Protein AF-A0A951Z7E5-F1 (afdb_monomer)

Nearest PDB structures (foldseek):
  6yhh-assembly1_A  TM=7.695E-01  e=3.611E-19  Flavobacterium johnsoniae UW101
  9fyn-assembly1_A  TM=7.535E-01  e=5.123E-16  Trueperella pyogenes
  6pwi-assembly2_B  TM=6.197E-01  e=2.118E-10  Clostridium perfringens ATCC 13124
  8qk1-assembly1_A  TM=7.566E-01  e=7.681E-08  Trichuris suis
  4lpc-assembly1_A  TM=5.605E-01  e=1.270E-03  Escherichia coli

Foldseek 3Di:
DDDPPPPPPPLQWDWDQDFLFGIWIDGNNHTFFRGKWKWKAAPPRPGTDDIRNPADWDWDQDPQRKIKIWDADPVRQWIWIKIWHDDSFFIKIKTKIAGADQGWMWMWIQPGWTQLVQFQQKFKDAPNHGFAHSHDDDDDDQDQVSFWRDDQHQWMWTQGQQGIKIKGWPDSFKTKGFLAPHPDPVSPPGGTITITGDTHTHHRPRIDMIMITIGGDGDPPPPPPPPPPPPPPPPPPDVPDDDFQDDDPAAVDFPDKGFDPDWAFQALDAAEAEDPPPCLLVVLLVLLLCLPDPRDDDDPDDDHAYEYEDEDQPVDDALKKKWFQDPNHIYIYHPDPNVSSLRSLVQSVQWDDDPNGIIHGGMMTIHGDPDPAAEDEDEDFQCVLVVVLCCCSNPQLSNSHAEYEYAQLLECQPLQPPLHDNGYHYLVSVLVSLVVSVSSNHAYEYEYAQFFQCLSSCHPNPPLVQAPASVKRTGGQLVDPVSLVSVLSRLVRCCVRNVHQEYEHEPAPRQVPRDDPDLVVVLVSLLRRQVSVVVSCVVSNHAYEYECLLLADPPNDPDSVNVPHPVSSPSSVVSHPPRHHYDYDDPDDD

Mean predicted aligned error: 16.3 Å

Secondary structure (DSSP, 8-state):
-----------SEEEEEETTTEEEEEETTEEEEE--EEEEE-GGGS-EEEETTTS-EEEEE-TTS-EEEEEE-TTSSEEEEEEEEEETTEEEEEEEEEE-SSS-EEEEEEEEEEEHHHHTTSEEEETTEEPPP-S----SSS-GGGGBSSS-BSEEEEEETTEEEEEE-SSS-BEEEE-TT-SSTTTTT--EEEEEEEEEEEBBTB-EEEEEEEEEEEPP------------------TTPPPTTSPP--SSPPSEEEEEEEEEE--SS-EEEPSTT-HHHHHHHHHHHHTTSPPPPP-S--PPPEEEEEE---SS-TT-EEEEEETTEEEEEESSHHHHHHHHHHHHHT-EEETTEEEEEEEEEEE--S-S--EEEEE--TTHHHHHHHHIIIIITTTT--EEEEE-TTB--TTSTT---TTPBPHHHHHHHHHHHHHTT-EEEEE---SS--GGGGGGG-SGGGEEETTEEEEE-TTSHHHHHHHHHHHHHHHHHH--SEEE----STTSSS--S-HHHHHHHHHHHHHHHHHHHHHHT-EEEEESGGGS-TTSSSS----SSHHHHHHHHHTS-TTPEEE---SS--

pLDDT: mean 89.93, std 13.81, range [28.8, 98.88]

Solvent-accessible surface area (backbone atoms only — not comparable to full-atom values): 32248 Å² total; per-residue (Å²): 138,86,81,78,76,76,77,72,76,77,62,49,42,46,79,49,76,45,81,53,48,26,39,33,33,21,54,74,82,42,63,42,25,76,14,24,46,42,34,34,25,27,76,91,72,77,42,81,76,47,41,42,62,85,43,76,59,51,76,46,76,46,97,85,65,27,37,40,38,38,39,60,45,96,87,59,41,37,36,37,45,33,41,40,42,61,54,83,45,31,36,39,35,41,40,37,42,37,30,65,42,92,68,71,35,26,32,37,34,38,70,25,34,27,38,30,80,56,43,33,86,26,50,39,30,41,69,84,40,82,34,48,81,50,56,93,75,89,74,91,76,86,65,63,79,83,34,38,37,56,75,67,24,30,33,40,39,34,46,24,82,66,16,39,42,33,44,35,33,93,55,66,58,31,41,43,28,60,26,52,86,33,100,42,86,92,23,57,99,41,63,31,28,42,28,27,30,81,64,46,67,36,39,55,90,45,58,36,75,52,52,42,33,42,40,54,45,74,37,78,79,68,74,70,71,83,69,73,70,77,74,76,74,69,83,73,84,54,96,81,64,81,66,87,56,57,85,74,91,52,64,64,68,61,81,37,75,45,63,34,86,58,65,34,66,33,60,94,64,53,47,68,45,55,52,92,89,46,65,60,52,55,51,46,22,53,52,47,31,54,75,77,38,81,84,75,80,93,71,99,76,78,76,76,26,42,34,44,40,43,81,44,84,71,89,60,61,81,38,13,26,39,40,41,32,42,96,90,32,33,43,39,38,7,46,38,72,61,3,39,51,50,43,32,33,50,57,33,66,54,49,40,84,43,98,94,42,52,16,36,54,17,27,42,37,39,36,56,66,93,56,94,79,37,67,51,80,45,74,61,29,72,66,32,58,66,54,49,53,51,45,35,65,73,43,39,48,63,52,63,41,38,34,36,39,36,44,50,64,51,36,65,48,79,68,55,72,74,34,78,55,95,56,37,15,56,52,71,54,53,39,54,41,42,54,51,35,48,78,66,69,20,50,46,26,50,25,36,57,71,38,9,77,32,44,66,62,38,25,87,74,32,65,52,88,37,28,58,25,75,92,32,66,29,21,54,27,68,85,42,69,65,40,56,52,47,53,49,48,39,49,53,51,50,43,70,67,59,66,48,66,37,40,27,40,35,51,43,67,50,64,78,53,64,56,76,103,45,66,67,59,54,43,53,48,46,68,51,39,50,54,54,54,51,47,53,26,57,77,72,72,31,39,40,29,29,44,34,24,41,46,25,16,69,81,76,49,99,44,55,28,63,12,74,39,68,68,43,4,52,52,45,43,70,60,54,61,93,78,48,44,70,49,74,64,61,92,63,85,132

Sequence (590 aa):
MLLALAAAAVLNVGFKYTAAEGLSLSLQGIPIVQGSWFQYYAPGWTKGYYSSIYNPQTVTREADGSTVVVFRSGDGKVSGRHVYRPDQTGVTVDYEFAWHSEEPAMVELAAGMLWAPALTHGSIRIDGGEGRSLGKREFQGSGFERRTFGPTGSEFRFWAPVGEVVASSPQKSWVCFDGRGYNQSWAQNKDLFWFGSTGVPVAKDNPAKLSLRWSLTPGQARTASKDRVEIATEPREIEVAREVGKPLPLVPRPKYYEPRDGVLDLGQYPLIRVPQGDLQLGTEFTQTLYARWEPERPSRRGQQTVIEVVREDLKLPAGAYSIEVGPSGAKVRGQDDAGLIQAMRTLAKIAVPYEGRIGLPYCRIDDWPRLEWRGVHLFVGPQALDFHRMLVTRALAPLGFNKIVLQCERSDWLSTPGIQTSMTMPRRLLKAEFDYLRTRGIEPIPLIQSFGHMEWLFANGQNRELAFNPDVLYSVDPRKPATRHLLSALWDEAIELLEPTTIHFGLDEVDMRGWPEDPALVTELWGIQLPFLAEIAKRHGVHMMLWGDKGLAPGEAIDAALGDTPQDAAARRRAIPSNAMIADWHYKDD

Structure (mmCIF, N/CA/C/O backbone):
data_AF-A0A951Z7E5-F1
#
_entry.id   AF-A0A951Z7E5-F1
#
loop_
_atom_site.group_PDB
_atom_site.id
_atom_site.type_symbol
_atom_site.label_atom_id
_atom_site.label_alt_id
_atom_site.label_comp_id
_atom_site.label_asym_id
_atom_site.label_entity_id
_atom_site.label_seq_id
_atom_site.pdbx_PDB_ins_code
_atom_site.Cartn_x
_atom_site.Cartn_y
_atom_site.Cartn_z
_atom_site.occupancy
_atom_site.B_iso_or_equiv
_atom_site.auth_seq_id
_atom_site.auth_comp_id
_atom_site.auth_asym_id
_atom_site.auth_atom_id
_atom_site.pdbx_PDB_model_num
ATOM 1 N N . MET A 1 1 ? 9.024 -21.511 49.216 1.00 32.88 1 MET A N 1
ATOM 2 C CA . MET A 1 1 ? 10.113 -21.016 48.342 1.00 32.88 1 MET A CA 1
ATOM 3 C C . MET A 1 1 ? 9.462 -20.430 47.098 1.00 32.88 1 MET A C 1
ATOM 5 O O . MET A 1 1 ? 8.936 -21.178 46.297 1.00 32.88 1 MET A O 1
ATOM 9 N N . LEU A 1 2 ? 9.125 -19.140 47.154 1.00 32.69 2 LEU A N 1
ATOM 10 C CA . LEU A 1 2 ? 9.854 -18.036 46.500 1.00 32.69 2 LEU A CA 1
ATOM 11 C C . LEU A 1 2 ? 9.553 -17.930 44.995 1.00 32.69 2 LEU A C 1
ATOM 13 O O . LEU A 1 2 ? 10.318 -18.383 44.159 1.00 32.69 2 LEU A O 1
ATOM 17 N N . LEU A 1 3 ? 8.450 -17.251 44.686 1.00 28.80 3 LEU A N 1
ATOM 18 C CA . LEU A 1 3 ? 8.313 -16.416 43.492 1.00 28.80 3 LEU A CA 1
ATOM 19 C C . LEU A 1 3 ? 7.561 -15.154 43.927 1.00 28.80 3 LEU A C 1
ATOM 21 O O . LEU A 1 3 ? 6.386 -14.945 43.642 1.00 28.80 3 LEU A O 1
ATOM 25 N N . ALA A 1 4 ? 8.256 -14.343 44.727 1.00 31.14 4 ALA A N 1
ATOM 26 C CA . ALA A 1 4 ? 7.906 -12.945 44.886 1.00 31.14 4 ALA A CA 1
ATOM 27 C C . ALA A 1 4 ? 8.206 -12.279 43.540 1.00 31.14 4 ALA A C 1
ATOM 29 O O . ALA A 1 4 ? 9.369 -12.099 43.178 1.00 31.14 4 ALA A O 1
ATOM 30 N N . LEU A 1 5 ? 7.155 -11.981 42.774 1.00 33.88 5 LEU A N 1
ATOM 31 C CA . LEU A 1 5 ? 7.237 -11.037 41.670 1.00 33.88 5 LEU A CA 1
ATOM 32 C C . LEU A 1 5 ? 7.804 -9.738 42.239 1.00 33.88 5 LEU A C 1
ATOM 34 O O . LEU A 1 5 ? 7.152 -9.061 43.035 1.00 33.88 5 LEU A O 1
ATOM 38 N N . ALA A 1 6 ? 9.034 -9.418 41.849 1.00 31.48 6 ALA A N 1
ATOM 39 C CA . ALA A 1 6 ? 9.573 -8.087 42.001 1.00 31.48 6 ALA A CA 1
ATOM 40 C C . ALA A 1 6 ? 8.606 -7.139 41.284 1.00 31.48 6 ALA A C 1
ATOM 42 O O . ALA A 1 6 ? 8.528 -7.128 40.055 1.00 31.48 6 ALA A O 1
ATOM 43 N N . ALA A 1 7 ? 7.831 -6.377 42.054 1.00 31.45 7 ALA A N 1
ATOM 44 C CA . ALA A 1 7 ? 7.219 -5.161 41.560 1.00 31.45 7 ALA A CA 1
ATOM 45 C C . ALA A 1 7 ? 8.383 -4.276 41.109 1.00 31.45 7 ALA A C 1
ATOM 47 O O . ALA A 1 7 ? 9.057 -3.660 41.934 1.00 31.45 7 ALA A O 1
ATOM 48 N N . ALA A 1 8 ? 8.691 -4.303 39.811 1.00 35.22 8 ALA A N 1
ATOM 49 C CA . ALA A 1 8 ? 9.612 -3.359 39.216 1.00 35.22 8 ALA A CA 1
ATOM 50 C C . ALA A 1 8 ? 9.094 -1.974 39.600 1.00 35.22 8 ALA A C 1
ATOM 52 O O . ALA A 1 8 ? 7.964 -1.620 39.256 1.00 35.22 8 ALA A O 1
ATOM 53 N N . ALA A 1 9 ? 9.877 -1.236 40.388 1.00 38.28 9 ALA A N 1
ATOM 54 C CA . ALA A 1 9 ? 9.583 0.152 40.679 1.00 38.28 9 ALA A CA 1
ATOM 55 C C . ALA A 1 9 ? 9.348 0.836 39.331 1.00 38.28 9 ALA A C 1
ATOM 57 O O . ALA A 1 9 ? 10.240 0.840 38.480 1.00 38.28 9 ALA A O 1
ATOM 58 N N . VAL A 1 10 ? 8.128 1.325 39.099 1.00 46.16 10 VAL A N 1
ATOM 59 C CA . VAL A 1 10 ? 7.821 2.101 37.901 1.00 46.16 10 VAL A CA 1
ATOM 60 C C . VAL A 1 10 ? 8.733 3.315 37.977 1.00 46.16 10 VAL A C 1
ATOM 62 O O . VAL A 1 10 ? 8.526 4.200 38.806 1.00 46.16 10 VAL A O 1
ATOM 65 N N . LEU A 1 11 ? 9.804 3.317 37.184 1.00 55.41 11 LEU A N 1
ATOM 66 C CA . LEU A 1 11 ? 10.657 4.485 37.064 1.00 55.41 11 LEU A CA 1
ATOM 67 C C . LEU A 1 11 ? 9.763 5.614 36.557 1.00 55.41 11 LEU A C 1
ATOM 69 O O . LEU A 1 11 ? 9.171 5.518 35.482 1.00 55.41 11 LEU A O 1
ATOM 73 N N . ASN A 1 12 ? 9.640 6.674 37.356 1.00 76.88 12 ASN A N 1
ATOM 74 C CA . ASN A 1 12 ? 8.867 7.851 36.971 1.00 76.88 12 ASN A CA 1
ATOM 75 C C . ASN A 1 12 ? 9.437 8.488 35.698 1.00 76.88 12 ASN A C 1
ATOM 77 O O . ASN A 1 12 ? 8.688 9.107 34.951 1.00 76.88 12 ASN A O 1
ATOM 81 N N . VAL A 1 13 ? 10.731 8.298 35.428 1.00 88.00 13 VAL A N 1
ATOM 82 C CA . VAL A 1 13 ? 11.415 8.780 34.230 1.00 88.00 13 VAL A CA 1
ATOM 83 C C . VAL A 1 13 ? 11.835 7.608 33.347 1.00 88.00 13 VAL A C 1
ATOM 85 O O . VAL A 1 13 ? 12.600 6.743 33.763 1.00 88.00 13 VAL A O 1
ATOM 88 N N . GLY A 1 14 ? 11.356 7.602 32.106 1.00 90.88 14 GLY A N 1
ATOM 89 C CA . GLY A 1 14 ? 11.842 6.717 31.052 1.00 90.88 14 GLY A CA 1
ATOM 90 C C . GLY A 1 14 ? 12.937 7.405 30.243 1.00 90.88 14 GLY A C 1
ATOM 91 O O . GLY A 1 14 ? 12.792 8.572 29.882 1.00 90.88 14 GLY A O 1
ATOM 92 N N . PHE A 1 15 ? 14.011 6.676 29.943 1.00 94.25 15 PHE A N 1
ATOM 93 C CA . PHE A 1 15 ? 15.141 7.136 29.138 1.00 94.25 15 PHE A CA 1
ATOM 94 C C . PHE A 1 15 ? 15.455 6.118 28.041 1.00 94.25 15 PHE A C 1
ATOM 96 O O . PHE A 1 15 ? 15.528 4.914 28.294 1.00 94.25 15 PHE A O 1
ATOM 103 N N . LYS A 1 16 ? 15.666 6.608 26.819 1.00 93.75 16 LYS A N 1
ATOM 104 C CA . LYS A 1 16 ? 16.160 5.816 25.691 1.00 93.75 16 LYS A CA 1
ATOM 105 C C . LYS A 1 16 ? 16.992 6.705 24.770 1.00 93.75 16 LYS A C 1
ATOM 107 O O . LYS A 1 16 ? 16.644 7.859 24.548 1.00 93.75 16 LYS A O 1
ATOM 112 N N . TYR A 1 17 ? 18.046 6.144 24.188 1.00 95.19 17 TYR A N 1
ATOM 113 C CA . TYR A 1 17 ? 18.724 6.716 23.028 1.00 95.19 17 TYR A CA 1
ATOM 114 C C . TYR A 1 17 ? 18.639 5.737 21.853 1.00 95.19 17 TYR A C 1
ATOM 116 O O . TYR A 1 17 ? 18.909 4.540 22.026 1.00 95.19 17 TYR A O 1
ATOM 124 N N . THR A 1 18 ? 18.283 6.238 20.672 1.00 92.69 18 THR A N 1
ATOM 125 C CA . THR A 1 18 ? 18.330 5.492 19.406 1.00 92.69 18 THR A CA 1
ATOM 126 C C . THR A 1 18 ? 19.225 6.251 18.426 1.00 92.69 18 THR A C 1
ATOM 128 O O . THR A 1 18 ? 19.124 7.471 18.326 1.00 92.69 18 THR A O 1
ATOM 131 N N . ALA A 1 19 ? 20.094 5.557 17.684 1.00 89.50 19 ALA A N 1
ATOM 132 C CA . ALA A 1 19 ? 20.854 6.191 16.602 1.00 89.50 19 ALA A CA 1
ATOM 133 C C . ALA A 1 19 ? 19.904 6.831 15.568 1.00 89.50 19 ALA A C 1
ATOM 135 O O . ALA A 1 19 ? 18.814 6.308 15.340 1.00 89.50 19 ALA A O 1
ATOM 136 N N . ALA A 1 20 ? 20.304 7.956 14.972 1.00 87.00 20 ALA A N 1
ATOM 137 C CA . ALA A 1 20 ? 19.512 8.791 14.051 1.00 87.00 20 ALA A CA 1
ATOM 138 C C . ALA A 1 20 ? 18.239 9.468 14.623 1.00 87.00 20 ALA A C 1
ATOM 140 O O . ALA A 1 20 ? 17.869 10.534 14.134 1.00 87.00 20 ALA A O 1
ATOM 141 N N . GLU A 1 21 ? 17.598 8.925 15.666 1.00 90.38 21 GLU A N 1
ATOM 142 C CA . GLU A 1 21 ? 16.444 9.561 16.344 1.00 90.38 21 GLU A CA 1
ATOM 143 C C . GLU A 1 21 ? 16.865 10.417 17.553 1.00 90.38 21 GLU A C 1
ATOM 145 O O . GLU A 1 21 ? 16.247 11.438 17.862 1.00 90.38 21 GLU A O 1
ATOM 150 N N . GLY A 1 22 ? 17.924 10.000 18.247 1.00 95.69 22 GLY A N 1
ATOM 151 C CA . GLY A 1 22 ? 18.480 10.661 19.420 1.00 95.69 22 GLY A CA 1
ATOM 152 C C . GLY A 1 22 ? 17.820 10.284 20.746 1.00 95.69 22 GLY A C 1
ATOM 153 O O . GLY A 1 22 ? 17.441 9.136 20.986 1.00 95.69 22 GLY A O 1
ATOM 154 N N . LEU A 1 23 ? 17.763 11.267 21.645 1.00 97.19 23 LEU A N 1
ATOM 155 C CA . LEU A 1 23 ? 17.269 11.146 23.014 1.00 97.19 23 LEU A CA 1
ATOM 156 C C . LEU A 1 23 ? 15.739 11.097 23.055 1.00 97.19 23 LEU A C 1
ATOM 158 O O . LEU A 1 23 ? 15.070 11.997 22.560 1.00 97.19 23 LEU A O 1
ATOM 162 N N . SER A 1 24 ? 15.202 10.108 23.761 1.00 96.75 24 SER A N 1
ATOM 163 C CA . SER A 1 24 ? 13.804 10.039 24.170 1.00 96.75 24 SER A CA 1
ATOM 164 C C . SER A 1 24 ? 13.711 10.041 25.693 1.00 96.75 24 SER A C 1
ATOM 166 O O . SER A 1 24 ? 14.336 9.212 26.360 1.00 96.75 24 SER A O 1
ATOM 168 N N . LEU A 1 25 ? 12.886 10.937 26.236 1.00 96.44 25 LEU A N 1
ATOM 169 C CA . LEU A 1 25 ? 12.553 11.006 27.659 1.00 96.44 25 LEU A CA 1
ATOM 170 C C . LEU A 1 25 ? 11.042 10.976 27.851 1.00 96.44 25 LEU A C 1
ATOM 172 O O . LEU A 1 25 ? 10.318 11.663 27.132 1.00 96.44 25 LEU A O 1
ATOM 176 N N . SER A 1 26 ? 10.574 10.240 28.854 1.00 93.81 26 SER A N 1
ATOM 177 C CA . SER A 1 26 ? 9.165 10.223 29.257 1.00 93.81 26 SER A CA 1
ATOM 178 C C . SER A 1 26 ? 9.013 10.412 30.759 1.00 93.81 26 SER A C 1
ATOM 180 O O . SER A 1 26 ? 9.821 9.885 31.516 1.00 93.81 26 SER A O 1
ATOM 182 N N . LEU A 1 27 ? 7.946 11.078 31.192 1.00 90.88 27 LEU A N 1
ATOM 183 C CA . LEU A 1 27 ? 7.567 11.234 32.595 1.00 90.88 27 LEU A CA 1
ATOM 184 C C . LEU A 1 27 ? 6.241 10.501 32.825 1.00 90.88 27 LEU A C 1
ATOM 186 O O . LEU A 1 27 ? 5.241 10.829 32.197 1.00 90.88 27 LEU A O 1
ATOM 190 N N . GLN A 1 28 ? 6.243 9.460 33.660 1.00 86.00 28 GLN A N 1
ATOM 191 C CA . GLN A 1 28 ? 5.096 8.564 33.889 1.00 86.00 28 GLN A CA 1
ATOM 192 C C . GLN A 1 28 ? 4.499 7.990 32.586 1.00 86.00 28 GLN A C 1
ATOM 194 O O . GLN A 1 28 ? 3.288 7.851 32.438 1.00 86.00 28 GLN A O 1
ATOM 199 N N . GLY A 1 29 ? 5.362 7.680 31.613 1.00 84.69 29 GLY A N 1
ATOM 200 C CA . GLY A 1 29 ? 4.968 7.181 30.290 1.00 84.69 29 GLY A CA 1
ATOM 201 C C . GLY A 1 29 ? 4.505 8.258 29.299 1.00 84.69 29 GLY A C 1
ATOM 202 O O . GLY A 1 29 ? 4.319 7.948 28.126 1.00 84.69 29 GLY A O 1
ATOM 203 N N . ILE A 1 30 ? 4.371 9.520 29.722 1.00 88.88 30 ILE A N 1
ATOM 204 C CA . ILE A 1 30 ? 4.049 10.648 28.839 1.00 88.88 30 ILE A CA 1
ATOM 205 C C . ILE A 1 30 ? 5.344 11.141 28.170 1.00 88.88 30 ILE A C 1
ATOM 207 O O . ILE A 1 30 ? 6.298 11.456 28.886 1.00 88.88 30 ILE A O 1
ATOM 211 N N . PRO A 1 31 ? 5.425 11.226 26.828 1.00 93.38 31 PRO A N 1
ATOM 212 C CA . PRO A 1 31 ? 6.614 11.729 26.140 1.00 93.38 31 PRO A CA 1
ATOM 213 C C . PRO A 1 31 ? 6.929 13.183 26.519 1.00 93.38 31 PRO A C 1
ATOM 215 O O . PRO A 1 31 ? 6.052 14.039 26.468 1.00 93.38 31 PRO A O 1
ATOM 218 N N . ILE A 1 32 ? 8.189 13.466 26.857 1.00 96.50 32 ILE A N 1
ATOM 219 C CA . ILE A 1 32 ? 8.697 14.821 27.124 1.00 96.50 32 ILE A CA 1
ATOM 220 C C . ILE A 1 32 ? 9.681 15.235 26.034 1.00 96.50 32 ILE A C 1
ATOM 222 O O . ILE A 1 32 ? 9.466 16.256 25.393 1.00 96.50 32 ILE A O 1
ATOM 226 N N . VAL A 1 33 ? 10.717 14.428 25.786 1.00 97.56 33 VAL A N 1
ATOM 227 C CA . VAL A 1 33 ? 11.676 14.612 24.684 1.00 97.56 33 VAL A CA 1
ATOM 228 C C . VAL A 1 33 ? 11.456 13.483 23.682 1.00 97.56 33 VAL A C 1
ATOM 230 O O . VAL A 1 33 ? 11.444 12.322 24.081 1.00 97.56 33 VAL A O 1
ATOM 233 N N . GLN A 1 34 ? 11.271 13.809 22.404 1.00 94.75 34 GLN A N 1
ATOM 234 C CA . GLN A 1 34 ? 10.948 12.853 21.332 1.00 94.75 34 GLN A CA 1
ATOM 235 C C . GLN A 1 34 ? 12.068 12.695 20.294 1.00 94.75 34 GLN A C 1
ATOM 237 O O . GLN A 1 34 ? 11.862 12.100 19.239 1.00 94.75 34 GLN A O 1
ATOM 242 N N . GLY A 1 35 ? 13.240 13.252 20.572 1.00 96.00 35 GLY A N 1
ATOM 243 C CA . GLY A 1 35 ? 14.417 13.124 19.729 1.00 96.00 35 GLY A CA 1
ATOM 244 C C . GLY A 1 35 ? 15.471 14.170 20.056 1.00 96.00 35 GLY A C 1
ATOM 245 O O . GLY A 1 35 ? 15.192 15.183 20.703 1.00 96.00 35 GLY A O 1
ATOM 246 N N . SER A 1 36 ? 16.683 13.933 19.569 1.00 97.31 36 SER A N 1
ATOM 247 C CA . SER A 1 36 ? 17.780 14.901 19.586 1.00 97.31 36 SER A CA 1
ATOM 248 C C . SER A 1 36 ? 18.712 14.665 18.400 1.00 97.31 36 SER A C 1
ATOM 250 O O . SER A 1 36 ? 18.827 13.553 17.891 1.00 97.31 36 SER A O 1
ATOM 252 N N . TRP A 1 37 ? 19.386 15.707 17.932 1.00 97.12 37 TRP A N 1
ATOM 253 C CA . TRP A 1 37 ? 20.349 15.589 16.838 1.00 97.12 37 TRP A CA 1
ATOM 254 C C . TRP A 1 37 ? 21.373 16.713 16.885 1.00 97.12 37 TRP A C 1
ATOM 256 O O . TRP A 1 37 ? 21.195 17.707 17.586 1.00 97.12 37 TRP A O 1
ATOM 266 N N . PHE A 1 38 ? 22.452 16.559 16.126 1.00 97.50 38 PHE A N 1
ATOM 267 C CA . PHE A 1 38 ? 23.433 17.616 15.932 1.00 97.50 38 PHE A CA 1
ATOM 268 C C . PHE A 1 38 ? 24.003 17.603 14.516 1.00 97.50 38 PHE A C 1
ATOM 270 O O . PHE A 1 38 ? 24.012 16.566 13.843 1.00 97.50 38 PHE A O 1
ATOM 277 N N . GLN A 1 39 ? 24.487 18.760 14.071 1.00 96.88 39 GLN A N 1
ATOM 278 C CA . GLN A 1 39 ? 25.088 18.934 12.752 1.00 96.88 39 GLN A CA 1
ATOM 279 C C . GLN A 1 39 ? 26.309 19.842 12.816 1.00 96.88 39 GLN A C 1
ATOM 281 O O . GLN A 1 39 ? 26.305 20.828 13.544 1.00 96.88 39 GLN A O 1
ATOM 286 N N . TYR A 1 40 ? 27.328 19.514 12.025 1.00 97.62 40 TYR A N 1
ATOM 287 C CA . TYR A 1 40 ? 28.489 20.365 11.787 1.00 97.62 40 TYR A CA 1
ATOM 288 C C . TYR A 1 40 ? 28.287 21.110 10.475 1.00 97.62 40 TYR A C 1
ATOM 290 O O . TYR A 1 40 ? 27.935 20.493 9.466 1.00 97.62 40 TYR A O 1
ATOM 298 N N . TYR A 1 41 ? 28.552 22.409 10.467 1.00 96.75 41 TYR A N 1
ATOM 299 C CA . TYR A 1 41 ? 28.361 23.260 9.298 1.00 96.75 41 TYR A CA 1
ATOM 300 C C . TYR A 1 41 ? 29.376 24.407 9.265 1.00 96.75 41 TYR A C 1
ATOM 302 O O . TYR A 1 41 ? 29.942 24.793 10.286 1.00 96.75 41 TYR A O 1
ATOM 310 N N . ALA A 1 42 ? 29.627 24.950 8.078 1.00 95.75 42 ALA A N 1
ATOM 311 C CA . ALA A 1 42 ? 30.452 26.134 7.884 1.00 95.75 42 ALA A CA 1
ATOM 312 C C . ALA A 1 42 ? 29.694 27.396 8.324 1.00 95.75 42 ALA A C 1
ATOM 314 O O . ALA A 1 42 ? 28.475 27.469 8.127 1.00 95.75 42 ALA A O 1
ATOM 315 N N . PRO A 1 43 ? 30.374 28.427 8.859 1.00 93.62 43 PRO A N 1
ATOM 316 C CA . PRO A 1 43 ? 29.718 29.674 9.223 1.00 93.62 43 PRO A CA 1
ATOM 317 C C . PRO A 1 43 ? 28.839 30.265 8.116 1.00 93.62 43 PRO A C 1
ATOM 319 O O . PRO A 1 43 ? 29.173 30.214 6.932 1.00 93.62 43 PRO A O 1
ATOM 322 N N . GLY A 1 44 ? 27.677 30.789 8.515 1.00 88.75 44 GLY A N 1
ATOM 323 C CA . GLY A 1 44 ? 26.654 31.274 7.585 1.00 88.75 44 GLY A CA 1
ATOM 324 C C . GLY A 1 44 ? 25.868 30.173 6.864 1.00 88.75 44 GLY A C 1
ATOM 325 O O . GLY A 1 44 ? 25.180 30.483 5.899 1.00 88.75 44 GLY A O 1
ATOM 326 N N . TRP A 1 45 ? 25.966 28.909 7.302 1.00 89.62 45 TRP A N 1
ATOM 327 C CA . TRP A 1 45 ? 25.277 27.761 6.687 1.00 89.62 45 TRP A CA 1
ATOM 328 C C . TRP A 1 45 ? 25.624 27.542 5.205 1.00 89.62 45 TRP A C 1
ATOM 330 O O . TRP A 1 45 ? 24.848 26.972 4.446 1.00 89.62 45 TRP A O 1
ATOM 340 N N . THR A 1 46 ? 26.823 27.952 4.787 1.00 93.06 46 THR A N 1
ATOM 341 C CA . THR A 1 46 ? 27.280 27.837 3.391 1.00 93.06 46 THR A CA 1
ATOM 342 C C . THR A 1 46 ? 27.579 26.397 2.966 1.00 93.06 46 THR A C 1
ATOM 344 O O . THR A 1 46 ? 27.588 26.093 1.774 1.00 93.06 46 THR A O 1
ATOM 347 N N . LYS A 1 47 ? 27.829 25.501 3.929 1.00 93.62 47 LYS A N 1
ATOM 348 C CA . LYS A 1 47 ? 28.194 24.097 3.705 1.00 93.62 47 LYS A CA 1
ATOM 349 C C . LYS A 1 47 ? 27.887 23.259 4.947 1.00 93.62 47 LYS A C 1
ATOM 351 O O . LYS A 1 47 ? 28.197 23.684 6.055 1.00 93.62 47 LYS A O 1
ATOM 356 N N . GLY A 1 48 ? 27.323 22.064 4.773 1.00 94.19 48 GLY A N 1
ATOM 357 C CA . GLY A 1 48 ? 27.203 21.056 5.834 1.00 94.19 48 GLY A CA 1
ATOM 358 C C . GLY A 1 48 ? 28.380 20.078 5.805 1.00 94.19 48 GLY A C 1
ATOM 359 O O . GLY A 1 48 ? 28.813 19.676 4.727 1.00 94.19 48 GLY A O 1
ATOM 360 N N . TYR A 1 49 ? 28.894 19.691 6.972 1.00 94.88 49 TYR A N 1
ATOM 361 C CA . TYR A 1 49 ? 30.004 18.739 7.113 1.00 94.88 49 TYR A CA 1
ATOM 362 C C . TYR A 1 49 ? 29.557 17.375 7.643 1.00 94.88 49 TYR A C 1
ATOM 364 O O . TYR A 1 49 ? 30.051 16.345 7.198 1.00 94.88 49 TYR A O 1
ATOM 372 N N . TYR A 1 50 ? 28.632 17.349 8.604 1.00 96.38 50 TYR A N 1
ATOM 373 C CA . TYR A 1 50 ? 28.166 16.115 9.240 1.00 96.38 50 TYR A CA 1
ATOM 374 C C . TYR A 1 50 ? 26.778 16.317 9.839 1.00 96.38 50 TYR A C 1
ATOM 376 O O . TYR A 1 50 ? 26.473 17.397 10.336 1.00 96.38 50 TYR A O 1
ATOM 384 N N . SER A 1 51 ? 25.956 15.269 9.854 1.00 95.69 51 SER A N 1
ATOM 385 C CA . SER A 1 51 ? 24.675 15.257 10.565 1.00 95.69 51 SER A CA 1
ATOM 386 C C . SER A 1 51 ? 24.456 13.908 11.228 1.00 95.69 51 SER A C 1
ATOM 388 O O . SER A 1 51 ? 24.564 12.876 10.563 1.00 95.69 51 SER A O 1
ATOM 390 N N . SER A 1 52 ? 24.100 13.914 12.513 1.00 95.56 52 SER A N 1
ATOM 391 C CA . SER A 1 52 ? 23.820 12.692 13.275 1.00 95.56 52 SER A CA 1
ATOM 392 C C . SER A 1 52 ? 22.585 11.931 12.791 1.00 95.56 52 SER A C 1
ATOM 394 O O . SER A 1 52 ? 22.395 10.784 13.174 1.00 95.56 52 SER A O 1
ATOM 396 N N . ILE A 1 53 ? 21.731 12.568 11.982 1.00 89.81 53 ILE A N 1
ATOM 397 C CA . ILE A 1 53 ? 20.531 11.947 11.406 1.00 89.81 53 ILE A CA 1
ATOM 398 C C . ILE A 1 53 ? 20.910 11.011 10.252 1.00 89.81 53 ILE A C 1
ATOM 400 O O . ILE A 1 53 ? 20.334 9.938 10.107 1.00 89.81 53 ILE A O 1
ATOM 404 N N . TYR A 1 54 ? 21.878 11.417 9.428 1.00 89.06 54 TYR A N 1
ATOM 405 C CA . TYR A 1 54 ? 22.214 10.724 8.178 1.00 89.06 54 TYR A CA 1
ATOM 406 C C . TYR A 1 54 ? 23.487 9.883 8.265 1.00 89.06 54 TYR A C 1
ATOM 408 O O . TYR A 1 54 ? 23.784 9.126 7.346 1.00 89.06 54 TYR A O 1
ATOM 416 N N . ASN A 1 55 ? 24.258 10.030 9.343 1.00 91.00 55 ASN A N 1
ATOM 417 C CA . ASN A 1 55 ? 25.534 9.349 9.508 1.00 91.00 55 ASN A CA 1
ATOM 418 C C . ASN A 1 55 ? 25.473 8.336 10.654 1.00 91.00 55 ASN A C 1
ATOM 420 O O . ASN A 1 55 ? 24.829 8.598 11.673 1.00 91.00 55 ASN A O 1
ATOM 424 N N . PRO A 1 56 ? 26.175 7.199 10.523 1.00 85.88 56 PRO A N 1
ATOM 425 C CA . PRO A 1 56 ? 26.171 6.163 11.541 1.00 85.88 56 PRO A CA 1
ATOM 426 C C . PRO A 1 56 ? 26.798 6.648 12.854 1.00 85.88 56 PRO A C 1
ATOM 428 O O . PRO A 1 56 ? 27.714 7.476 12.879 1.00 85.88 56 PRO A O 1
ATOM 431 N N . GLN A 1 57 ? 26.302 6.078 13.950 1.00 93.06 57 GLN A N 1
ATOM 432 C CA . GLN A 1 57 ? 26.779 6.299 15.310 1.00 93.06 57 GLN A CA 1
ATOM 433 C C . GLN A 1 57 ? 26.915 4.943 16.000 1.00 93.06 57 GLN A C 1
ATOM 435 O O . GLN A 1 57 ? 26.040 4.085 15.868 1.00 93.06 57 GLN A O 1
ATOM 440 N N . THR A 1 58 ? 27.976 4.762 16.777 1.00 95.31 58 THR A N 1
ATOM 441 C CA . THR A 1 58 ? 28.125 3.596 17.648 1.00 95.31 58 THR A CA 1
ATOM 442 C C . THR A 1 58 ? 27.487 3.913 18.990 1.00 95.31 58 THR A C 1
ATOM 444 O O . THR A 1 58 ? 27.899 4.861 19.658 1.00 95.31 58 THR A O 1
ATOM 447 N N . VAL A 1 59 ? 26.485 3.128 19.384 1.00 95.94 59 VAL A N 1
ATOM 448 C CA . VAL A 1 59 ? 25.763 3.291 20.651 1.00 95.94 59 VAL A CA 1
ATOM 449 C C . VAL A 1 59 ? 26.076 2.106 21.557 1.00 95.94 59 VAL A C 1
ATOM 451 O O . VAL A 1 59 ? 25.681 0.979 21.264 1.00 95.94 59 VAL A O 1
ATOM 454 N N . THR A 1 60 ? 26.743 2.373 22.673 1.00 95.81 60 THR A N 1
ATOM 455 C CA . THR A 1 60 ? 27.076 1.383 23.702 1.00 95.81 60 THR A CA 1
ATOM 456 C C . THR A 1 60 ? 26.244 1.655 24.947 1.00 95.81 60 THR A C 1
ATOM 458 O O . THR A 1 60 ? 26.145 2.798 25.391 1.00 95.81 60 THR A O 1
ATOM 461 N N . ARG A 1 61 ? 25.631 0.613 25.512 1.00 94.62 61 ARG A N 1
ATOM 462 C CA . ARG A 1 61 ? 24.923 0.683 26.798 1.00 94.62 61 ARG A CA 1
ATOM 463 C C . ARG A 1 61 ? 25.788 0.026 27.860 1.00 94.62 61 ARG A C 1
ATOM 465 O O . ARG A 1 61 ? 26.138 -1.142 27.713 1.00 94.62 61 ARG A O 1
ATOM 472 N N . GLU A 1 62 ? 26.122 0.780 28.892 1.00 91.81 62 GLU A N 1
ATOM 473 C CA . GLU A 1 62 ? 26.991 0.337 29.975 1.00 91.81 62 GLU A CA 1
ATOM 474 C C . GLU A 1 62 ? 26.183 -0.349 31.086 1.00 91.81 62 GLU A C 1
ATOM 476 O O . GLU A 1 62 ? 24.968 -0.169 31.213 1.00 91.81 62 GLU A O 1
ATOM 481 N N . ALA A 1 63 ? 26.867 -1.135 31.919 1.00 86.81 63 ALA A N 1
ATOM 482 C CA . ALA A 1 63 ? 26.241 -1.877 33.017 1.00 86.81 63 ALA A CA 1
ATOM 483 C C . ALA A 1 63 ? 25.618 -0.970 34.098 1.00 86.81 63 ALA A C 1
ATOM 485 O O . ALA A 1 63 ? 24.704 -1.396 34.801 1.00 86.81 63 ALA A O 1
ATOM 486 N N . ASP A 1 64 ? 26.083 0.276 34.216 1.00 85.00 64 ASP A N 1
ATOM 487 C CA . ASP A 1 64 ? 25.541 1.289 35.131 1.00 85.00 64 ASP A CA 1
ATOM 488 C C . ASP A 1 64 ? 24.282 1.996 34.585 1.00 85.00 64 ASP A C 1
ATOM 490 O O . ASP A 1 64 ? 23.753 2.906 35.221 1.00 85.00 64 ASP A O 1
ATOM 494 N N . GLY A 1 65 ? 23.792 1.582 33.410 1.00 87.31 65 GLY A N 1
ATOM 495 C CA . GLY A 1 65 ? 22.632 2.165 32.738 1.00 87.31 65 GLY A CA 1
ATOM 496 C C . GLY A 1 65 ? 22.954 3.391 31.881 1.00 87.31 65 GLY A C 1
ATOM 497 O O . GLY A 1 65 ? 22.062 3.900 31.195 1.00 87.31 65 GLY A O 1
ATOM 498 N N . SER A 1 66 ? 24.205 3.862 31.868 1.00 94.12 66 SER A N 1
ATOM 499 C CA . SER A 1 66 ? 24.619 4.947 30.984 1.00 94.12 66 SER A CA 1
ATOM 500 C C . SER A 1 66 ? 24.673 4.504 29.518 1.00 94.12 66 SER A C 1
ATOM 502 O O . SER A 1 66 ? 24.802 3.326 29.181 1.00 94.12 66 SER A O 1
ATOM 504 N N . THR A 1 67 ? 24.513 5.462 28.606 1.00 97.62 67 THR A N 1
ATOM 505 C CA . THR A 1 67 ? 24.650 5.239 27.162 1.00 97.62 67 THR A CA 1
ATOM 506 C C . THR A 1 67 ? 25.759 6.117 26.610 1.00 97.62 67 THR A C 1
ATOM 508 O O . THR A 1 67 ? 25.721 7.339 26.754 1.00 97.62 67 THR A O 1
ATOM 511 N N . VAL A 1 68 ? 26.734 5.498 25.953 1.00 98.25 68 VAL A N 1
ATOM 512 C CA . VAL A 1 68 ? 27.844 6.168 25.277 1.00 98.25 68 VAL A CA 1
ATOM 513 C C . VAL A 1 68 ? 27.585 6.147 23.777 1.00 98.25 68 VAL A C 1
ATOM 515 O O . VAL A 1 68 ? 27.357 5.094 23.189 1.00 98.25 68 VAL A O 1
ATOM 518 N N . VAL A 1 69 ? 27.632 7.318 23.152 1.00 97.94 69 VAL A N 1
ATOM 519 C CA . VAL A 1 69 ? 27.441 7.484 21.711 1.00 97.94 69 VAL A CA 1
ATOM 520 C C . VAL A 1 69 ? 28.728 8.027 21.122 1.00 97.94 69 VAL A C 1
ATOM 522 O O . VAL A 1 69 ? 29.159 9.115 21.494 1.00 97.94 69 VAL A O 1
ATOM 525 N N . VAL A 1 70 ? 29.339 7.285 20.207 1.00 97.88 70 VAL A N 1
ATOM 526 C CA . VAL A 1 70 ? 30.562 7.688 19.504 1.00 97.88 70 VAL A CA 1
ATOM 527 C C . VAL A 1 70 ? 30.254 7.852 18.026 1.00 97.88 70 VAL A C 1
ATOM 529 O O . VAL A 1 70 ? 29.561 7.027 17.432 1.00 97.88 70 VAL A O 1
ATOM 532 N N . PHE A 1 71 ? 30.775 8.912 17.421 1.00 96.94 71 PHE A N 1
ATOM 533 C CA . PHE A 1 71 ? 30.582 9.186 16.003 1.00 96.94 71 PHE A CA 1
ATOM 534 C C . PHE A 1 71 ? 31.868 9.665 15.342 1.00 96.94 71 PHE A C 1
ATOM 536 O O . PHE A 1 71 ? 32.730 10.275 15.979 1.00 96.94 71 PHE A O 1
ATOM 543 N N . ARG A 1 72 ? 31.983 9.381 14.044 1.00 95.81 72 ARG A N 1
ATOM 544 C CA . ARG A 1 72 ? 33.068 9.840 13.180 1.00 95.81 72 ARG A CA 1
ATOM 545 C C . ARG A 1 72 ? 32.559 9.962 11.742 1.00 95.81 72 ARG A C 1
ATOM 547 O O . ARG A 1 72 ? 31.822 9.103 11.271 1.00 95.81 72 ARG A O 1
ATOM 554 N N . SER A 1 73 ? 32.947 11.034 11.064 1.00 94.50 73 SER A N 1
ATOM 555 C CA . SER A 1 73 ? 32.709 11.225 9.621 1.00 94.50 73 SER A CA 1
ATOM 556 C C . SER A 1 73 ? 33.632 10.355 8.762 1.00 94.50 73 SER A C 1
ATOM 558 O O . SER A 1 73 ? 34.765 10.084 9.158 1.00 94.50 73 SER A O 1
ATOM 560 N N . GLY A 1 74 ? 33.174 9.958 7.570 1.00 89.56 74 GLY A N 1
ATOM 561 C CA . GLY A 1 74 ? 33.969 9.149 6.636 1.00 89.56 74 GLY A CA 1
ATOM 562 C C . GLY A 1 74 ? 35.225 9.854 6.109 1.00 89.56 74 GLY A C 1
ATOM 563 O O . GLY A 1 74 ? 36.221 9.191 5.839 1.00 89.56 74 GLY A O 1
ATOM 564 N N . ASP A 1 75 ? 35.210 11.188 6.026 1.00 91.75 75 ASP A N 1
ATOM 565 C CA . ASP A 1 75 ? 36.368 12.002 5.631 1.00 91.75 75 ASP A CA 1
ATOM 566 C C . ASP A 1 75 ? 37.325 12.314 6.800 1.00 91.75 75 ASP A C 1
ATOM 568 O O . ASP A 1 75 ? 38.345 12.975 6.614 1.00 91.75 75 ASP A O 1
ATOM 572 N N . GLY A 1 76 ? 37.003 11.843 8.009 1.00 93.44 76 GLY A N 1
ATOM 573 C CA . GLY A 1 76 ? 37.818 12.002 9.210 1.00 93.44 76 GLY A CA 1
ATOM 574 C C . GLY A 1 76 ? 37.792 13.395 9.844 1.00 93.44 76 GLY A C 1
ATOM 575 O O . GLY A 1 76 ? 38.432 13.576 10.878 1.00 93.44 76 GLY A O 1
ATOM 576 N N . LYS A 1 77 ? 37.049 14.371 9.300 1.00 95.19 77 LYS A N 1
ATOM 577 C CA . LYS A 1 77 ? 37.053 15.755 9.815 1.00 95.19 77 LYS A CA 1
ATOM 578 C C . LYS A 1 77 ? 36.282 15.921 11.122 1.00 95.19 77 LYS A C 1
ATOM 580 O O . LYS A 1 77 ? 36.629 16.762 11.944 1.00 95.19 77 LYS A O 1
ATOM 585 N N . VAL A 1 78 ? 35.249 15.113 11.325 1.00 96.81 78 VAL A N 1
ATOM 586 C CA . VAL A 1 78 ? 34.381 15.104 12.508 1.00 96.81 78 VAL A CA 1
ATOM 587 C C . VAL A 1 78 ? 34.596 13.837 13.320 1.00 96.81 78 VAL A C 1
ATOM 589 O O . VAL A 1 78 ? 34.571 12.728 12.777 1.00 96.81 78 VAL A O 1
ATOM 592 N N . SER A 1 79 ? 34.698 13.995 14.638 1.00 97.31 79 SER A N 1
ATOM 593 C CA . SER A 1 79 ? 34.438 12.919 15.592 1.00 97.31 79 SER A CA 1
ATOM 594 C C . SER A 1 79 ? 33.859 13.463 16.891 1.00 97.31 79 SER A C 1
ATOM 596 O O . SER A 1 79 ? 33.949 14.655 17.160 1.00 97.31 79 SER A O 1
ATOM 598 N N . GLY A 1 80 ? 33.326 12.597 17.741 1.00 97.38 80 GLY A N 1
ATOM 599 C CA . GLY A 1 80 ? 32.917 13.013 19.073 1.00 97.38 80 GLY A CA 1
ATOM 600 C C . GLY A 1 80 ? 32.336 11.887 19.903 1.00 97.38 80 GLY A C 1
ATOM 601 O O . GLY A 1 80 ? 32.221 10.740 19.453 1.00 97.38 80 GLY A O 1
ATOM 602 N N . ARG A 1 81 ? 32.012 12.232 21.146 1.00 98.06 81 ARG A N 1
ATOM 603 C CA . ARG A 1 81 ? 31.540 11.294 22.159 1.00 98.06 81 ARG A CA 1
ATOM 604 C C . ARG A 1 81 ? 30.516 11.961 23.061 1.00 98.06 81 ARG A C 1
ATOM 606 O O . ARG A 1 81 ? 30.818 12.956 23.709 1.00 98.06 81 ARG A O 1
ATOM 613 N N . HIS A 1 82 ? 29.324 11.383 23.144 1.00 98.38 82 HIS A N 1
ATOM 614 C CA . HIS A 1 82 ? 28.283 11.806 24.076 1.00 98.38 82 HIS A CA 1
ATOM 615 C C . HIS A 1 82 ? 28.065 10.738 25.143 1.00 98.38 82 HIS A C 1
ATOM 617 O O . HIS A 1 82 ? 28.092 9.546 24.837 1.00 98.38 82 HIS A O 1
ATOM 623 N N . VAL A 1 83 ? 27.836 11.152 26.387 1.00 98.38 83 VAL A N 1
ATOM 624 C CA . VAL A 1 83 ? 27.565 10.239 27.505 1.00 98.38 83 VAL A CA 1
ATOM 625 C C . VAL A 1 83 ? 26.279 10.651 28.192 1.00 98.38 83 VAL A C 1
ATOM 627 O O . VAL A 1 83 ? 26.205 11.730 28.770 1.00 98.38 83 VAL A O 1
ATOM 630 N N . TYR A 1 84 ? 25.288 9.769 28.157 1.00 98.31 84 TYR A N 1
ATOM 631 C CA . TYR A 1 84 ? 23.992 9.936 28.802 1.00 98.31 84 TYR A CA 1
ATOM 632 C C . TYR A 1 84 ? 23.974 9.114 30.088 1.00 98.31 84 TYR A C 1
ATOM 634 O O . TYR A 1 84 ? 24.113 7.896 30.032 1.00 98.31 84 TYR A O 1
ATOM 642 N N . ARG A 1 85 ? 23.80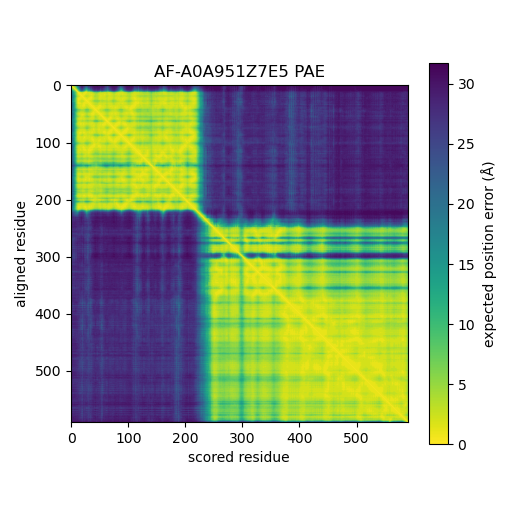3 9.759 31.241 1.00 97.75 85 ARG A N 1
ATOM 643 C CA . ARG A 1 85 ? 23.757 9.119 32.564 1.00 97.75 85 ARG A CA 1
ATOM 644 C C . ARG A 1 85 ? 22.374 9.324 33.181 1.00 97.75 85 ARG A C 1
ATOM 646 O O . ARG A 1 85 ? 22.119 10.413 33.704 1.00 97.75 85 ARG A O 1
ATOM 653 N N . PRO A 1 86 ? 21.458 8.349 33.046 1.00 95.06 86 PRO A N 1
ATOM 654 C CA . PRO A 1 86 ? 20.139 8.439 33.652 1.00 95.06 86 PRO A CA 1
ATOM 655 C C . PRO A 1 86 ? 20.210 8.197 35.165 1.00 95.06 86 PRO A C 1
ATOM 657 O O . PRO A 1 86 ? 21.036 7.426 35.645 1.00 95.06 86 PRO A O 1
ATOM 660 N N . ASP A 1 87 ? 19.304 8.822 35.908 1.00 91.38 87 ASP A N 1
ATOM 661 C CA . ASP A 1 87 ? 18.999 8.482 37.297 1.00 91.38 87 ASP A CA 1
ATOM 662 C C . ASP A 1 87 ? 17.483 8.564 37.548 1.00 91.38 87 ASP A C 1
ATOM 664 O O . ASP A 1 87 ? 16.688 8.721 36.621 1.00 91.38 87 ASP A O 1
ATOM 668 N N . GLN A 1 88 ? 17.056 8.441 38.806 1.00 87.19 88 GLN A N 1
ATOM 669 C CA . GLN A 1 88 ? 15.635 8.405 39.174 1.00 87.19 88 GLN A CA 1
ATOM 670 C C . GLN A 1 88 ? 14.857 9.684 38.828 1.00 87.19 88 GLN A C 1
ATOM 672 O O . GLN A 1 88 ? 13.629 9.653 38.753 1.00 87.19 88 GLN A O 1
ATOM 677 N N . THR A 1 89 ? 15.558 10.800 38.647 1.00 89.81 89 THR A N 1
ATOM 678 C CA . THR A 1 89 ? 14.978 12.131 38.448 1.00 89.81 89 THR A CA 1
ATOM 679 C C . THR A 1 89 ? 15.217 12.682 37.047 1.00 89.81 89 THR A C 1
ATOM 681 O O . THR A 1 89 ? 14.709 13.755 36.739 1.00 89.81 89 THR A O 1
ATOM 684 N N . GLY A 1 90 ? 15.975 12.002 36.181 1.00 94.56 90 GLY A N 1
ATOM 685 C CA . GLY A 1 90 ? 16.286 12.545 34.861 1.00 94.56 90 GLY A CA 1
ATOM 686 C C . GLY A 1 90 ? 17.506 11.938 34.177 1.00 94.56 90 GLY A C 1
ATOM 687 O O . GLY A 1 90 ? 17.838 10.775 34.388 1.00 94.56 90 GLY A O 1
ATOM 688 N N . VAL A 1 91 ? 18.171 12.731 33.332 1.00 97.06 91 VAL A N 1
ATOM 689 C CA . VAL A 1 91 ? 19.400 12.330 32.630 1.00 97.06 91 VAL A CA 1
ATOM 690 C C . VAL A 1 91 ? 20.392 13.488 32.565 1.00 97.06 91 VAL A C 1
ATOM 692 O O . VAL A 1 91 ? 20.040 14.602 32.179 1.00 97.06 91 VAL A O 1
ATOM 695 N N . THR A 1 92 ? 21.649 13.219 32.913 1.00 98.19 92 THR A N 1
ATOM 696 C CA . THR A 1 92 ? 22.772 14.127 32.638 1.00 98.19 92 THR A CA 1
ATOM 697 C C . THR A 1 92 ? 23.446 13.711 31.339 1.00 98.19 92 THR A C 1
ATOM 699 O O . THR A 1 92 ? 23.780 12.540 31.170 1.00 98.19 92 THR A O 1
ATOM 702 N N . VAL A 1 93 ? 23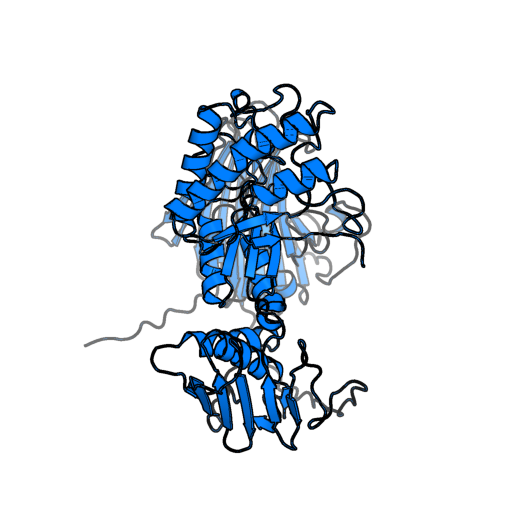.674 14.657 30.435 1.00 98.38 93 VAL A N 1
ATOM 703 C CA . VAL A 1 93 ? 24.303 14.424 29.137 1.00 98.38 93 VAL A CA 1
ATOM 704 C C . VAL A 1 93 ? 25.552 15.278 29.012 1.00 98.38 93 VAL A C 1
ATOM 706 O O . VAL A 1 93 ? 25.460 16.500 29.068 1.00 98.38 93 VAL A O 1
ATOM 709 N N . ASP A 1 94 ? 26.698 14.640 28.794 1.00 98.44 94 ASP A N 1
ATOM 710 C CA . ASP A 1 94 ? 27.923 15.328 28.387 1.00 98.44 94 ASP A CA 1
ATOM 711 C C . ASP A 1 94 ? 28.120 15.156 26.886 1.00 98.44 94 ASP A C 1
ATOM 713 O O . ASP A 1 94 ? 28.106 14.030 26.385 1.00 98.44 94 ASP A O 1
ATOM 717 N N . TYR A 1 95 ? 28.323 16.263 26.181 1.00 98.44 95 TYR A N 1
ATOM 718 C CA . TYR A 1 95 ? 28.587 16.303 24.751 1.00 98.44 95 TYR A CA 1
ATOM 719 C C . TYR A 1 95 ? 30.036 16.713 24.503 1.00 98.44 95 TYR A C 1
ATOM 721 O O . TYR A 1 95 ? 30.477 17.742 25.013 1.00 98.44 95 TYR A O 1
ATOM 729 N N . GLU A 1 96 ? 30.758 15.944 23.693 1.00 98.25 96 GLU A N 1
ATOM 730 C CA . GLU A 1 96 ? 32.079 16.297 23.179 1.00 98.25 96 GLU A CA 1
ATOM 731 C C . GLU A 1 96 ? 32.071 16.269 21.649 1.00 98.25 96 GLU A C 1
ATOM 733 O O . GLU A 1 96 ? 31.830 15.225 21.036 1.00 98.25 96 GLU A O 1
ATOM 738 N N . PHE A 1 97 ? 32.368 17.420 21.051 1.00 98.19 97 PHE A N 1
ATOM 739 C CA . PHE A 1 97 ? 32.411 17.647 19.612 1.00 98.19 97 PHE A CA 1
ATOM 740 C C . PHE A 1 97 ? 33.840 17.972 19.183 1.00 98.19 97 PHE A C 1
ATOM 742 O O . PHE A 1 97 ? 34.339 19.057 19.471 1.00 98.19 97 PHE A O 1
ATOM 749 N N . ALA A 1 98 ? 34.500 17.060 18.474 1.00 97.75 98 ALA A N 1
ATOM 750 C CA . ALA A 1 98 ? 35.833 17.280 17.923 1.00 97.75 98 ALA A CA 1
ATOM 751 C C . ALA A 1 98 ? 35.773 17.634 16.432 1.00 97.75 98 ALA A C 1
ATOM 753 O O . ALA A 1 98 ? 34.907 17.162 15.686 1.00 97.75 98 ALA A O 1
ATOM 754 N N . TRP A 1 99 ? 36.724 18.463 16.014 1.00 97.25 99 TRP A N 1
ATOM 755 C CA . TRP A 1 99 ? 36.928 18.904 14.643 1.00 97.25 99 TRP A CA 1
ATOM 756 C C . TRP A 1 99 ? 38.414 18.782 14.308 1.00 97.25 99 TRP A C 1
ATOM 758 O O . TRP A 1 99 ? 39.254 19.169 15.114 1.00 97.25 99 TRP A O 1
ATOM 768 N N . HIS A 1 100 ? 38.732 18.223 13.142 1.00 96.62 100 HIS A N 1
ATOM 769 C CA . HIS A 1 100 ? 40.101 17.853 12.743 1.00 96.62 100 HIS A CA 1
ATOM 770 C C . HIS A 1 100 ? 40.575 18.581 11.478 1.00 96.62 100 HIS A C 1
ATOM 772 O O . HIS A 1 100 ? 41.581 18.207 10.878 1.00 96.62 100 HIS A O 1
ATOM 778 N N . SER A 1 101 ? 39.848 19.612 11.043 1.00 94.62 101 SER A N 1
ATOM 779 C CA . SER A 1 101 ? 40.160 20.394 9.842 1.00 94.62 101 SER A CA 1
ATOM 780 C C . SER A 1 101 ? 40.475 21.851 10.184 1.00 94.62 101 SER A C 1
ATOM 782 O O . SER A 1 101 ? 39.984 22.386 11.171 1.00 94.62 101 SER A O 1
ATOM 784 N N . GLU A 1 102 ? 41.276 22.501 9.340 1.00 94.94 102 GLU A N 1
ATOM 785 C CA . GLU A 1 102 ? 41.531 23.950 9.399 1.00 94.94 102 GLU A CA 1
ATOM 786 C C . GLU A 1 102 ? 40.332 24.778 8.888 1.00 94.94 102 GLU A C 1
ATOM 788 O O . GLU A 1 102 ? 40.284 25.991 9.076 1.00 94.94 102 GLU A O 1
ATOM 793 N N . GLU A 1 103 ? 39.359 24.145 8.214 1.00 94.06 103 GLU A N 1
ATOM 794 C CA . GLU A 1 103 ? 38.132 24.815 7.767 1.00 94.06 103 GLU A CA 1
ATOM 795 C C . GLU A 1 103 ? 37.326 25.318 8.986 1.00 94.06 103 GLU A C 1
ATOM 797 O O . GLU A 1 103 ? 37.209 24.597 9.978 1.00 94.06 103 GLU A O 1
ATOM 802 N N . PRO A 1 104 ? 36.722 26.520 8.944 1.00 93.25 104 PRO A N 1
ATOM 803 C CA . PRO A 1 104 ? 35.881 26.987 10.036 1.00 93.25 104 PRO A CA 1
ATOM 804 C C . PRO A 1 104 ? 34.602 26.144 10.121 1.00 93.25 104 PRO A C 1
ATOM 806 O O . PRO A 1 104 ? 33.940 25.888 9.107 1.00 93.25 104 PRO A O 1
ATOM 809 N N . ALA A 1 105 ? 34.232 25.746 11.338 1.00 95.75 105 ALA A N 1
ATOM 810 C CA . ALA A 1 105 ? 33.050 24.937 11.592 1.00 95.75 105 ALA A CA 1
ATOM 811 C C . ALA A 1 105 ? 32.330 25.343 12.885 1.00 95.75 105 ALA A C 1
ATOM 813 O O . ALA A 1 105 ? 32.924 25.796 13.865 1.00 95.75 105 ALA A O 1
ATOM 814 N N . MET A 1 106 ? 31.016 25.161 12.867 1.00 96.69 106 MET A N 1
ATOM 815 C CA . MET A 1 106 ? 30.124 25.298 14.007 1.00 96.69 106 MET A CA 1
ATOM 816 C C . MET A 1 106 ? 29.280 24.038 14.153 1.00 96.69 106 MET A C 1
ATOM 818 O O . MET A 1 106 ? 29.049 23.321 13.179 1.00 96.69 106 MET A O 1
ATOM 822 N N . VAL A 1 107 ? 28.796 23.798 15.367 1.00 97.56 107 VAL A N 1
ATOM 823 C CA . VAL A 1 107 ? 27.849 22.736 15.684 1.00 97.56 107 VAL A CA 1
ATOM 824 C C . VAL A 1 107 ? 26.504 23.340 16.066 1.00 97.56 107 VAL A C 1
ATOM 826 O O . VAL A 1 107 ? 26.415 24.221 16.920 1.00 97.56 107 VAL A O 1
ATOM 829 N N . GLU A 1 108 ? 25.439 22.849 15.446 1.00 97.00 108 GLU A N 1
ATOM 830 C CA . GLU A 1 108 ? 24.078 23.024 15.941 1.00 97.00 108 GLU A CA 1
ATOM 831 C C . GLU A 1 108 ? 23.697 21.755 16.694 1.00 97.00 108 GLU A C 1
ATOM 833 O O . GLU A 1 108 ? 23.808 20.657 16.150 1.00 97.00 108 GLU A O 1
ATOM 838 N N . LEU A 1 109 ? 23.269 21.900 17.945 1.00 97.94 109 LEU A N 1
ATOM 839 C CA . LEU A 1 109 ? 22.829 20.802 18.796 1.00 97.94 109 LEU A CA 1
ATOM 840 C C . LEU A 1 109 ? 21.363 21.014 19.159 1.00 97.94 109 LEU A C 1
ATOM 842 O O . LEU A 1 109 ? 21.061 21.836 20.016 1.00 97.94 109 LEU A O 1
ATOM 846 N N . ALA A 1 110 ? 20.467 20.222 18.579 1.00 97.31 110 ALA A N 1
ATOM 847 C CA . ALA A 1 110 ? 19.099 20.057 19.052 1.00 97.31 110 ALA A CA 1
ATOM 848 C C . ALA A 1 110 ? 19.091 19.019 20.184 1.00 97.31 110 ALA A C 1
ATOM 850 O O . ALA A 1 110 ? 18.892 17.829 19.945 1.00 97.31 110 ALA A O 1
ATOM 851 N N . ALA A 1 111 ? 19.356 19.448 21.420 1.00 97.50 111 ALA A N 1
ATOM 852 C CA . ALA A 1 111 ? 19.443 18.548 22.574 1.00 97.50 111 ALA A CA 1
ATOM 853 C C . ALA A 1 111 ? 18.095 17.946 22.998 1.00 97.50 111 ALA A C 1
ATOM 855 O O . ALA A 1 111 ? 18.081 16.930 23.696 1.00 97.50 111 ALA A O 1
ATOM 856 N N . GLY A 1 112 ? 16.975 18.535 22.572 1.00 97.31 112 GLY A N 1
ATOM 857 C CA . GLY A 1 112 ? 15.658 17.948 22.767 1.00 97.31 112 GLY A CA 1
ATOM 858 C C . GLY A 1 112 ? 14.583 18.532 21.854 1.00 97.31 112 GLY A C 1
ATOM 859 O O . GLY A 1 112 ? 14.372 19.741 21.806 1.00 97.31 112 GLY A O 1
ATOM 860 N N . MET A 1 113 ? 13.856 17.648 21.178 1.00 97.50 113 MET A N 1
ATOM 861 C CA . MET A 1 113 ? 12.576 17.945 20.538 1.00 97.50 113 MET A CA 1
ATOM 862 C C . MET A 1 113 ? 11.462 17.697 21.552 1.00 97.50 113 MET A C 1
ATOM 864 O O . MET A 1 113 ? 11.063 16.554 21.773 1.00 97.50 113 MET A O 1
ATOM 868 N N . LEU A 1 114 ? 11.007 18.753 22.223 1.00 98.12 114 LEU A N 1
ATOM 869 C CA . LEU A 1 114 ? 10.039 18.647 23.310 1.00 98.12 114 LEU A CA 1
ATOM 870 C C . LEU A 1 114 ? 8.624 18.478 22.771 1.00 98.12 114 LEU A C 1
ATOM 872 O O . LEU A 1 114 ? 8.208 19.256 21.916 1.00 98.12 114 LEU A O 1
ATOM 876 N N . TRP A 1 115 ? 7.858 17.528 23.302 1.00 96.81 115 TRP A N 1
ATOM 877 C CA . TRP A 1 115 ? 6.462 17.339 22.904 1.00 96.81 115 TRP A CA 1
ATOM 878 C C . TRP A 1 115 ? 5.598 18.495 23.425 1.00 96.81 115 TRP A C 1
ATOM 880 O O . TRP A 1 115 ? 5.273 18.572 24.612 1.00 96.81 115 TRP A O 1
ATOM 890 N N . ALA A 1 116 ? 5.225 19.421 22.536 1.00 96.25 116 ALA A N 1
ATOM 891 C CA . ALA A 1 116 ? 4.552 20.661 22.912 1.00 96.25 116 ALA A CA 1
ATOM 892 C C . ALA A 1 116 ? 3.233 20.448 23.686 1.00 96.25 116 ALA A C 1
ATOM 894 O O . ALA A 1 116 ? 2.991 21.214 24.624 1.00 96.25 116 ALA A O 1
ATOM 895 N N . PRO A 1 117 ? 2.382 19.442 23.385 1.00 94.19 117 PRO A N 1
ATOM 896 C CA . PRO A 1 117 ? 1.145 19.208 24.134 1.00 94.19 117 PRO A CA 1
ATOM 897 C C . PRO A 1 117 ? 1.353 18.961 25.634 1.00 94.19 117 PRO A C 1
ATOM 899 O O . PRO A 1 117 ? 0.541 19.422 26.433 1.00 94.19 117 PRO A O 1
ATOM 902 N N . ALA A 1 118 ? 2.461 18.327 26.038 1.00 91.44 118 ALA A N 1
ATOM 903 C CA . ALA A 1 118 ? 2.769 18.121 27.456 1.00 91.44 118 ALA A CA 1
ATOM 904 C C . ALA A 1 118 ? 3.076 19.428 28.207 1.00 91.44 118 ALA A C 1
ATOM 906 O O . ALA A 1 118 ? 2.973 19.466 29.432 1.00 91.44 118 ALA A O 1
ATOM 907 N N . LEU A 1 119 ? 3.442 20.493 27.486 1.00 94.31 119 LEU A N 1
ATOM 908 C CA . LEU A 1 119 ? 3.955 21.744 28.049 1.00 94.31 119 LEU A CA 1
ATOM 909 C C . LEU A 1 119 ? 3.060 22.965 27.760 1.00 94.31 119 LEU A C 1
ATOM 911 O O . LEU A 1 119 ? 3.142 23.962 28.469 1.00 94.31 119 LEU A O 1
ATOM 915 N N . THR A 1 120 ? 2.190 22.909 26.745 1.00 91.88 120 THR A N 1
ATOM 916 C CA . THR A 1 120 ? 1.446 24.072 26.205 1.00 91.88 120 THR A CA 1
ATOM 917 C C . THR A 1 120 ? 0.533 24.757 27.229 1.00 91.88 120 THR A C 1
ATOM 919 O O . THR A 1 120 ? 0.358 25.971 27.170 1.00 91.88 120 THR A O 1
ATOM 922 N N . HIS A 1 121 ? -0.020 24.007 28.186 1.00 88.38 121 HIS A N 1
ATOM 923 C CA . HIS A 1 121 ? -0.869 24.543 29.263 1.00 88.38 121 HIS A CA 1
ATOM 924 C C . HIS A 1 121 ? -0.078 24.965 30.511 1.00 88.38 121 HIS A C 1
ATOM 926 O O . HIS A 1 121 ? -0.641 25.083 31.599 1.00 88.38 121 HIS A O 1
ATOM 932 N N . GLY A 1 122 ? 1.232 25.137 30.358 1.00 91.81 122 GLY A N 1
ATOM 933 C CA . GLY A 1 122 ? 2.154 25.502 31.415 1.00 91.81 122 GLY A CA 1
ATOM 934 C C . GLY A 1 122 ? 2.746 26.901 31.278 1.00 91.81 122 GLY A C 1
ATOM 935 O O . GLY A 1 122 ? 2.333 27.717 30.452 1.00 91.81 122 GLY A O 1
ATOM 936 N N . SER A 1 123 ? 3.770 27.149 32.084 1.00 95.75 123 SER A N 1
ATOM 937 C CA . SER A 1 123 ? 4.624 28.333 32.021 1.00 95.75 123 SER A CA 1
ATOM 938 C C . SER A 1 123 ? 6.091 27.930 31.912 1.00 95.75 123 SER A C 1
ATOM 940 O O . SER A 1 123 ? 6.460 26.789 32.196 1.00 95.75 123 SER A O 1
ATOM 942 N N . ILE A 1 124 ? 6.931 28.873 31.489 1.00 97.94 124 ILE A N 1
ATOM 943 C CA . ILE A 1 124 ? 8.377 28.694 31.394 1.00 97.94 124 ILE A CA 1
ATOM 944 C C . ILE A 1 124 ? 9.094 29.847 32.100 1.00 97.94 124 ILE A C 1
ATOM 946 O O . ILE A 1 124 ? 8.700 31.007 31.964 1.00 97.94 124 ILE A O 1
ATOM 950 N N . ARG A 1 125 ? 10.163 29.535 32.835 1.00 97.88 125 ARG A N 1
ATOM 951 C CA . ARG A 1 125 ? 11.162 30.507 33.294 1.00 97.88 125 ARG A CA 1
ATOM 952 C C . ARG A 1 125 ? 12.539 30.159 32.750 1.00 97.88 125 ARG A C 1
ATOM 954 O O . ARG A 1 125 ? 12.879 28.985 32.626 1.00 97.88 125 ARG A O 1
ATOM 961 N N . ILE A 1 126 ? 13.314 31.191 32.437 1.00 97.81 126 ILE A N 1
ATOM 962 C CA . ILE A 1 126 ? 14.659 31.096 31.867 1.00 97.81 126 ILE A CA 1
ATOM 963 C C . ILE A 1 126 ? 15.594 31.895 32.769 1.00 97.81 126 ILE A C 1
ATOM 965 O O . ILE A 1 126 ? 15.398 33.099 32.931 1.00 97.81 126 ILE A O 1
ATOM 969 N N . ASP A 1 127 ? 16.564 31.226 33.397 1.00 96.75 127 ASP A N 1
ATOM 970 C CA . ASP A 1 127 ? 17.441 31.801 34.433 1.00 96.75 127 ASP A CA 1
ATOM 971 C C . ASP A 1 127 ? 16.659 32.611 35.497 1.00 96.75 127 ASP A C 1
ATOM 973 O O . ASP A 1 127 ? 17.057 33.699 35.912 1.00 96.75 127 ASP A O 1
ATOM 977 N N . GLY A 1 128 ? 15.487 32.110 35.903 1.00 92.00 128 GLY A N 1
ATOM 978 C CA . GLY A 1 128 ? 14.601 32.760 36.876 1.00 92.00 128 GLY A CA 1
ATOM 979 C C . GLY A 1 128 ? 13.686 33.862 36.320 1.00 92.00 128 GLY A C 1
ATOM 980 O O . GLY A 1 128 ? 12.695 34.190 36.972 1.00 92.00 128 GLY A O 1
ATOM 981 N N . GLY A 1 129 ? 13.947 34.388 35.120 1.00 94.62 129 GLY A N 1
ATOM 982 C CA . GLY A 1 129 ? 13.070 35.346 34.438 1.00 94.62 129 GLY A CA 1
ATOM 983 C C . GLY A 1 129 ? 11.864 34.671 33.781 1.00 94.62 129 GLY A C 1
ATOM 984 O O . GLY A 1 129 ? 11.957 33.527 33.339 1.00 94.62 129 GLY A O 1
ATOM 985 N N . GLU A 1 130 ? 10.723 35.359 33.701 1.00 94.94 130 GLU A N 1
ATOM 986 C CA . GLU A 1 130 ? 9.549 34.834 32.993 1.00 94.94 130 GLU A CA 1
ATOM 987 C C . GLU A 1 130 ? 9.801 34.752 31.489 1.00 94.94 130 GLU A C 1
ATOM 989 O O . GLU A 1 130 ? 10.193 35.728 30.847 1.00 94.94 130 GLU A O 1
ATOM 994 N N . GLY A 1 131 ? 9.573 33.567 30.927 1.00 94.56 131 GLY A N 1
ATOM 995 C CA . GLY A 1 131 ? 9.545 33.386 29.490 1.00 94.56 131 GLY A CA 1
ATOM 996 C C . GLY A 1 131 ? 8.151 33.637 28.925 1.00 94.56 131 GLY A C 1
ATOM 997 O O . GLY A 1 131 ? 7.145 33.776 29.621 1.00 94.56 131 GLY A O 1
ATOM 998 N N . ARG A 1 132 ? 8.095 33.697 27.605 1.00 95.31 132 ARG A N 1
ATOM 999 C CA . ARG A 1 132 ? 6.880 33.924 26.836 1.00 95.31 132 ARG A CA 1
ATOM 1000 C C . ARG A 1 132 ? 5.914 32.742 26.956 1.00 95.31 132 ARG A C 1
ATOM 1002 O O . ARG A 1 132 ? 6.334 31.601 27.119 1.00 95.31 132 ARG A O 1
ATOM 1009 N N . SER A 1 133 ? 4.621 33.019 26.775 1.00 93.56 133 SER A N 1
ATOM 1010 C CA . SER A 1 133 ? 3.561 32.000 26.738 1.00 93.56 133 SER A CA 1
ATOM 1011 C C . SER A 1 133 ? 3.893 30.822 25.808 1.00 93.56 133 SER A C 1
ATOM 1013 O O . SER A 1 133 ? 4.347 31.028 24.678 1.00 93.56 133 SER A O 1
ATOM 1015 N N . LEU A 1 134 ? 3.607 29.607 26.294 1.00 95.56 134 LEU A N 1
ATOM 1016 C CA . LEU A 1 134 ? 3.748 28.330 25.581 1.00 95.56 134 LEU A CA 1
ATOM 1017 C C . LEU A 1 134 ? 2.535 28.005 24.683 1.00 95.56 134 LEU A C 1
ATOM 1019 O O . LEU A 1 134 ? 2.549 27.017 23.941 1.00 95.56 134 LEU A O 1
ATOM 1023 N N . GLY A 1 135 ? 1.486 28.837 24.722 1.00 91.19 135 GLY A N 1
ATOM 1024 C CA . GLY A 1 135 ? 0.296 28.714 23.878 1.00 91.19 135 GLY A CA 1
ATOM 1025 C C . GLY A 1 135 ? 0.620 28.775 22.383 1.00 91.19 135 GLY A C 1
ATOM 1026 O O . GLY A 1 135 ? 1.622 29.365 21.979 1.00 91.19 135 GLY A O 1
ATOM 1027 N N . LYS A 1 136 ? -0.223 28.153 21.549 1.00 87.06 136 LYS A N 1
ATOM 1028 C CA . LYS A 1 136 ? -0.058 28.182 20.087 1.00 87.06 136 LYS A CA 1
ATOM 1029 C C . LYS A 1 136 ? -0.209 29.613 19.568 1.00 87.06 136 LYS A C 1
ATOM 1031 O O . LYS A 1 136 ? -1.119 30.331 19.979 1.00 87.06 136 LYS A O 1
ATOM 1036 N N . ARG A 1 137 ? 0.685 30.022 18.667 1.00 85.25 137 ARG A N 1
ATOM 1037 C CA . ARG A 1 137 ? 0.711 31.362 18.068 1.00 85.25 137 ARG A CA 1
ATOM 1038 C C . ARG A 1 137 ? 1.054 31.286 16.590 1.00 85.25 137 ARG A C 1
ATOM 1040 O O . ARG A 1 137 ? 1.761 30.379 16.158 1.00 85.25 137 ARG A O 1
ATOM 1047 N N . GLU A 1 138 ? 0.596 32.278 15.842 1.00 83.75 138 GLU A N 1
ATOM 1048 C CA . GLU A 1 138 ? 1.054 32.518 14.478 1.00 83.75 138 GLU A CA 1
ATOM 1049 C C . GLU A 1 138 ? 2.297 33.411 14.487 1.00 83.75 138 GLU A C 1
ATOM 1051 O O . GLU A 1 138 ? 2.413 34.342 15.291 1.00 83.75 138 GLU A O 1
ATOM 1056 N N . PHE A 1 139 ? 3.237 33.122 13.589 1.00 83.06 139 PHE A N 1
ATOM 1057 C CA . PHE A 1 139 ? 4.492 33.853 13.465 1.00 83.06 139 PHE A CA 1
ATOM 1058 C C . PHE A 1 139 ? 4.623 34.418 12.053 1.00 83.06 139 PHE A C 1
ATOM 1060 O O . PHE A 1 139 ? 4.525 33.682 11.075 1.00 83.06 139 PHE A O 1
ATOM 1067 N N . GLN A 1 140 ? 4.888 35.720 11.962 1.00 75.88 140 GLN A N 1
ATOM 1068 C CA . GLN A 1 140 ? 5.208 36.400 10.709 1.00 75.88 140 GLN A CA 1
ATOM 1069 C C . GLN A 1 140 ? 6.723 36.299 10.447 1.00 75.88 140 GLN A C 1
ATOM 1071 O O . GLN A 1 140 ? 7.528 36.712 11.289 1.00 75.88 140 GLN A O 1
ATOM 1076 N N . GLY A 1 141 ? 7.112 35.752 9.290 1.00 70.56 141 GLY A N 1
ATOM 1077 C CA . GLY A 1 141 ? 8.511 35.527 8.893 1.00 70.56 141 GLY A CA 1
ATOM 1078 C C . GLY A 1 141 ? 9.097 34.159 9.293 1.00 70.56 141 GLY A C 1
ATOM 1079 O O . GLY A 1 141 ? 8.494 33.388 10.040 1.00 70.56 141 GLY A O 1
ATOM 1080 N N . SER A 1 142 ? 10.290 33.848 8.772 1.00 68.38 142 SER A N 1
ATOM 1081 C CA . SER A 1 142 ? 10.935 32.523 8.870 1.00 68.38 142 SER A CA 1
ATOM 1082 C C . SER A 1 142 ? 12.049 32.401 9.925 1.00 68.38 142 SER A C 1
ATOM 1084 O O . SER A 1 142 ? 12.494 31.288 10.205 1.00 68.38 142 SER A O 1
ATOM 1086 N N . GLY A 1 143 ? 12.496 33.506 10.531 1.00 78.94 143 GLY A N 1
ATOM 1087 C CA . GLY A 1 143 ? 13.562 33.499 11.546 1.00 78.94 143 GLY A CA 1
ATOM 1088 C C . GLY A 1 143 ? 13.134 32.832 12.858 1.00 78.94 143 GLY A C 1
ATOM 1089 O O . GLY A 1 143 ? 12.035 33.091 13.364 1.00 78.94 143 GLY A O 1
ATOM 1090 N N . PHE A 1 144 ? 13.990 31.972 13.417 1.00 85.06 144 PHE A N 1
ATOM 1091 C CA . PHE A 1 144 ? 13.710 31.266 14.674 1.00 85.06 144 PHE A CA 1
ATOM 1092 C C . PHE A 1 144 ? 13.758 32.205 15.890 1.00 85.06 144 PHE A C 1
ATOM 1094 O O . PHE A 1 144 ? 13.099 31.946 16.895 1.00 85.06 144 PHE A O 1
ATOM 1101 N N . GLU A 1 145 ? 14.460 33.336 15.793 1.00 88.75 145 GLU A N 1
ATOM 1102 C CA . GLU A 1 145 ? 14.640 34.320 16.865 1.00 88.75 145 GLU A CA 1
ATOM 1103 C C . GLU A 1 145 ? 13.295 34.890 17.328 1.00 88.75 145 GLU A C 1
ATOM 1105 O O . GLU A 1 145 ? 13.064 35.105 18.513 1.00 88.75 145 GLU A O 1
ATOM 1110 N N . ARG A 1 146 ? 12.344 35.062 16.400 1.00 88.88 146 ARG A N 1
ATOM 1111 C CA . ARG A 1 146 ? 10.975 35.510 16.717 1.00 88.88 146 ARG A CA 1
ATOM 1112 C C . ARG A 1 146 ? 10.155 34.433 17.423 1.00 88.88 146 ARG A C 1
ATOM 1114 O O . ARG A 1 146 ? 9.118 34.731 18.018 1.00 88.88 146 ARG A O 1
ATOM 1121 N N . ARG A 1 147 ? 10.590 33.178 17.348 1.00 93.19 147 ARG A N 1
ATOM 1122 C CA . ARG A 1 147 ? 9.920 32.003 17.910 1.00 93.19 147 ARG A CA 1
ATOM 1123 C C . ARG A 1 147 ? 10.497 31.600 19.263 1.00 93.19 147 ARG A C 1
ATOM 1125 O O . ARG A 1 147 ? 9.893 30.741 19.901 1.00 93.19 147 ARG A O 1
ATOM 1132 N N . THR A 1 148 ? 11.569 32.230 19.743 1.00 95.25 148 THR A N 1
ATOM 1133 C CA . THR A 1 148 ? 12.152 31.909 21.052 1.00 95.25 148 THR A CA 1
ATOM 1134 C C . THR A 1 148 ? 11.189 32.224 22.192 1.00 95.25 148 THR A C 1
ATOM 1136 O O . THR A 1 148 ? 10.445 33.208 22.166 1.00 95.25 148 THR A O 1
ATOM 1139 N N . PHE A 1 149 ? 11.175 31.364 23.209 1.00 96.19 149 PHE A N 1
ATOM 1140 C CA . PHE A 1 149 ? 10.408 31.613 24.431 1.00 96.19 149 PHE A CA 1
ATOM 1141 C C . PHE A 1 149 ? 11.086 32.637 25.347 1.00 96.19 149 PHE A C 1
ATOM 1143 O O . PHE A 1 149 ? 10.461 33.132 26.277 1.00 96.19 149 PHE A O 1
ATOM 1150 N N . GLY A 1 150 ? 12.330 33.007 25.061 1.00 94.81 150 GLY A N 1
ATOM 1151 C CA . GLY A 1 150 ? 13.049 34.083 25.726 1.00 94.81 150 GLY A CA 1
ATOM 1152 C C . GLY A 1 150 ? 14.526 34.084 25.326 1.00 94.81 150 GLY A C 1
ATOM 1153 O O . GLY A 1 150 ? 14.863 33.536 24.271 1.00 94.81 150 GLY A O 1
ATOM 1154 N N . PRO A 1 151 ? 15.400 34.722 26.122 1.00 94.56 151 PRO A N 1
ATOM 1155 C CA . PRO A 1 151 ? 16.822 34.823 25.812 1.00 94.56 151 PRO A CA 1
ATOM 1156 C C . PRO A 1 151 ? 17.536 33.470 25.928 1.00 94.56 151 PRO A C 1
ATOM 1158 O O . PRO A 1 151 ? 16.992 32.497 26.452 1.00 94.56 151 PRO A O 1
ATOM 1161 N N . THR A 1 152 ? 18.787 33.422 25.470 1.00 95.56 152 THR A N 1
ATOM 1162 C CA . THR A 1 152 ? 19.679 32.295 25.757 1.00 95.56 152 THR A CA 1
ATOM 1163 C C . THR A 1 152 ? 19.924 32.177 27.262 1.00 95.56 152 THR A C 1
ATOM 1165 O O . THR A 1 152 ? 20.205 33.182 27.923 1.00 95.56 152 THR A O 1
ATOM 1168 N N . GLY A 1 153 ? 19.857 30.958 27.792 1.00 96.12 153 GLY A N 1
ATOM 1169 C CA . GLY A 1 153 ? 19.920 30.686 29.227 1.00 96.12 153 GLY A CA 1
ATOM 1170 C C . GLY A 1 153 ? 20.808 29.499 29.586 1.00 96.12 153 GLY A C 1
ATOM 1171 O O . GLY A 1 153 ? 21.304 28.776 28.718 1.00 96.12 153 GLY A O 1
ATOM 1172 N N . SER A 1 154 ? 21.008 29.329 30.887 1.00 96.81 154 SER A N 1
ATOM 1173 C CA . SER A 1 154 ? 21.671 28.179 31.514 1.00 96.81 154 SER A CA 1
ATOM 1174 C C . SER A 1 154 ? 20.677 27.247 32.210 1.00 96.81 154 SER A C 1
ATOM 1176 O O . SER A 1 154 ? 20.942 26.055 32.313 1.00 96.81 154 SER A O 1
ATOM 1178 N N . GLU A 1 155 ? 19.514 27.752 32.631 1.00 98.12 155 GLU A N 1
ATOM 1179 C CA . GLU A 1 155 ? 18.395 26.964 33.151 1.00 98.12 155 GLU A CA 1
ATOM 1180 C C . GLU A 1 155 ? 17.084 27.341 32.446 1.00 98.12 155 GLU A C 1
ATOM 1182 O O . GLU A 1 155 ? 16.728 28.516 32.358 1.00 98.12 155 GLU A O 1
ATOM 1187 N N . PHE A 1 156 ? 16.339 26.331 31.993 1.00 98.56 156 PHE A N 1
ATOM 1188 C CA . PHE A 1 156 ? 14.981 26.447 31.466 1.00 98.56 156 PHE A CA 1
ATOM 1189 C C . PHE A 1 156 ? 14.060 25.551 32.283 1.00 98.56 156 PHE A C 1
ATOM 1191 O O . PHE A 1 156 ? 14.238 24.334 32.314 1.00 98.56 156 PHE A O 1
ATOM 1198 N N . ARG A 1 157 ? 13.068 26.150 32.934 1.00 98.31 157 ARG A N 1
ATOM 1199 C CA . ARG A 1 157 ? 12.148 25.469 33.842 1.00 98.31 157 ARG A CA 1
ATOM 1200 C C . ARG A 1 157 ? 10.725 25.612 33.340 1.00 98.31 157 ARG A C 1
ATOM 1202 O O . ARG A 1 157 ? 10.234 26.728 33.203 1.00 98.31 157 ARG A O 1
ATOM 1209 N N . PHE A 1 158 ? 10.079 24.487 33.073 1.00 97.56 158 PHE A N 1
ATOM 1210 C CA . PHE A 1 158 ? 8.700 24.401 32.621 1.00 97.56 158 PHE A CA 1
ATOM 1211 C C . PHE A 1 158 ? 7.833 23.852 33.750 1.00 97.56 158 PHE A C 1
ATOM 1213 O O . PHE A 1 158 ? 8.143 22.795 34.298 1.00 97.56 158 PHE A O 1
ATOM 1220 N N . TRP A 1 159 ? 6.725 24.525 34.052 1.00 94.62 159 TRP A N 1
ATOM 1221 C CA . TRP A 1 159 ? 5.681 23.999 34.934 1.00 94.62 159 TRP A CA 1
ATOM 1222 C C . TRP A 1 159 ? 4.442 23.724 34.113 1.00 94.62 159 TRP A C 1
ATOM 1224 O O . TRP A 1 159 ? 3.841 24.655 33.585 1.00 94.62 159 TRP A O 1
ATOM 1234 N N . ALA A 1 160 ? 4.049 22.462 34.014 1.00 91.31 160 ALA A N 1
ATOM 1235 C CA . ALA A 1 160 ? 2.902 22.038 33.228 1.00 91.31 160 ALA A CA 1
ATOM 1236 C C . ALA A 1 160 ? 2.087 20.974 33.985 1.00 91.31 160 ALA A C 1
ATOM 1238 O O . ALA A 1 160 ? 2.547 20.462 35.007 1.00 91.31 160 ALA A O 1
ATOM 1239 N N . PRO A 1 161 ? 0.885 20.599 33.507 1.00 88.31 161 PRO A N 1
ATOM 1240 C CA . PRO A 1 161 ? 0.081 19.559 34.154 1.00 88.31 161 PRO A CA 1
ATOM 1241 C C . PRO A 1 161 ? 0.801 18.210 34.310 1.00 88.31 161 PRO A C 1
ATOM 1243 O O . PRO A 1 161 ? 0.530 17.487 35.263 1.00 88.31 161 PRO A O 1
ATOM 1246 N N . VAL A 1 162 ? 1.736 17.888 33.406 1.00 87.62 162 VAL A N 1
ATOM 1247 C CA . VAL A 1 162 ? 2.572 16.677 33.488 1.00 87.62 162 VAL A CA 1
ATOM 1248 C C . VAL A 1 162 ? 3.571 16.722 34.656 1.00 87.62 162 VAL A C 1
ATOM 1250 O O . VAL A 1 162 ? 4.015 15.683 35.141 1.00 87.62 162 VAL A O 1
ATOM 1253 N N . GLY A 1 163 ? 3.911 17.919 35.134 1.00 91.69 163 GLY A N 1
ATOM 1254 C CA . GLY A 1 163 ? 4.908 18.148 36.168 1.00 91.69 163 GLY A CA 1
ATOM 1255 C C . GLY A 1 163 ? 5.882 19.267 35.837 1.00 91.69 163 GLY A C 1
ATOM 1256 O O . GLY A 1 163 ? 5.631 20.116 34.978 1.00 91.69 163 GLY A O 1
ATOM 1257 N N . GLU A 1 164 ? 6.999 19.259 36.554 1.00 95.31 164 GLU A N 1
ATOM 1258 C CA . GLU A 1 164 ? 8.117 20.164 36.332 1.00 95.31 164 GLU A CA 1
ATOM 1259 C C . GLU A 1 164 ? 9.161 19.501 35.425 1.00 95.31 164 GLU A C 1
ATOM 1261 O O . GLU A 1 164 ? 9.623 18.390 35.695 1.00 95.31 164 GLU A O 1
ATOM 1266 N N . VAL A 1 165 ? 9.542 20.196 34.354 1.00 97.44 165 VAL A N 1
ATOM 1267 C CA . VAL A 1 165 ? 10.625 19.802 33.444 1.00 97.44 165 VAL A CA 1
ATOM 1268 C C . VAL A 1 165 ? 11.700 20.874 33.513 1.00 97.44 165 VAL A C 1
ATOM 1270 O O . VAL A 1 165 ? 11.418 22.044 33.270 1.00 97.44 165 VAL A O 1
ATOM 1273 N N . VAL A 1 166 ? 12.931 20.496 33.839 1.00 98.19 166 VAL A N 1
ATOM 1274 C CA . VAL A 1 166 ? 14.066 21.418 33.948 1.00 98.19 166 VAL A CA 1
ATOM 1275 C C . VAL A 1 166 ? 15.178 20.962 33.021 1.00 98.19 166 VAL A C 1
ATOM 1277 O O . VAL A 1 166 ? 15.583 19.804 33.070 1.00 98.19 166 VAL A O 1
ATOM 1280 N N . ALA A 1 167 ? 15.686 21.878 32.205 1.00 98.19 167 ALA A N 1
ATOM 1281 C CA . ALA A 1 167 ? 16.909 21.712 31.435 1.00 98.19 167 ALA A CA 1
ATOM 1282 C C . ALA A 1 167 ? 17.952 22.690 31.988 1.00 98.19 167 ALA A C 1
ATOM 1284 O O . ALA A 1 167 ? 17.780 23.901 31.843 1.00 98.19 167 ALA A O 1
ATOM 1285 N N . SER A 1 168 ? 18.995 22.193 32.653 1.00 97.88 168 SER A N 1
ATOM 1286 C CA . SER A 1 168 ? 20.026 23.026 33.282 1.00 97.88 168 SER A CA 1
ATOM 1287 C C . SER A 1 168 ? 21.434 22.657 32.832 1.00 97.88 168 SER A C 1
ATOM 1289 O O . SER A 1 168 ? 21.737 21.505 32.536 1.00 97.88 168 SER A O 1
ATOM 1291 N N . SER A 1 169 ? 22.307 23.650 32.745 1.00 97.38 169 SER A N 1
ATOM 1292 C CA . SER A 1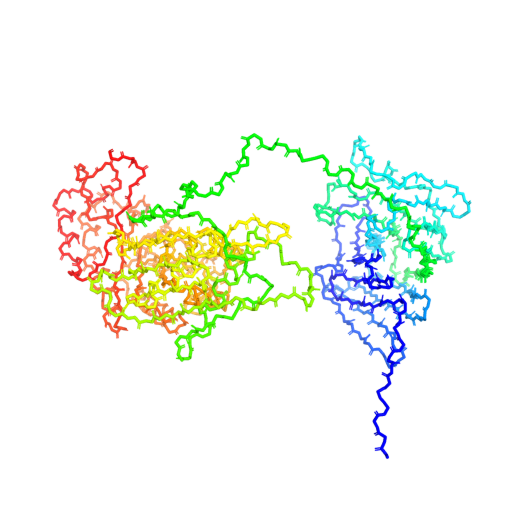 169 ? 23.643 23.514 32.180 1.00 97.38 169 SER A CA 1
ATOM 1293 C C . SER A 1 169 ? 24.609 24.519 32.817 1.00 97.38 169 SER A C 1
ATOM 1295 O O . SER A 1 169 ? 24.208 25.652 33.082 1.00 97.38 169 SER A O 1
ATOM 1297 N N . PRO A 1 170 ? 25.899 24.173 32.986 1.00 95.25 170 PRO A N 1
ATOM 1298 C CA . PRO A 1 170 ? 26.937 25.141 33.349 1.00 95.25 170 PRO A CA 1
ATOM 1299 C C . PRO A 1 170 ? 27.139 26.246 32.297 1.00 95.25 170 PRO A C 1
ATOM 1301 O O . PRO A 1 170 ? 27.529 27.362 32.628 1.00 95.25 170 PRO A O 1
ATOM 1304 N N . GLN A 1 171 ? 26.905 25.942 31.017 1.00 93.44 171 GLN A N 1
ATOM 1305 C CA . GLN A 1 171 ? 27.011 26.890 29.908 1.00 93.44 171 GLN A CA 1
ATOM 1306 C C . GLN A 1 171 ? 25.707 27.676 29.707 1.00 93.44 171 GLN A C 1
ATOM 1308 O O . GLN A 1 171 ? 24.623 27.090 29.721 1.00 93.44 171 GLN A O 1
ATOM 1313 N N . LYS A 1 172 ? 25.816 28.982 29.425 1.00 92.44 172 LYS A N 1
ATOM 1314 C CA . LYS A 1 172 ? 24.697 29.872 29.058 1.00 92.44 172 LYS A CA 1
ATOM 1315 C C . LYS A 1 172 ? 24.586 30.036 27.535 1.00 92.44 172 LYS A C 1
ATOM 1317 O O . LYS A 1 172 ? 24.710 31.134 27.003 1.00 92.44 172 LYS A O 1
ATOM 1322 N N . SER A 1 173 ? 24.420 28.924 26.824 1.00 92.62 173 SER A N 1
ATOM 1323 C CA . SER A 1 173 ? 24.374 28.883 25.351 1.00 92.62 173 SER A CA 1
ATOM 1324 C C . SER A 1 173 ? 23.135 28.169 24.802 1.00 92.62 173 SER A C 1
ATOM 1326 O O . SER A 1 173 ? 23.099 27.819 23.621 1.00 92.62 173 SER A O 1
ATOM 1328 N N . TRP A 1 174 ? 22.128 27.929 25.645 1.00 97.50 174 TRP A N 1
ATOM 1329 C CA . TRP A 1 174 ? 20.935 27.165 25.287 1.00 97.50 174 TRP A CA 1
ATOM 1330 C C . TRP A 1 174 ? 19.773 28.083 24.941 1.00 97.50 174 TRP A C 1
ATOM 1332 O O . TRP A 1 174 ? 19.601 29.135 25.552 1.00 97.50 174 TRP A O 1
ATOM 1342 N N . VAL A 1 175 ? 18.959 27.672 23.976 1.00 97.56 175 VAL A N 1
ATOM 1343 C CA . VAL A 1 175 ? 17.762 28.370 23.518 1.00 97.56 175 VAL A CA 1
ATOM 1344 C C . VAL A 1 175 ? 16.608 27.382 23.385 1.00 97.56 175 VAL A C 1
ATOM 1346 O O . VAL A 1 175 ? 16.798 26.214 23.042 1.00 97.56 175 VAL A O 1
ATOM 1349 N N . CYS A 1 176 ? 15.398 27.871 23.648 1.00 97.88 176 CYS A N 1
ATOM 1350 C CA . CYS A 1 176 ? 14.158 27.145 23.419 1.00 97.88 176 CYS A CA 1
ATOM 1351 C C . CYS A 1 176 ? 13.236 27.978 22.529 1.00 97.88 176 CYS A C 1
ATOM 1353 O O . CYS A 1 176 ? 13.008 29.158 22.820 1.00 97.88 176 CYS A O 1
ATOM 1355 N N . PHE A 1 177 ? 12.685 27.389 21.469 1.00 96.06 177 PHE A N 1
ATOM 1356 C CA . PHE A 1 177 ? 11.762 28.083 20.573 1.00 96.06 177 PHE A CA 1
ATOM 1357 C C . PHE A 1 177 ? 10.605 27.208 20.088 1.00 96.06 177 PHE A C 1
ATOM 1359 O O . PHE A 1 177 ? 10.657 25.979 20.117 1.00 96.06 177 PHE A O 1
ATOM 1366 N N . ASP A 1 178 ? 9.530 27.865 19.652 1.00 95.69 178 ASP A N 1
ATOM 1367 C CA . ASP A 1 178 ? 8.316 27.211 19.169 1.00 95.69 178 ASP A CA 1
ATOM 1368 C C . ASP A 1 178 ? 8.508 26.656 17.747 1.00 95.69 178 ASP A C 1
ATOM 1370 O O . ASP A 1 178 ? 8.591 27.411 16.770 1.00 95.69 178 ASP A O 1
ATOM 1374 N N . GLY A 1 179 ? 8.580 25.327 17.640 1.00 93.75 179 GLY A N 1
ATOM 1375 C CA . GLY A 1 179 ? 8.741 24.603 16.380 1.00 93.75 179 GLY A CA 1
ATOM 1376 C C . GLY A 1 179 ? 7.426 24.356 15.639 1.00 93.75 179 GLY A C 1
ATOM 1377 O O . GLY A 1 179 ? 7.451 23.917 14.491 1.00 93.75 179 GLY A O 1
ATOM 1378 N N . ARG A 1 180 ? 6.265 24.651 16.236 1.00 92.62 180 ARG A N 1
ATOM 1379 C CA . ARG A 1 180 ? 4.965 24.402 15.598 1.00 92.62 180 ARG A CA 1
ATOM 1380 C C . ARG A 1 180 ? 4.799 25.272 14.355 1.00 92.62 180 ARG A C 1
ATOM 1382 O O . ARG A 1 180 ? 5.007 26.490 14.381 1.00 92.62 180 ARG A O 1
ATOM 1389 N N . GLY A 1 181 ? 4.432 24.634 13.243 1.00 87.75 181 GLY A N 1
ATOM 1390 C CA . GLY A 1 181 ? 4.306 25.307 11.947 1.00 87.75 181 GLY A CA 1
ATOM 1391 C C . GLY A 1 181 ? 5.616 25.938 11.458 1.00 87.75 181 GLY A C 1
ATOM 1392 O O . GLY A 1 181 ? 5.581 26.937 10.740 1.00 87.75 181 GLY A O 1
ATOM 1393 N N . TYR A 1 182 ? 6.773 25.431 11.900 1.00 89.19 182 TYR A N 1
ATOM 1394 C CA . TYR A 1 182 ? 8.067 25.862 11.382 1.00 89.19 182 TYR A CA 1
ATOM 1395 C C . TYR A 1 182 ? 8.375 25.148 10.062 1.00 89.19 182 TYR A C 1
ATOM 1397 O O . TYR A 1 182 ? 8.148 23.946 9.933 1.00 89.19 182 TYR A O 1
ATOM 1405 N N . ASN A 1 183 ? 8.878 25.886 9.069 1.00 86.06 183 ASN A N 1
ATOM 1406 C CA . ASN A 1 183 ? 9.132 25.348 7.731 1.00 86.06 183 ASN A CA 1
ATOM 1407 C C . ASN A 1 183 ? 10.471 24.596 7.669 1.00 86.06 183 ASN A C 1
ATOM 1409 O O . ASN A 1 183 ? 11.414 25.025 7.010 1.00 86.06 183 ASN A O 1
ATOM 1413 N N . GLN A 1 184 ? 10.558 23.500 8.417 1.00 85.75 184 GLN A N 1
ATOM 1414 C CA . GLN A 1 184 ? 11.691 22.582 8.442 1.00 85.75 184 GLN A CA 1
ATOM 1415 C C . GLN A 1 184 ? 11.169 21.149 8.522 1.00 85.75 184 GLN A C 1
ATOM 1417 O O . GLN A 1 184 ? 10.185 20.885 9.214 1.00 85.75 184 GLN A O 1
ATOM 1422 N N . SER A 1 185 ? 11.838 20.206 7.860 1.00 85.25 185 SER A N 1
ATOM 1423 C CA . SER A 1 185 ? 11.408 18.798 7.807 1.00 85.25 185 SER A CA 1
ATOM 1424 C C . SER A 1 185 ? 11.258 18.157 9.192 1.00 85.25 185 SER A C 1
ATOM 1426 O O . SER A 1 185 ? 10.383 17.322 9.401 1.00 85.25 185 SER A O 1
ATOM 1428 N N . TRP A 1 186 ? 12.062 18.582 10.171 1.00 86.38 186 TRP A N 1
ATOM 1429 C CA . TRP A 1 186 ? 11.975 18.093 11.548 1.00 86.38 186 TRP A CA 1
ATOM 1430 C C . TRP A 1 186 ? 10.740 18.602 12.315 1.00 86.38 186 TRP A C 1
ATOM 1432 O O . TRP A 1 186 ? 10.379 17.992 13.322 1.00 86.38 186 TRP A O 1
ATOM 1442 N N . ALA A 1 187 ? 10.090 19.674 11.846 1.00 87.06 187 ALA A N 1
ATOM 1443 C CA . ALA A 1 187 ? 8.924 20.318 12.462 1.00 87.06 187 ALA A CA 1
ATOM 1444 C C . ALA A 1 187 ? 7.597 20.051 11.730 1.00 87.06 187 ALA A C 1
ATOM 1446 O O . ALA A 1 187 ? 6.527 20.157 12.332 1.00 87.06 187 ALA A O 1
ATOM 1447 N N . GLN A 1 188 ? 7.642 19.733 10.433 1.00 85.00 188 GLN A N 1
ATOM 1448 C CA . GLN A 1 188 ? 6.445 19.494 9.623 1.00 85.00 188 GLN A CA 1
ATOM 1449 C C . GLN A 1 188 ? 5.577 18.379 10.226 1.00 85.00 188 GLN A C 1
ATOM 1451 O O . GLN A 1 188 ? 6.071 17.302 10.554 1.00 85.00 188 GLN A O 1
ATOM 1456 N N . ASN A 1 189 ? 4.273 18.646 10.359 1.00 84.38 189 ASN A N 1
ATOM 1457 C CA . ASN A 1 189 ? 3.270 17.738 10.935 1.00 84.38 189 ASN A CA 1
ATOM 1458 C C . ASN A 1 189 ? 3.551 17.280 12.379 1.00 84.38 189 ASN A C 1
ATOM 1460 O O . ASN A 1 189 ? 3.017 16.260 12.813 1.00 84.38 189 ASN A O 1
ATOM 1464 N N . LYS A 1 190 ? 4.374 18.018 13.135 1.00 88.31 190 LYS A N 1
ATOM 1465 C CA . LYS A 1 190 ? 4.671 17.719 14.538 1.00 88.31 190 LYS A CA 1
ATOM 1466 C C . LYS A 1 190 ? 4.375 18.916 15.436 1.00 88.31 190 LYS A C 1
ATOM 1468 O O . LYS A 1 190 ? 4.635 20.063 15.076 1.00 88.31 190 LYS A O 1
ATOM 1473 N N . ASP A 1 191 ? 3.894 18.631 16.643 1.00 93.06 191 ASP A N 1
ATOM 1474 C CA . ASP A 1 191 ? 3.702 19.633 17.691 1.00 93.06 191 ASP A CA 1
ATOM 1475 C C . ASP A 1 191 ? 4.874 19.603 18.676 1.00 93.06 191 ASP A C 1
ATOM 1477 O O . ASP A 1 191 ? 4.856 18.874 19.671 1.00 93.06 191 ASP A O 1
ATOM 1481 N N . LEU A 1 192 ? 5.919 20.383 18.380 1.00 95.19 192 LEU A N 1
ATOM 1482 C CA . LEU A 1 192 ? 7.186 20.346 19.113 1.00 95.19 192 LEU A CA 1
ATOM 1483 C C . LEU A 1 192 ? 7.694 21.736 19.510 1.00 95.19 192 LEU A C 1
ATOM 1485 O O . LEU A 1 192 ? 7.530 22.707 18.767 1.00 95.19 192 LEU A O 1
ATOM 1489 N N . PHE A 1 193 ? 8.395 21.808 20.642 1.00 97.75 193 PHE A N 1
ATOM 1490 C CA . PHE A 1 193 ? 9.345 22.884 20.933 1.00 97.75 193 PHE A CA 1
ATOM 1491 C C . PHE A 1 193 ? 10.764 22.393 20.664 1.00 97.75 193 PHE A C 1
ATOM 1493 O O . PHE A 1 193 ? 11.111 21.262 20.999 1.00 97.75 193 PHE A O 1
ATOM 1500 N N . TRP A 1 194 ? 11.588 23.244 20.066 1.00 97.75 194 TRP A N 1
ATOM 1501 C CA . TRP A 1 194 ? 12.995 22.948 19.835 1.00 97.75 194 TRP A CA 1
ATOM 1502 C C . TRP A 1 194 ? 13.817 23.469 21.012 1.00 97.75 194 TRP A C 1
ATOM 1504 O O . TRP A 1 194 ? 13.695 24.645 21.359 1.00 97.75 194 TRP A O 1
ATOM 1514 N N . PHE A 1 195 ? 14.649 22.619 21.614 1.00 98.38 195 PHE A N 1
ATOM 1515 C CA . PHE A 1 195 ? 15.570 22.977 22.691 1.00 98.38 195 PHE A CA 1
ATOM 1516 C C . PHE A 1 195 ? 17.002 22.567 22.340 1.00 98.38 195 PHE A C 1
ATOM 1518 O O . PHE A 1 195 ? 17.257 21.406 22.003 1.00 98.38 195 PHE A O 1
ATOM 1525 N N . GLY A 1 196 ? 17.957 23.487 22.464 1.00 97.81 196 GLY A N 1
ATOM 1526 C CA . GLY A 1 196 ? 19.323 23.209 22.038 1.00 97.81 196 GLY A CA 1
ATOM 1527 C C . GLY A 1 196 ? 20.260 24.410 22.039 1.00 97.81 196 GLY A C 1
ATOM 1528 O O . GLY A 1 196 ? 19.946 25.450 22.607 1.00 97.81 196 GLY A O 1
ATOM 1529 N N . SER A 1 197 ? 21.423 24.262 21.409 1.00 96.25 197 SER A N 1
ATOM 1530 C CA . SER A 1 197 ? 22.421 25.319 21.237 1.00 96.25 197 SER A CA 1
ATOM 1531 C C . SER A 1 197 ? 22.703 25.526 19.751 1.00 96.25 197 SER A C 1
ATOM 1533 O O . SER A 1 197 ? 23.009 24.576 19.029 1.00 96.25 197 SER A O 1
ATOM 1535 N N . THR A 1 198 ? 22.572 26.767 19.291 1.00 89.62 198 THR A N 1
ATOM 1536 C CA . THR A 1 198 ? 22.788 27.155 17.893 1.00 89.62 198 THR A CA 1
ATOM 1537 C C . THR A 1 198 ? 24.172 27.786 17.757 1.00 89.62 198 THR A C 1
ATOM 1539 O O . THR A 1 198 ? 24.418 28.835 18.350 1.00 89.62 198 THR A O 1
ATOM 1542 N N . GLY A 1 199 ? 25.071 27.182 16.976 1.00 88.88 199 GLY A N 1
ATOM 1543 C CA . GLY A 1 199 ? 26.355 27.801 16.628 1.00 88.88 199 GLY A CA 1
ATOM 1544 C C . GLY A 1 199 ? 27.471 27.627 17.657 1.00 88.88 199 GLY A C 1
ATOM 1545 O O . GLY A 1 199 ? 28.182 28.577 17.968 1.00 88.88 199 GLY A O 1
ATOM 1546 N N . VAL A 1 200 ? 27.648 26.414 18.177 1.00 94.56 200 VAL A N 1
ATOM 1547 C CA . VAL A 1 200 ? 28.768 26.055 19.056 1.00 94.56 200 VAL A CA 1
ATOM 1548 C C . VAL A 1 200 ? 30.057 26.027 18.222 1.00 94.56 200 VAL A C 1
ATOM 1550 O O . VAL A 1 200 ? 30.172 25.181 17.334 1.00 94.56 200 VAL A O 1
ATOM 1553 N N . PRO A 1 201 ? 31.032 26.923 18.449 1.00 93.81 201 PRO A N 1
ATOM 1554 C CA . PRO A 1 201 ? 32.252 26.940 17.651 1.00 93.81 201 PRO A CA 1
ATOM 1555 C C . PRO A 1 201 ? 33.111 25.708 17.948 1.00 93.81 201 PRO A C 1
ATOM 1557 O O . PRO A 1 201 ? 33.285 25.328 19.106 1.00 93.81 201 PRO A O 1
ATOM 1560 N N . VAL A 1 202 ? 33.678 25.111 16.900 1.00 95.00 202 VAL A N 1
ATOM 1561 C CA . VAL A 1 202 ? 34.677 24.040 17.004 1.00 95.00 202 VAL A CA 1
ATOM 1562 C C . VAL A 1 202 ? 35.914 24.426 16.201 1.00 95.00 202 VAL A C 1
ATOM 1564 O O . VAL A 1 202 ? 35.814 25.045 15.142 1.00 95.00 202 VAL A O 1
ATOM 1567 N N . ALA A 1 203 ? 37.088 24.075 16.713 1.00 92.94 203 ALA A N 1
ATOM 1568 C CA . ALA A 1 203 ? 38.362 24.339 16.059 1.00 92.94 203 ALA A CA 1
ATOM 1569 C C . ALA A 1 203 ? 39.229 23.082 16.085 1.00 92.94 203 ALA A C 1
ATOM 1571 O O . ALA A 1 203 ? 39.017 22.187 16.909 1.00 92.94 203 ALA A O 1
ATOM 1572 N N . LYS A 1 204 ? 40.196 23.023 15.167 1.00 94.25 204 LYS A N 1
ATOM 1573 C CA . LYS A 1 204 ? 41.128 21.905 15.078 1.00 94.25 204 LYS A CA 1
ATOM 1574 C C . LYS A 1 204 ? 41.818 21.672 16.421 1.00 94.25 204 LYS A C 1
ATOM 1576 O O . LYS A 1 204 ? 42.305 22.620 17.033 1.00 94.25 204 LYS A O 1
ATOM 1581 N N . ASP A 1 205 ? 41.806 20.424 16.881 1.00 80.25 205 ASP A N 1
ATOM 1582 C CA . ASP A 1 205 ? 42.431 19.978 18.135 1.00 80.25 205 ASP A CA 1
ATOM 1583 C C . ASP A 1 205 ? 41.898 20.664 19.416 1.00 80.25 205 ASP A C 1
ATOM 1585 O O . ASP A 1 205 ? 42.455 20.492 20.500 1.00 80.25 205 ASP A O 1
ATOM 1589 N N . ASN A 1 206 ? 40.776 21.389 19.326 1.00 91.06 206 ASN A N 1
ATOM 1590 C CA . ASN A 1 206 ? 40.102 22.026 20.456 1.00 91.06 206 ASN A CA 1
ATOM 1591 C C . ASN A 1 206 ? 38.612 21.627 20.481 1.00 91.06 206 ASN A C 1
ATOM 1593 O O . ASN A 1 206 ? 37.764 22.352 19.946 1.00 91.06 206 ASN A O 1
ATOM 1597 N N . PRO A 1 207 ? 38.274 20.450 21.046 1.00 91.94 207 PRO A N 1
ATOM 1598 C CA . PRO A 1 207 ? 36.909 19.944 21.040 1.00 91.94 207 PRO A CA 1
ATOM 1599 C C . PRO A 1 207 ? 35.981 20.792 21.916 1.00 91.94 207 PRO A C 1
ATOM 1601 O O . PRO A 1 207 ? 36.299 21.107 23.066 1.00 91.94 207 PRO A O 1
ATOM 1604 N N . ALA A 1 208 ? 34.791 21.103 21.403 1.00 96.06 208 ALA A N 1
ATOM 1605 C CA . ALA A 1 208 ? 33.761 21.782 22.178 1.00 96.06 208 ALA A CA 1
ATOM 1606 C C . ALA A 1 208 ? 33.090 20.804 23.147 1.00 96.06 208 ALA A C 1
ATOM 1608 O O . ALA A 1 208 ? 32.728 19.685 22.775 1.00 96.06 208 ALA A O 1
ATOM 1609 N N . LYS A 1 209 ? 32.900 21.247 24.393 1.00 97.00 209 LYS A N 1
ATOM 1610 C CA . LYS A 1 209 ? 32.276 20.458 25.458 1.00 97.00 209 LYS A CA 1
ATOM 1611 C C . LYS A 1 209 ? 31.072 21.185 26.037 1.00 97.00 209 LYS A C 1
ATOM 1613 O O . LYS A 1 209 ? 31.189 22.330 26.473 1.00 97.00 209 LYS A O 1
ATOM 1618 N N . LEU A 1 210 ? 29.934 20.502 26.072 1.00 97.31 210 LEU A N 1
ATOM 1619 C CA . LEU A 1 210 ? 28.691 20.984 26.675 1.00 97.31 210 LEU A CA 1
ATOM 1620 C C . LEU A 1 210 ? 28.177 19.949 27.670 1.00 97.31 210 LEU A C 1
ATOM 1622 O O . LEU A 1 210 ? 28.374 18.754 27.464 1.00 97.31 210 LEU A O 1
ATOM 1626 N N . SER A 1 211 ? 27.492 20.390 28.721 1.00 97.62 211 SER A N 1
ATOM 1627 C CA . SER A 1 211 ? 26.802 19.481 29.637 1.00 97.62 211 SER A CA 1
ATOM 1628 C C . SER A 1 211 ? 25.373 19.958 29.846 1.00 97.62 211 SER A C 1
ATOM 1630 O O . SER A 1 211 ? 25.132 21.157 29.954 1.00 97.62 211 SER A O 1
ATOM 1632 N N . LEU A 1 212 ? 24.422 19.032 29.867 1.00 98.44 212 LEU A N 1
ATOM 1633 C CA . LEU A 1 212 ? 23.007 19.326 30.052 1.00 98.44 212 LEU A CA 1
ATOM 1634 C C . LEU A 1 212 ? 22.384 18.310 30.996 1.00 98.44 212 LEU A C 1
ATOM 1636 O O . LEU A 1 212 ? 22.456 17.104 30.769 1.00 98.44 212 LEU A O 1
ATOM 1640 N N . ARG A 1 213 ? 21.698 18.801 32.016 1.00 98.31 213 ARG A N 1
ATOM 1641 C CA . ARG A 1 213 ? 20.860 18.012 32.899 1.00 98.31 213 ARG A CA 1
ATOM 1642 C C . ARG A 1 213 ? 19.396 18.221 32.542 1.00 98.31 213 ARG A C 1
ATOM 1644 O O . ARG A 1 213 ? 18.883 19.327 32.670 1.00 98.31 213 ARG A O 1
ATOM 1651 N N . TRP A 1 214 ? 18.716 17.142 32.177 1.00 98.25 214 TRP A N 1
ATOM 1652 C CA . TRP A 1 214 ? 17.261 17.071 32.232 1.00 98.25 214 TRP A CA 1
ATOM 1653 C C . TRP A 1 214 ? 16.847 16.570 33.613 1.00 98.25 214 TRP A C 1
ATOM 1655 O O . TRP A 1 214 ? 17.278 15.490 34.010 1.00 98.25 214 TRP A O 1
ATOM 1665 N N . SER A 1 215 ? 16.006 17.319 34.321 1.00 97.38 215 SER A N 1
ATOM 1666 C CA . SER A 1 215 ? 15.369 16.900 35.574 1.00 97.38 215 SER A CA 1
ATOM 1667 C C . SER A 1 215 ? 13.853 16.951 35.417 1.00 97.38 215 SER A C 1
ATOM 1669 O O . SER A 1 215 ? 13.305 17.951 34.959 1.00 97.38 215 SER A O 1
ATOM 1671 N N . LEU A 1 216 ? 13.181 15.860 35.764 1.00 95.75 216 LEU A N 1
ATOM 1672 C CA . LEU A 1 216 ? 11.759 15.634 35.544 1.00 95.75 216 LEU A CA 1
ATOM 1673 C C . LEU A 1 216 ? 11.103 15.265 36.874 1.00 95.75 216 LEU A C 1
ATOM 1675 O O . LEU A 1 216 ? 11.348 14.191 37.425 1.00 95.75 216 LEU A O 1
ATOM 1679 N N . THR A 1 217 ? 10.240 16.146 37.367 1.00 93.94 217 THR A N 1
ATOM 1680 C CA . THR A 1 217 ? 9.477 15.927 38.597 1.00 93.94 217 THR A CA 1
ATOM 1681 C C . THR A 1 217 ? 8.008 15.764 38.223 1.00 93.94 217 THR A C 1
ATOM 1683 O O . THR A 1 217 ? 7.421 16.714 37.703 1.00 93.94 217 THR A O 1
ATOM 1686 N N . PRO A 1 218 ? 7.381 14.597 38.459 1.00 88.81 218 PRO A N 1
ATOM 1687 C CA . PRO A 1 218 ? 5.973 14.410 38.135 1.00 88.81 218 PRO A CA 1
ATOM 1688 C C . PRO A 1 218 ? 5.112 15.400 38.912 1.00 88.81 218 PRO A C 1
ATOM 1690 O O . PRO A 1 218 ? 5.335 15.646 40.100 1.00 88.81 218 PRO A O 1
ATOM 1693 N N . GLY A 1 219 ? 4.118 15.970 38.232 1.00 82.00 219 GLY A N 1
ATOM 1694 C CA . GLY A 1 219 ? 3.105 16.773 38.897 1.00 82.00 219 GLY A CA 1
ATOM 1695 C C . GLY A 1 219 ? 2.401 15.914 39.939 1.00 82.00 219 GLY A C 1
ATOM 1696 O O . GLY A 1 219 ? 2.217 14.710 39.740 1.00 82.00 219 GLY A O 1
ATOM 1697 N N . GLN A 1 220 ? 1.988 16.510 41.060 1.00 68.31 220 GLN A N 1
ATOM 1698 C CA . GLN A 1 220 ? 1.034 15.813 41.916 1.00 68.31 220 GLN A CA 1
ATOM 1699 C C . GLN A 1 220 ? -0.174 15.486 41.048 1.00 68.31 220 GLN A C 1
ATOM 1701 O O . GLN A 1 220 ? -0.731 16.385 40.412 1.00 68.31 220 GLN A O 1
ATOM 1706 N N . ALA A 1 221 ? -0.558 14.208 41.011 1.00 54.34 221 ALA A N 1
ATOM 1707 C CA . ALA A 1 221 ? -1.849 13.831 40.483 1.00 54.34 221 ALA A CA 1
ATOM 1708 C C . ALA A 1 221 ? -2.858 14.682 41.244 1.00 54.34 221 ALA A C 1
ATOM 1710 O O . ALA A 1 221 ? -3.119 14.442 42.423 1.00 54.34 221 ALA A O 1
ATOM 1711 N N . ARG A 1 222 ? -3.387 15.724 40.595 1.00 51.44 222 ARG A N 1
ATOM 1712 C CA . ARG A 1 222 ? -4.615 16.319 41.082 1.00 51.44 222 ARG A CA 1
ATOM 1713 C C . ARG A 1 222 ? -5.564 15.137 41.077 1.00 51.44 222 ARG A C 1
ATOM 1715 O O . ARG A 1 222 ? -5.854 14.596 40.009 1.00 51.44 222 ARG A O 1
ATOM 1722 N N . THR A 1 223 ? -5.980 14.682 42.260 1.00 45.66 223 THR A N 1
ATOM 1723 C CA . THR A 1 223 ? -7.269 14.018 42.382 1.00 45.66 223 THR A CA 1
ATOM 1724 C C . THR A 1 223 ? -8.176 14.928 41.599 1.00 45.66 223 THR A C 1
ATOM 1726 O O . THR A 1 223 ? -8.341 16.088 41.985 1.00 45.66 223 THR A O 1
ATOM 1729 N N . ALA A 1 224 ? -8.588 14.476 40.412 1.00 44.66 224 ALA A N 1
ATOM 1730 C CA . ALA A 1 224 ? -9.477 15.258 39.589 1.00 44.66 224 ALA A CA 1
ATOM 1731 C C . ALA A 1 224 ? -10.559 15.707 40.557 1.00 44.66 224 ALA A C 1
ATOM 1733 O O . ALA A 1 224 ? -11.145 14.862 41.251 1.00 44.66 224 ALA A O 1
ATOM 1734 N N . SER A 1 225 ? -10.729 17.027 40.698 1.00 43.31 225 SER A N 1
ATOM 1735 C CA . SER A 1 225 ? -11.963 17.512 41.280 1.00 43.31 225 SER A CA 1
ATOM 1736 C C . SER A 1 225 ? -13.024 16.697 40.566 1.00 43.31 225 SER A C 1
ATOM 1738 O O . SER A 1 225 ? -13.022 16.631 39.331 1.00 43.31 225 SER A O 1
ATOM 1740 N N . LYS A 1 226 ? -13.869 15.992 41.319 1.00 44.47 226 LYS A N 1
ATOM 1741 C CA . LYS A 1 226 ? -15.136 15.544 40.762 1.00 44.47 226 LYS A CA 1
ATOM 1742 C C . LYS A 1 226 ? -15.960 16.811 40.562 1.00 44.47 226 LYS A C 1
ATOM 1744 O O . LYS A 1 226 ? -17.017 16.958 41.165 1.00 44.47 226 LYS A O 1
ATOM 1749 N N . ASP A 1 227 ? -15.481 17.711 39.711 1.00 43.78 227 ASP A N 1
ATOM 1750 C CA . ASP A 1 227 ? -16.345 18.534 38.915 1.00 43.78 227 ASP A CA 1
ATOM 1751 C C . ASP A 1 227 ? -17.111 17.478 38.134 1.00 43.78 227 ASP A C 1
ATOM 1753 O O . ASP A 1 227 ? -16.653 16.919 37.134 1.00 43.78 227 ASP A O 1
ATOM 1757 N N . ARG A 1 228 ? -18.255 17.083 38.699 1.00 44.84 228 ARG A N 1
ATOM 1758 C CA . ARG A 1 228 ? -19.349 16.597 37.895 1.00 44.84 228 ARG A CA 1
ATOM 1759 C C . ARG A 1 228 ? -19.594 17.749 36.944 1.00 44.84 228 ARG A C 1
ATOM 1761 O O . ARG A 1 228 ? -20.313 18.686 37.262 1.00 44.84 228 ARG A O 1
ATOM 1768 N N . VAL A 1 229 ? -18.931 17.692 35.798 1.00 44.78 229 VAL A N 1
ATOM 1769 C CA . VAL A 1 229 ? -19.499 18.257 34.599 1.00 44.78 229 VAL A CA 1
ATOM 1770 C C . VAL A 1 229 ? -20.826 17.525 34.510 1.00 44.78 229 VAL A C 1
ATOM 1772 O O . VAL A 1 229 ? -20.866 16.325 34.231 1.00 44.78 229 VAL A O 1
ATOM 1775 N N . GLU A 1 230 ? -21.905 18.204 34.886 1.00 46.38 230 GLU A N 1
ATOM 1776 C CA . GLU A 1 230 ? -23.194 17.855 34.330 1.00 46.38 230 GLU A CA 1
ATOM 1777 C C . GLU A 1 230 ? -22.994 18.011 32.833 1.00 46.38 230 GLU A C 1
ATOM 1779 O O . GLU A 1 230 ? -23.022 19.109 32.281 1.00 46.38 230 GLU A O 1
ATOM 1784 N N . ILE A 1 231 ? -22.661 16.899 32.180 1.00 45.47 231 ILE A N 1
ATOM 1785 C CA . ILE A 1 231 ? -22.833 16.810 30.750 1.00 45.47 231 ILE A CA 1
ATOM 1786 C C . ILE A 1 231 ? -24.346 16.829 30.609 1.00 45.47 231 ILE A C 1
ATOM 1788 O O . ILE A 1 231 ? -25.004 15.794 30.687 1.00 45.47 231 ILE A O 1
ATOM 1792 N N . ALA A 1 232 ? -24.904 18.029 30.480 1.00 50.41 232 ALA A N 1
ATOM 1793 C CA . ALA A 1 232 ? -26.177 18.199 29.830 1.00 50.41 232 ALA A CA 1
ATOM 1794 C C . ALA A 1 232 ? -25.950 17.704 28.401 1.00 50.41 232 ALA A C 1
ATOM 1796 O O . ALA A 1 232 ? -25.545 18.451 27.513 1.00 50.41 232 ALA A O 1
ATOM 1797 N N . THR A 1 233 ? -26.109 16.398 28.187 1.00 52.47 233 THR A N 1
ATOM 1798 C CA . THR A 1 233 ? -26.356 15.881 26.852 1.00 52.47 233 THR A CA 1
ATOM 1799 C C . THR A 1 233 ? -27.768 16.326 26.521 1.00 52.47 233 THR A C 1
ATOM 1801 O O . THR A 1 233 ? -28.712 15.554 26.662 1.00 52.47 233 THR A O 1
ATOM 1804 N N . GLU A 1 234 ? -27.934 17.591 26.141 1.00 55.88 234 GLU A N 1
ATOM 1805 C CA . GLU A 1 234 ? -29.049 17.909 25.268 1.00 55.88 234 GLU A CA 1
ATOM 1806 C C . GLU A 1 234 ? -28.823 17.061 24.012 1.00 55.88 234 GLU A C 1
ATOM 1808 O O . GLU A 1 234 ? -27.752 17.166 23.399 1.00 55.88 234 GLU A O 1
ATOM 1813 N N . PRO A 1 235 ? -29.745 16.143 23.670 1.00 54.31 235 PRO A N 1
ATOM 1814 C CA . PRO A 1 235 ? -29.653 15.402 22.429 1.00 54.31 235 PRO A CA 1
ATOM 1815 C C . PRO A 1 235 ? -29.572 16.426 21.304 1.00 54.31 235 PRO A C 1
ATOM 1817 O O . PRO A 1 235 ? -30.520 17.163 21.047 1.00 54.31 235 PRO A O 1
ATOM 1820 N N . ARG A 1 236 ? -28.409 16.522 20.663 1.00 49.25 236 ARG A N 1
ATOM 1821 C CA . ARG A 1 236 ? -28.285 17.328 19.460 1.00 49.25 236 ARG A CA 1
ATOM 1822 C C . ARG A 1 236 ? -28.877 16.507 18.335 1.00 49.25 236 ARG A C 1
ATOM 1824 O O . ARG A 1 236 ? -28.322 15.472 17.969 1.00 49.25 236 ARG A O 1
ATOM 1831 N N . GLU A 1 237 ? -29.998 16.967 17.806 1.00 53.78 237 GLU A N 1
ATOM 1832 C CA . GLU A 1 237 ? -30.527 16.443 16.560 1.00 53.78 237 GLU A CA 1
ATOM 1833 C C . GLU A 1 237 ? -29.498 16.752 15.466 1.00 53.78 237 GLU A C 1
ATOM 1835 O O . GLU A 1 237 ? -29.212 17.907 15.146 1.00 53.78 237 GLU A O 1
ATOM 1840 N N . ILE A 1 238 ? -28.830 15.711 14.973 1.00 56.66 238 ILE A N 1
ATOM 1841 C CA . ILE A 1 238 ? -27.977 15.830 13.798 1.00 56.66 238 ILE A CA 1
ATOM 1842 C C . ILE A 1 238 ? -28.920 15.621 12.623 1.00 56.66 238 ILE A C 1
ATOM 1844 O O . ILE A 1 238 ? -29.429 14.523 12.440 1.00 56.66 238 ILE A O 1
ATOM 1848 N N . GLU A 1 239 ? -29.128 16.658 11.818 1.00 48.78 239 GLU A N 1
ATOM 1849 C CA . GLU A 1 239 ? -30.039 16.656 10.659 1.00 48.78 239 GLU A CA 1
ATOM 1850 C C . GLU A 1 239 ? -29.734 15.523 9.649 1.00 48.78 239 GLU A C 1
ATOM 1852 O O . GLU A 1 239 ? -30.578 15.107 8.864 1.00 48.78 239 GLU A O 1
ATOM 1857 N N . VAL A 1 240 ? -28.510 14.984 9.708 1.00 51.88 240 VAL A N 1
ATOM 1858 C CA . VAL A 1 240 ? -27.991 13.874 8.892 1.00 51.88 240 VAL A CA 1
ATOM 1859 C C . VAL A 1 240 ? -27.812 12.557 9.670 1.00 51.88 240 VAL A C 1
ATOM 1861 O O . VAL A 1 240 ? -27.212 11.610 9.147 1.00 51.88 240 VAL A O 1
ATOM 1864 N N . ALA A 1 241 ? -28.295 12.465 10.915 1.00 53.06 241 ALA A N 1
ATOM 1865 C CA . ALA A 1 241 ? -28.305 11.209 11.663 1.00 53.06 241 ALA A CA 1
ATOM 1866 C C . ALA A 1 241 ? -29.187 10.188 10.940 1.00 53.06 241 ALA A C 1
ATOM 1868 O O . ALA A 1 241 ? -30.310 10.470 10.527 1.00 53.06 241 ALA A O 1
ATOM 1869 N N . ARG A 1 242 ? -28.656 8.980 10.755 1.00 59.19 242 ARG A N 1
ATOM 1870 C CA . ARG A 1 242 ? -29.362 7.915 10.043 1.00 59.19 242 ARG A CA 1
ATOM 1871 C C . ARG A 1 242 ? -30.319 7.210 10.992 1.00 59.19 242 ARG A C 1
ATOM 1873 O O . ARG A 1 242 ? -29.892 6.706 12.026 1.00 59.19 242 ARG A O 1
ATOM 1880 N N . GLU A 1 243 ? -31.584 7.126 10.602 1.00 59.31 243 GLU A N 1
ATOM 1881 C CA . GLU A 1 243 ? -32.574 6.307 11.299 1.00 59.31 243 GLU A CA 1
ATOM 1882 C C . GLU A 1 243 ? -32.273 4.811 11.127 1.00 59.31 243 GLU A C 1
ATOM 1884 O O . GLU A 1 243 ? -31.947 4.337 10.032 1.00 59.31 243 GLU A O 1
ATOM 1889 N N . VAL A 1 244 ? -32.419 4.060 12.218 1.00 60.69 244 VAL A N 1
ATOM 1890 C CA . VAL A 1 244 ? -32.419 2.593 12.213 1.00 60.69 244 VAL A CA 1
ATOM 1891 C C . VAL A 1 244 ? -33.638 2.101 11.419 1.00 60.69 244 VAL A C 1
ATOM 1893 O O . VAL A 1 244 ? -34.711 2.685 11.520 1.00 60.69 244 VAL A O 1
ATOM 1896 N N . GLY A 1 245 ? -33.475 1.051 10.606 1.00 58.88 245 GLY A N 1
ATOM 1897 C CA . GLY A 1 245 ? -34.556 0.478 9.785 1.00 58.88 245 GLY A CA 1
ATOM 1898 C C . GLY A 1 245 ? -34.662 1.035 8.356 1.00 58.88 245 GLY A C 1
ATOM 1899 O O . GLY A 1 245 ? -35.385 0.477 7.533 1.00 58.88 245 GLY A O 1
ATOM 1900 N N . LYS A 1 246 ? -33.898 2.079 7.999 1.00 67.94 246 LYS A N 1
ATOM 1901 C CA . LYS A 1 246 ? -33.757 2.538 6.603 1.00 67.94 246 LYS A CA 1
ATOM 1902 C C . LYS A 1 246 ? -32.615 1.811 5.872 1.00 67.94 246 LYS A C 1
ATOM 1904 O O . LYS A 1 246 ? -31.639 1.416 6.512 1.00 67.94 246 LYS A O 1
ATOM 1909 N N . PRO A 1 247 ? -32.681 1.661 4.531 1.00 68.62 247 PRO A N 1
ATOM 1910 C CA . PRO A 1 247 ? -31.601 1.057 3.761 1.00 68.62 247 PRO A CA 1
ATOM 1911 C C . PRO A 1 247 ? -30.248 1.729 3.967 1.00 68.62 247 PRO A C 1
ATOM 1913 O O . PRO A 1 247 ? -30.092 2.935 3.771 1.00 68.62 247 PRO A O 1
ATOM 1916 N N . LEU A 1 248 ? -29.249 0.925 4.332 1.00 72.94 248 LEU A N 1
ATOM 1917 C CA . LEU A 1 248 ? -27.876 1.394 4.458 1.00 72.94 248 LEU A CA 1
ATOM 1918 C C . LEU A 1 248 ? -27.289 1.655 3.061 1.00 72.94 248 LEU A C 1
ATOM 1920 O O . LEU A 1 248 ? -27.431 0.803 2.179 1.00 72.94 248 LEU A O 1
ATOM 1924 N N . PRO A 1 249 ? -26.584 2.782 2.839 1.00 78.12 249 PRO A N 1
ATOM 1925 C CA . PRO A 1 249 ? -25.916 3.073 1.572 1.00 78.12 249 PRO A CA 1
ATOM 1926 C C . PRO A 1 249 ? -24.630 2.244 1.461 1.00 78.12 249 PRO A C 1
ATOM 1928 O O . PRO A 1 249 ? -23.512 2.752 1.557 1.00 78.12 249 PRO A O 1
ATOM 1931 N N . LEU A 1 250 ? -24.799 0.931 1.343 1.00 86.38 250 LEU A N 1
ATOM 1932 C CA . LEU A 1 250 ? -23.720 -0.015 1.133 1.00 86.38 250 LEU A CA 1
ATOM 1933 C C . LEU A 1 250 ? -23.166 0.158 -0.280 1.00 86.38 250 LEU A C 1
ATOM 1935 O O . LEU A 1 250 ? -23.914 0.229 -1.253 1.00 86.38 250 LEU A O 1
ATOM 1939 N N . VAL A 1 251 ? -21.840 0.225 -0.369 1.00 87.94 251 VAL A N 1
ATOM 1940 C CA . VAL A 1 251 ? -21.102 0.273 -1.633 1.00 87.94 251 VAL A CA 1
ATOM 1941 C C . VAL A 1 251 ? -20.101 -0.882 -1.642 1.00 87.94 251 VAL A C 1
ATOM 1943 O O . VAL A 1 251 ? -19.272 -0.919 -0.733 1.00 87.94 251 VAL A O 1
ATOM 1946 N N . PRO A 1 252 ? -20.147 -1.816 -2.606 1.00 89.50 252 PRO A N 1
ATOM 1947 C CA . PRO A 1 252 ? -21.171 -1.932 -3.645 1.00 89.50 252 PRO A CA 1
ATOM 1948 C C . PRO A 1 252 ? -22.562 -2.190 -3.048 1.00 89.50 252 PRO A C 1
ATOM 1950 O O . PRO A 1 252 ? -22.686 -2.688 -1.927 1.00 89.50 252 PRO A O 1
ATOM 1953 N N . ARG A 1 253 ? -23.603 -1.801 -3.792 1.00 92.00 253 ARG A N 1
ATOM 1954 C CA . ARG A 1 253 ? -24.995 -2.020 -3.392 1.00 92.00 253 ARG A CA 1
ATOM 1955 C C . ARG A 1 253 ? -25.304 -3.519 -3.476 1.00 92.00 253 ARG A C 1
ATOM 1957 O O . ARG A 1 253 ? -25.182 -4.059 -4.577 1.00 92.00 253 ARG A O 1
ATOM 1964 N N . PRO A 1 254 ? -25.747 -4.164 -2.381 1.00 94.38 254 PRO A N 1
ATOM 1965 C CA . PRO A 1 254 ? -26.152 -5.559 -2.425 1.00 94.38 254 PRO A CA 1
ATOM 1966 C C . PRO A 1 254 ? -27.310 -5.775 -3.390 1.00 94.38 254 PRO A C 1
ATOM 1968 O O . PRO A 1 254 ? -28.184 -4.911 -3.529 1.00 94.38 254 PRO A O 1
ATOM 1971 N N . LYS A 1 255 ? -27.348 -6.946 -4.021 1.00 94.62 255 LYS A N 1
ATOM 1972 C CA . LYS A 1 255 ? -28.461 -7.329 -4.901 1.00 94.62 255 LYS A CA 1
ATOM 1973 C C . LYS A 1 255 ? -29.783 -7.468 -4.158 1.00 94.62 255 LYS A C 1
ATOM 1975 O O . LYS A 1 255 ? -30.815 -7.074 -4.697 1.00 94.62 255 LYS A O 1
ATOM 1980 N N . TYR A 1 256 ? -29.750 -7.980 -2.931 1.00 95.06 256 TYR A N 1
ATOM 1981 C CA . TYR A 1 256 ? -30.898 -8.022 -2.039 1.00 95.06 256 TYR A CA 1
ATOM 1982 C C . TYR A 1 256 ? -30.528 -7.459 -0.668 1.00 95.06 256 TYR A C 1
ATOM 1984 O O . TYR A 1 256 ? -29.500 -7.811 -0.089 1.00 95.06 256 TYR A O 1
ATOM 1992 N N . TYR A 1 257 ? -31.380 -6.574 -0.158 1.00 93.69 257 TYR A N 1
ATOM 1993 C CA . TYR A 1 257 ? -31.262 -5.989 1.170 1.00 93.69 257 TYR A CA 1
ATOM 1994 C C . TYR A 1 257 ? -32.665 -5.770 1.743 1.00 93.69 257 TYR A C 1
ATOM 1996 O O . TYR A 1 257 ? -33.460 -5.023 1.172 1.00 93.69 257 TYR A O 1
ATOM 2004 N N . GLU A 1 258 ? -32.949 -6.407 2.874 1.00 94.00 258 GLU A N 1
ATOM 2005 C CA . GLU A 1 258 ? -34.200 -6.287 3.623 1.00 94.00 258 GLU A CA 1
ATOM 2006 C C . GLU A 1 258 ? -33.882 -5.761 5.033 1.00 94.00 258 GLU A C 1
ATOM 2008 O O . GLU A 1 258 ? -33.374 -6.526 5.861 1.00 94.00 258 GLU A O 1
ATOM 2013 N N . PRO A 1 259 ? -34.125 -4.469 5.326 1.00 92.44 259 PRO A N 1
ATOM 2014 C CA . PRO A 1 259 ? -33.983 -3.942 6.678 1.00 92.44 259 PRO A CA 1
ATOM 2015 C C . PRO A 1 259 ? -35.113 -4.452 7.575 1.00 92.44 259 PRO A C 1
ATOM 2017 O O . PRO A 1 259 ? -36.230 -4.688 7.114 1.00 92.44 259 PRO A O 1
ATOM 2020 N N . ARG A 1 260 ? -34.830 -4.597 8.869 1.00 91.88 260 ARG A N 1
ATOM 2021 C CA . ARG A 1 260 ? -35.807 -4.968 9.897 1.00 91.88 260 ARG A CA 1
ATOM 2022 C C . ARG A 1 260 ? -35.636 -4.070 11.119 1.00 91.88 260 ARG A C 1
ATOM 2024 O O . ARG A 1 260 ? -34.561 -3.512 11.338 1.00 91.88 260 ARG A O 1
ATOM 2031 N N . ASP A 1 261 ? -36.686 -3.957 11.921 1.00 90.00 261 ASP A N 1
ATOM 2032 C CA . ASP A 1 261 ? -36.651 -3.154 13.141 1.00 90.00 261 ASP A CA 1
ATOM 2033 C C . ASP A 1 261 ? -35.826 -3.843 14.229 1.00 90.00 261 ASP A C 1
ATOM 2035 O O . ASP A 1 261 ? -36.087 -4.992 14.588 1.00 90.00 261 ASP A O 1
ATOM 2039 N N . GLY A 1 262 ? -34.852 -3.117 14.776 1.00 90.75 262 GLY A N 1
ATOM 2040 C CA . GLY A 1 262 ? -34.013 -3.562 15.884 1.00 90.75 262 GLY A CA 1
ATOM 2041 C C . GLY A 1 262 ? -32.519 -3.529 15.575 1.00 90.75 262 GLY A C 1
ATOM 2042 O O . GLY A 1 262 ? -32.081 -3.408 14.428 1.00 90.75 262 GLY A O 1
ATOM 2043 N N . VAL A 1 263 ? -31.724 -3.612 16.639 1.00 90.69 263 VAL A N 1
ATOM 2044 C CA . VAL A 1 263 ? -30.262 -3.618 16.580 1.00 90.69 263 VAL A CA 1
ATOM 2045 C C . VAL A 1 263 ? -29.739 -4.703 17.511 1.00 90.69 263 VAL A C 1
ATOM 2047 O O . VAL A 1 263 ? -30.186 -4.849 18.647 1.00 90.69 263 VAL A O 1
ATOM 2050 N N . LEU A 1 264 ? -28.789 -5.487 17.017 1.00 90.69 264 LEU A N 1
ATOM 2051 C CA . LEU A 1 264 ? -28.014 -6.433 17.802 1.00 90.69 264 LEU A CA 1
ATOM 2052 C C . LEU A 1 264 ? -26.839 -5.676 18.427 1.00 90.69 264 LEU A C 1
ATOM 2054 O O . LEU A 1 264 ? -25.952 -5.246 17.691 1.00 90.69 264 LEU A O 1
ATOM 2058 N N . ASP A 1 265 ? -26.805 -5.521 19.754 1.00 88.31 265 ASP A N 1
ATOM 2059 C CA . ASP A 1 265 ? -25.597 -5.036 20.446 1.00 88.31 265 ASP A CA 1
ATOM 2060 C C . ASP A 1 265 ? -24.449 -6.006 20.124 1.00 88.31 265 ASP A C 1
ATOM 2062 O O . ASP A 1 265 ? -24.554 -7.208 20.368 1.00 88.31 265 ASP A O 1
ATOM 2066 N N . LEU A 1 266 ? -23.365 -5.516 19.520 1.00 83.00 266 LEU A N 1
ATOM 2067 C CA . LEU A 1 266 ? -22.219 -6.353 19.166 1.00 83.00 266 LEU A CA 1
ATOM 2068 C C . LEU A 1 266 ? -21.394 -6.720 20.413 1.00 83.00 266 LEU A C 1
ATOM 2070 O O . LEU A 1 266 ? -20.633 -7.693 20.405 1.00 83.00 266 LEU A O 1
ATOM 2074 N N . GLY A 1 267 ? -21.541 -5.946 21.492 1.00 74.62 267 GLY A N 1
ATOM 2075 C CA . GLY A 1 267 ? -20.647 -5.974 22.636 1.00 74.62 267 GLY A CA 1
ATOM 2076 C C . GLY A 1 267 ? -19.207 -5.622 22.242 1.00 74.62 267 GLY A C 1
ATOM 2077 O O . GLY A 1 267 ? -18.927 -5.119 21.157 1.00 74.62 267 GLY A O 1
ATOM 2078 N N . GLN A 1 268 ? -18.259 -5.894 23.142 1.00 69.12 268 GLN A N 1
ATOM 2079 C CA . GLN A 1 268 ? -16.841 -5.569 22.910 1.00 69.12 268 GLN A CA 1
ATOM 2080 C C . GLN A 1 268 ? -16.070 -6.655 22.155 1.00 69.12 268 GLN A C 1
ATOM 2082 O O . GLN A 1 268 ? -15.101 -6.355 21.466 1.00 69.12 268 GLN A O 1
ATOM 2087 N N . TYR A 1 269 ? -16.484 -7.915 22.297 1.00 69.88 269 TYR A N 1
ATOM 2088 C CA . TYR A 1 269 ? -15.826 -9.067 21.682 1.00 69.88 269 TYR A CA 1
ATOM 2089 C C . TYR A 1 269 ? -16.887 -10.073 21.225 1.00 69.88 269 TYR A C 1
ATOM 2091 O O . TYR A 1 269 ? -17.206 -11.000 21.986 1.00 69.88 269 TYR A O 1
ATOM 2099 N N . PRO A 1 270 ? -17.464 -9.905 20.019 1.00 80.62 270 PRO A N 1
ATOM 2100 C CA . PRO A 1 270 ? -18.367 -10.909 19.486 1.00 80.62 270 PRO A CA 1
ATOM 2101 C C . PRO A 1 270 ? -17.619 -12.241 19.355 1.00 80.62 270 PRO A C 1
ATOM 2103 O O . PRO A 1 270 ? -16.471 -12.299 18.910 1.00 80.62 270 PRO A O 1
ATOM 2106 N N . LEU A 1 271 ? -18.271 -13.327 19.755 1.00 85.94 271 LEU A N 1
ATOM 2107 C CA . LEU A 1 271 ? -17.796 -14.677 19.505 1.00 85.94 271 LEU A CA 1
ATOM 2108 C C . LEU A 1 271 ? -18.074 -15.027 18.044 1.00 85.94 271 LEU A C 1
ATOM 2110 O O . LEU A 1 271 ? -19.198 -15.386 17.691 1.00 85.94 271 LEU A O 1
ATOM 2114 N N . ILE A 1 272 ? -17.048 -14.942 17.203 1.00 88.94 272 ILE A N 1
ATOM 2115 C CA . ILE A 1 272 ? -17.135 -15.352 15.800 1.00 88.94 272 ILE A CA 1
ATOM 2116 C C . ILE A 1 272 ? -16.823 -16.846 15.717 1.00 88.94 272 ILE A C 1
ATOM 2118 O O . ILE A 1 272 ? -15.686 -17.272 15.919 1.00 88.94 272 ILE A O 1
ATOM 2122 N N . ARG A 1 273 ? -17.849 -17.654 15.447 1.00 90.00 273 ARG A N 1
ATOM 2123 C CA . ARG A 1 273 ? -17.722 -19.094 15.216 1.00 90.00 273 ARG A CA 1
ATOM 2124 C C . ARG A 1 273 ? -17.480 -19.320 13.733 1.00 90.00 273 ARG A C 1
ATOM 2126 O O . ARG A 1 273 ? -18.413 -19.259 12.940 1.00 90.00 273 ARG A O 1
ATOM 2133 N N . VAL A 1 274 ? -16.221 -19.539 13.387 1.00 88.06 274 VAL A N 1
ATOM 2134 C CA . VAL A 1 274 ? -15.771 -19.794 12.014 1.00 88.06 274 VAL A CA 1
ATOM 2135 C C . VAL A 1 274 ? -15.717 -21.295 11.711 1.00 88.06 274 VAL A C 1
ATOM 2137 O O . VAL A 1 274 ? -15.575 -22.093 12.646 1.00 88.06 274 VAL A O 1
ATOM 2140 N N . PRO A 1 275 ? -15.782 -21.703 10.428 1.00 82.06 275 PRO A N 1
ATOM 2141 C CA . PRO A 1 275 ? -15.442 -23.063 10.024 1.00 82.06 275 PRO A CA 1
ATOM 2142 C C . PRO A 1 275 ? -14.040 -23.445 10.524 1.00 82.06 275 PRO A C 1
ATOM 2144 O O . PRO A 1 275 ? -13.158 -22.594 10.662 1.00 82.06 275 PRO A O 1
ATOM 2147 N N . GLN A 1 276 ? -13.830 -24.726 10.834 1.00 73.88 276 GLN A N 1
ATOM 2148 C CA . GLN A 1 276 ? -12.587 -25.201 11.444 1.00 73.88 276 GLN A CA 1
ATOM 2149 C C . GLN A 1 276 ? -11.355 -24.774 10.625 1.00 73.88 276 GLN A C 1
ATOM 2151 O O . GLN A 1 276 ? -11.240 -25.112 9.452 1.00 73.88 276 GLN A O 1
ATOM 2156 N N . GLY A 1 277 ? -10.424 -24.057 11.265 1.00 65.38 277 GLY A N 1
ATOM 2157 C CA . GLY A 1 277 ? -9.164 -23.610 10.656 1.00 65.38 277 GLY A CA 1
ATOM 2158 C C . GLY A 1 277 ? -9.188 -22.209 10.034 1.00 65.38 277 GLY A C 1
ATOM 2159 O O . GLY A 1 277 ? -8.121 -21.686 9.727 1.00 65.38 277 GLY A O 1
ATOM 2160 N N . ASP A 1 278 ? -10.350 -21.559 9.918 1.00 76.88 278 ASP A N 1
ATOM 2161 C CA . ASP A 1 278 ? -10.487 -20.286 9.195 1.00 76.88 278 ASP A CA 1
ATOM 2162 C C . ASP A 1 278 ? -10.499 -19.055 10.122 1.00 76.88 278 ASP A C 1
ATOM 2164 O O . ASP A 1 278 ? -11.436 -18.253 10.172 1.00 76.88 278 ASP A O 1
ATOM 2168 N N . LEU A 1 279 ? -9.435 -18.908 10.920 1.00 72.06 279 LEU A N 1
ATOM 2169 C CA . LEU A 1 279 ? -9.290 -17.782 11.856 1.00 72.06 279 LEU A CA 1
ATOM 2170 C C . LEU A 1 279 ? -9.199 -16.417 11.141 1.00 72.06 279 LEU A C 1
ATOM 2172 O O . LEU A 1 279 ? -9.447 -15.382 11.764 1.00 72.06 279 LEU A O 1
ATOM 2176 N N . GLN A 1 280 ? -8.874 -16.404 9.843 1.00 81.75 280 GLN A N 1
ATOM 2177 C CA . GLN A 1 280 ? -8.708 -15.182 9.053 1.00 81.75 280 GLN A CA 1
ATOM 2178 C C . GLN A 1 280 ? -10.023 -14.415 8.873 1.00 81.75 280 GLN A C 1
ATOM 2180 O O . GLN A 1 280 ? -10.011 -13.184 8.891 1.00 81.75 280 GLN A O 1
ATOM 2185 N N . LEU A 1 281 ? -11.167 -15.104 8.799 1.00 86.56 281 LEU A N 1
ATOM 2186 C CA . LEU A 1 281 ? -12.484 -14.463 8.681 1.00 86.56 281 LEU A CA 1
ATOM 2187 C C . LEU A 1 281 ? -12.817 -13.568 9.883 1.00 86.56 281 LEU A C 1
ATOM 2189 O O . LEU A 1 281 ? -13.375 -12.480 9.723 1.00 86.56 281 LEU A O 1
ATOM 2193 N N . GLY A 1 282 ? -12.432 -13.993 11.090 1.00 86.75 282 GLY A N 1
ATOM 2194 C CA . GLY A 1 282 ? -12.582 -13.174 12.292 1.00 86.75 282 GLY A CA 1
ATOM 2195 C C . GLY A 1 282 ? -11.695 -11.929 12.245 1.00 86.75 282 GLY A C 1
ATOM 2196 O O . GLY A 1 282 ? -12.155 -10.824 12.528 1.00 86.75 282 GLY A O 1
ATOM 2197 N N . THR A 1 283 ? -10.439 -12.091 11.817 1.00 85.31 283 THR A N 1
ATOM 2198 C CA . THR A 1 283 ? -9.509 -10.971 11.619 1.00 85.31 283 THR A CA 1
ATOM 2199 C C . THR A 1 283 ? -10.031 -9.968 10.591 1.00 85.31 283 THR A C 1
ATOM 2201 O O . THR A 1 283 ? -9.959 -8.764 10.835 1.00 85.31 283 THR A O 1
ATOM 2204 N N . GLU A 1 284 ? -10.599 -10.437 9.480 1.00 87.44 284 GLU A N 1
ATOM 2205 C CA . GLU A 1 284 ? -11.162 -9.585 8.430 1.00 87.44 284 GLU A CA 1
ATOM 2206 C C . GLU A 1 284 ? -12.319 -8.720 8.949 1.00 87.44 284 GLU A C 1
ATOM 2208 O O . GLU A 1 284 ? -12.340 -7.507 8.713 1.00 87.44 284 GLU A O 1
ATOM 2213 N N . PHE A 1 285 ? -13.241 -9.314 9.714 1.00 89.81 285 PHE A N 1
ATOM 2214 C CA . PHE A 1 285 ? -14.321 -8.574 10.368 1.00 89.81 285 PHE A CA 1
ATOM 2215 C C . PHE A 1 285 ? -13.777 -7.504 11.314 1.00 89.81 285 PHE A C 1
ATOM 2217 O O . PHE A 1 285 ? -14.126 -6.330 11.189 1.00 89.81 285 PHE A O 1
ATOM 2224 N N . THR A 1 286 ? -12.889 -7.889 12.234 1.00 86.19 286 THR A N 1
ATOM 2225 C CA . THR A 1 286 ? -12.335 -6.980 13.244 1.00 86.19 286 THR A CA 1
ATOM 2226 C C . THR A 1 286 ? -11.557 -5.828 12.612 1.00 86.19 286 THR A C 1
ATOM 2228 O O . THR A 1 286 ? -11.741 -4.679 13.003 1.00 86.19 286 THR A O 1
ATOM 2231 N N . GLN A 1 287 ? -10.719 -6.099 11.609 1.00 83.94 287 GLN A N 1
ATOM 2232 C CA . GLN A 1 287 ? -9.955 -5.057 10.921 1.00 83.94 287 GLN A CA 1
ATOM 2233 C C . GLN A 1 287 ? -10.857 -4.110 10.128 1.00 83.94 287 GLN A C 1
ATOM 2235 O O . GLN A 1 287 ? -10.655 -2.898 10.180 1.00 83.94 287 GLN A O 1
ATOM 2240 N N . THR A 1 288 ? -11.876 -4.636 9.439 1.00 86.81 288 THR A N 1
ATOM 2241 C CA . THR A 1 288 ? -12.845 -3.802 8.711 1.00 86.81 288 THR A CA 1
ATOM 2242 C C . THR A 1 288 ? -13.653 -2.926 9.669 1.00 86.81 288 THR A C 1
ATOM 2244 O O . THR A 1 288 ? -13.907 -1.757 9.375 1.00 86.81 288 THR A O 1
ATOM 2247 N N . LEU A 1 289 ? -14.027 -3.464 10.833 1.00 86.75 289 LEU A N 1
ATOM 2248 C CA . LEU A 1 289 ? -14.742 -2.726 11.869 1.00 86.75 289 LEU A CA 1
ATOM 2249 C C . LEU A 1 289 ? -13.861 -1.607 12.447 1.00 86.75 289 LEU A C 1
ATOM 2251 O O . LEU A 1 289 ? -14.263 -0.444 12.446 1.00 86.75 289 LEU A O 1
ATOM 2255 N N . TYR A 1 290 ? -12.634 -1.924 12.864 1.00 84.12 290 TYR A N 1
ATOM 2256 C CA . TYR A 1 290 ? -11.721 -0.960 13.492 1.00 84.12 290 TYR A CA 1
ATOM 2257 C C . TYR A 1 290 ? -11.109 0.056 12.524 1.00 84.12 290 TYR A C 1
ATOM 2259 O O . TYR A 1 290 ? -10.571 1.074 12.949 1.00 84.12 290 TYR A O 1
ATOM 2267 N N . ALA A 1 291 ? -11.227 -0.166 11.214 1.00 81.50 291 ALA A N 1
ATOM 2268 C CA . ALA A 1 291 ? -10.923 0.863 10.225 1.00 81.50 291 ALA A CA 1
ATOM 2269 C C . ALA A 1 291 ? -11.931 2.031 10.250 1.00 81.50 291 ALA A C 1
ATOM 2271 O O . ALA A 1 291 ? -11.629 3.095 9.710 1.00 81.50 291 ALA A O 1
ATOM 2272 N N . ARG A 1 292 ? -13.124 1.836 10.835 1.00 78.94 292 ARG A N 1
ATOM 2273 C CA . ARG A 1 292 ? -14.224 2.820 10.861 1.00 78.94 292 ARG A CA 1
ATOM 2274 C C . ARG A 1 292 ? -14.595 3.268 12.270 1.00 78.94 292 ARG A C 1
ATOM 2276 O O . ARG A 1 292 ? -15.052 4.394 12.437 1.00 78.94 292 ARG A O 1
ATOM 2283 N N . TRP A 1 293 ? -14.409 2.393 13.252 1.00 81.69 293 TRP A N 1
ATOM 2284 C CA . TRP A 1 293 ? -14.772 2.622 14.645 1.00 81.69 293 TRP A CA 1
ATOM 2285 C C . TRP A 1 293 ? -13.531 2.540 15.527 1.00 81.69 293 TRP A C 1
ATOM 2287 O O . TRP A 1 293 ? -12.721 1.628 15.375 1.00 81.69 293 TRP A O 1
ATOM 2297 N N . GLU A 1 294 ? -13.386 3.468 16.469 1.00 72.19 294 GLU A N 1
ATOM 2298 C CA . GLU A 1 294 ? -12.340 3.349 17.482 1.00 72.19 294 GLU A CA 1
ATOM 2299 C C . GLU A 1 294 ? -12.683 2.195 18.438 1.00 72.19 294 GLU A C 1
ATOM 2301 O O . GLU A 1 294 ? -13.822 2.107 18.905 1.00 72.19 294 GLU A O 1
ATOM 2306 N N . PRO A 1 295 ? -11.734 1.295 18.747 1.00 63.47 295 PRO A N 1
ATOM 2307 C CA . PRO A 1 295 ? -11.979 0.247 19.724 1.00 63.47 295 PRO A CA 1
ATOM 2308 C C . PRO A 1 295 ? -12.200 0.879 21.108 1.00 63.47 295 PRO A C 1
ATOM 2310 O O . PRO A 1 295 ? -11.317 1.547 21.650 1.00 63.47 295 PRO A O 1
ATOM 2313 N N . GLU A 1 296 ? -13.378 0.669 21.696 1.00 54.75 296 GLU A N 1
ATOM 2314 C CA . GLU A 1 296 ? -13.679 1.150 23.047 1.00 54.75 296 GLU A CA 1
ATOM 2315 C C . GLU A 1 296 ? -12.788 0.493 24.116 1.00 54.75 296 GLU A C 1
ATOM 2317 O O . GLU A 1 296 ? -12.342 -0.652 23.997 1.00 54.75 296 GLU A O 1
ATOM 2322 N N . ARG A 1 297 ? -12.569 1.206 25.232 1.00 46.22 297 ARG A N 1
ATOM 2323 C CA . ARG A 1 297 ? -11.907 0.643 26.418 1.00 46.22 297 ARG A CA 1
ATOM 2324 C C . ARG A 1 297 ? -12.780 -0.452 27.053 1.00 46.22 297 ARG A C 1
ATOM 2326 O O . ARG A 1 297 ? -14.000 -0.292 27.124 1.00 46.22 297 ARG A O 1
ATOM 2333 N N . PRO A 1 298 ? -12.200 -1.541 27.593 1.00 44.41 298 PRO A N 1
ATOM 2334 C CA . PRO A 1 298 ? -13.000 -2.662 28.062 1.00 44.41 298 PRO A CA 1
ATOM 2335 C C . PRO A 1 298 ? -13.937 -2.310 29.230 1.00 44.41 298 PRO A C 1
ATOM 2337 O O . PRO A 1 298 ? -13.479 -1.814 30.260 1.00 44.41 298 PRO A O 1
ATOM 2340 N N . SER A 1 299 ? -15.226 -2.640 29.121 1.00 42.62 299 SER A N 1
ATOM 2341 C CA . SER A 1 299 ? -16.188 -2.647 30.224 1.00 42.62 299 SER A CA 1
ATOM 2342 C C . SER A 1 299 ? -16.704 -4.080 30.396 1.00 42.62 299 SER A C 1
ATOM 2344 O O . SER A 1 299 ? -17.209 -4.714 29.476 1.00 42.62 299 SER A O 1
ATOM 2346 N N . ARG A 1 300 ? -16.507 -4.650 31.590 1.00 44.84 300 ARG A N 1
ATOM 2347 C CA . ARG A 1 300 ? -16.662 -6.093 31.873 1.00 44.84 300 ARG A CA 1
ATOM 2348 C C . ARG A 1 300 ? -18.119 -6.598 31.954 1.00 44.84 300 ARG A C 1
ATOM 2350 O O . ARG A 1 300 ? -18.361 -7.604 32.616 1.00 44.84 300 ARG A O 1
ATOM 2357 N N . ARG A 1 301 ? -19.113 -5.915 31.378 1.00 46.03 301 ARG A N 1
ATOM 2358 C CA . ARG A 1 301 ? -20.532 -6.288 31.555 1.00 46.03 301 ARG A CA 1
ATOM 2359 C C . ARG A 1 301 ? -21.316 -6.253 30.241 1.00 46.03 301 ARG A C 1
ATOM 2361 O O . ARG A 1 301 ? -21.634 -5.181 29.732 1.00 46.03 301 ARG A O 1
ATOM 2368 N N . GLY A 1 302 ? -21.658 -7.441 29.744 1.00 55.25 302 GLY A N 1
ATOM 2369 C CA . GLY A 1 302 ? -22.556 -7.660 28.608 1.00 55.25 302 GLY A CA 1
ATOM 2370 C C . GLY A 1 302 ? -22.664 -9.144 28.247 1.00 55.25 302 GLY A C 1
ATOM 2371 O O . GLY A 1 302 ? -21.743 -9.915 28.518 1.00 55.25 302 GLY A O 1
ATOM 2372 N N . GLN A 1 303 ? -23.797 -9.542 27.669 1.00 61.97 303 GLN A N 1
ATOM 2373 C CA . GLN A 1 303 ? -23.985 -10.859 27.058 1.00 61.97 303 GLN A CA 1
ATOM 2374 C C . GLN A 1 303 ? -23.120 -10.940 25.789 1.00 61.97 303 GLN A C 1
ATOM 2376 O O . GLN A 1 303 ? -23.015 -9.961 25.055 1.00 61.97 303 GLN A O 1
ATOM 2381 N N . GLN A 1 304 ? -22.444 -12.067 25.557 1.00 74.19 304 GLN A N 1
ATOM 2382 C CA . GLN A 1 304 ? -21.547 -12.210 24.408 1.00 74.19 304 GLN A CA 1
ATOM 2383 C C . GLN A 1 304 ? -22.349 -12.493 23.132 1.00 74.19 304 GLN A C 1
ATOM 2385 O O . GLN A 1 304 ? -23.008 -13.527 23.032 1.00 74.19 304 GLN A O 1
ATOM 2390 N N . THR A 1 305 ? -22.259 -11.597 22.153 1.00 85.19 305 THR A N 1
ATOM 2391 C CA . THR A 1 305 ? -22.901 -11.754 20.842 1.00 85.19 305 THR A CA 1
ATOM 2392 C C . THR A 1 305 ? -22.210 -12.833 20.024 1.00 85.19 305 THR A C 1
ATOM 2394 O O . THR A 1 305 ? -20.983 -12.896 19.995 1.00 85.19 305 THR A O 1
ATOM 2397 N N . VAL A 1 306 ? -22.986 -13.689 19.358 1.00 89.50 306 VAL A N 1
ATOM 2398 C CA . VAL A 1 306 ? -22.464 -14.773 18.515 1.00 89.50 306 VAL A CA 1
ATOM 2399 C C . VAL A 1 306 ? -22.667 -14.425 17.043 1.00 89.50 306 VAL A C 1
ATOM 2401 O O . VAL A 1 306 ? -23.771 -14.067 16.630 1.00 89.50 306 VAL A O 1
ATOM 2404 N N . ILE A 1 307 ? -21.595 -14.556 16.263 1.00 93.62 307 ILE A N 1
ATOM 2405 C CA . ILE A 1 307 ? -21.620 -14.508 14.800 1.00 93.62 307 ILE A CA 1
ATOM 2406 C C . ILE A 1 307 ? -21.289 -15.917 14.310 1.00 93.62 307 ILE A C 1
ATOM 2408 O O . ILE A 1 307 ? -20.169 -16.389 14.496 1.00 93.62 307 ILE A O 1
ATOM 2412 N N . GLU A 1 308 ? -22.265 -16.610 13.733 1.00 95.38 308 GLU A N 1
ATOM 2413 C CA . GLU A 1 308 ? -22.080 -17.934 13.139 1.00 95.38 308 GLU A CA 1
ATOM 2414 C C . GLU A 1 308 ? -21.690 -17.783 11.669 1.00 95.38 308 GLU A C 1
ATOM 2416 O O . GLU A 1 308 ? -22.409 -17.146 10.904 1.00 95.38 308 GLU A O 1
ATOM 2421 N N . VAL A 1 309 ? -20.560 -18.360 11.269 1.00 96.31 309 VAL A N 1
ATOM 2422 C CA . VAL A 1 309 ? -20.048 -18.292 9.899 1.00 96.31 309 VAL A CA 1
ATOM 2423 C C . VAL A 1 309 ? -19.990 -19.703 9.327 1.00 96.31 309 VAL A C 1
ATOM 2425 O O . VAL A 1 309 ? -19.347 -20.583 9.898 1.00 96.31 309 VAL A O 1
ATOM 2428 N N . VAL A 1 310 ? -20.670 -19.929 8.204 1.00 95.06 310 VAL A N 1
ATOM 2429 C CA . VAL A 1 310 ? -20.834 -21.258 7.604 1.00 95.06 310 VAL A CA 1
ATOM 2430 C C . VAL A 1 310 ? -20.485 -21.213 6.124 1.00 95.06 310 VAL A C 1
ATOM 2432 O O . VAL A 1 310 ? -21.006 -20.394 5.372 1.00 95.06 310 VAL A O 1
ATOM 2435 N N . ARG A 1 311 ? -19.619 -22.129 5.691 1.00 94.69 311 ARG A N 1
ATOM 2436 C CA . ARG A 1 311 ? -19.427 -22.412 4.269 1.00 94.69 311 ARG A CA 1
ATOM 2437 C C . ARG A 1 311 ? -20.479 -23.422 3.830 1.00 94.69 311 ARG A C 1
ATOM 2439 O O . ARG A 1 311 ? -20.518 -24.521 4.380 1.00 94.69 311 ARG A O 1
ATOM 2446 N N . GLU A 1 312 ? -21.311 -23.064 2.863 1.00 93.25 312 GLU A N 1
ATOM 2447 C CA . GLU A 1 312 ? -22.329 -23.957 2.306 1.00 93.25 312 GLU A CA 1
ATOM 2448 C C . GLU A 1 312 ? -22.590 -23.627 0.832 1.00 93.25 312 GLU A C 1
ATOM 2450 O O . GLU A 1 312 ? -22.421 -22.489 0.404 1.00 93.25 312 GLU A O 1
ATOM 2455 N N . ASP A 1 313 ? -22.988 -24.627 0.045 1.00 93.12 313 ASP A N 1
ATOM 2456 C CA . ASP A 1 313 ? -23.325 -24.433 -1.366 1.00 93.12 313 ASP A CA 1
ATOM 2457 C C . ASP A 1 313 ? -24.691 -23.744 -1.488 1.00 93.12 313 ASP A C 1
ATOM 2459 O O . ASP A 1 313 ? -25.742 -24.381 -1.382 1.00 93.12 313 ASP A O 1
ATOM 2463 N N . LEU A 1 314 ? -24.660 -22.431 -1.717 1.00 93.75 314 LEU A N 1
ATOM 2464 C CA . LEU A 1 314 ? -25.834 -21.573 -1.869 1.00 93.75 314 LEU A CA 1
ATOM 2465 C C . LEU A 1 314 ? -26.523 -21.741 -3.229 1.00 93.75 314 LEU A C 1
ATOM 2467 O O . LEU A 1 314 ? -27.563 -21.123 -3.453 1.00 93.75 314 LEU A O 1
ATOM 2471 N N . LYS A 1 315 ? -25.963 -22.551 -4.143 1.00 94.38 315 LYS A N 1
ATOM 2472 C CA . LYS A 1 315 ? -26.399 -22.648 -5.548 1.00 94.38 315 LYS A CA 1
ATOM 2473 C C . LYS A 1 315 ? -26.378 -21.289 -6.258 1.00 94.38 315 LYS A C 1
ATOM 2475 O O . LYS A 1 315 ? -27.201 -21.024 -7.135 1.00 94.38 315 LYS A O 1
ATOM 2480 N N . LEU A 1 316 ? -25.429 -20.434 -5.877 1.00 92.75 316 LEU A N 1
ATOM 2481 C CA . LEU A 1 316 ? -25.206 -19.102 -6.438 1.00 92.75 316 LEU A CA 1
ATOM 2482 C C . LEU A 1 316 ? -23.797 -19.002 -7.058 1.00 92.75 316 LEU A C 1
ATOM 2484 O O . LEU A 1 316 ? -22.967 -19.883 -6.831 1.00 92.75 316 LEU A O 1
ATOM 2488 N N . PRO A 1 317 ? -23.513 -17.960 -7.867 1.00 94.06 317 PRO A N 1
ATOM 2489 C CA . PRO A 1 317 ? -22.191 -17.767 -8.468 1.00 94.06 317 PRO A CA 1
ATOM 2490 C C . PRO A 1 317 ? -21.051 -17.675 -7.442 1.00 94.06 317 PRO A C 1
ATOM 2492 O O . PRO A 1 317 ? -21.279 -17.379 -6.269 1.00 94.06 317 PRO A O 1
ATOM 2495 N N . ALA A 1 318 ? -19.811 -17.867 -7.900 1.00 93.00 318 ALA A N 1
ATOM 2496 C CA . ALA A 1 318 ? -18.622 -17.707 -7.064 1.00 93.00 318 ALA A CA 1
ATOM 2497 C C . ALA A 1 318 ? -18.583 -16.323 -6.387 1.00 93.00 318 ALA A C 1
ATOM 2499 O O . ALA A 1 318 ? -18.949 -15.302 -6.980 1.00 93.00 318 ALA A O 1
ATOM 2500 N N . GLY A 1 319 ? -18.154 -16.285 -5.128 1.00 94.00 319 GLY A N 1
ATOM 2501 C CA . GLY A 1 319 ? -18.182 -15.085 -4.296 1.00 94.00 319 GLY A CA 1
ATOM 2502 C C . GLY A 1 319 ? -19.563 -14.704 -3.750 1.00 94.00 319 GLY A C 1
ATOM 2503 O O . GLY A 1 319 ? -19.697 -13.620 -3.180 1.00 94.00 319 GLY A O 1
ATOM 2504 N N . ALA A 1 320 ? -20.593 -15.539 -3.924 1.00 97.06 320 ALA A N 1
ATOM 2505 C CA . ALA A 1 320 ? -21.910 -15.292 -3.345 1.00 97.06 320 ALA A CA 1
ATOM 2506 C C . ALA A 1 320 ? -21.932 -15.488 -1.826 1.00 97.06 320 ALA A C 1
ATOM 2508 O O . ALA A 1 320 ? -21.265 -16.372 -1.277 1.00 97.06 320 ALA A O 1
ATOM 2509 N N . TYR A 1 321 ? -22.746 -14.682 -1.148 1.00 97.62 321 TYR A N 1
ATOM 2510 C CA . TYR A 1 321 ? -22.932 -14.761 0.292 1.00 97.62 321 TYR A CA 1
ATOM 2511 C C . TYR A 1 321 ? -24.317 -14.295 0.748 1.00 97.62 321 TYR A C 1
ATOM 2513 O O . TYR A 1 321 ? -25.023 -13.576 0.040 1.00 97.62 321 TYR A O 1
ATOM 2521 N N . SER A 1 322 ? -24.676 -14.698 1.967 1.00 98.06 322 SER A N 1
ATOM 2522 C CA . SER A 1 322 ? -25.884 -14.286 2.677 1.00 98.06 322 SER A CA 1
ATOM 2523 C C . SER A 1 322 ? -25.552 -13.885 4.116 1.00 98.06 322 SER A C 1
ATOM 2525 O O . SER A 1 322 ? -24.730 -14.524 4.778 1.00 98.06 322 SER A O 1
ATOM 2527 N N . ILE A 1 323 ? -26.182 -12.820 4.606 1.00 98.06 323 ILE A N 1
ATOM 2528 C CA . ILE A 1 323 ? -26.058 -12.309 5.973 1.00 98.06 323 ILE A CA 1
ATOM 2529 C C . ILE A 1 323 ? -27.458 -12.155 6.551 1.00 98.06 323 ILE A C 1
ATOM 2531 O O . ILE A 1 323 ? -28.287 -11.439 5.993 1.00 98.06 323 ILE A O 1
ATOM 2535 N N . GLU A 1 324 ? -27.698 -12.753 7.711 1.00 97.88 324 GLU A N 1
ATOM 2536 C CA . GLU A 1 324 ? -28.906 -12.552 8.508 1.00 97.88 324 GLU A CA 1
ATOM 2537 C C . GLU A 1 324 ? -28.515 -12.035 9.892 1.00 97.88 324 GLU A C 1
ATOM 2539 O O . GLU A 1 324 ? -27.719 -12.660 10.589 1.00 97.88 324 GLU A O 1
ATOM 2544 N N . VAL A 1 325 ? -29.078 -10.900 10.305 1.00 96.94 325 VAL A N 1
ATOM 2545 C CA . VAL A 1 325 ? -28.895 -10.328 11.646 1.00 96.94 325 VAL A CA 1
ATOM 2546 C C . VAL A 1 325 ? -30.255 -10.241 12.326 1.00 96.94 325 VAL A C 1
ATOM 2548 O O . VAL A 1 325 ? -31.208 -9.713 11.751 1.00 96.94 325 VAL A O 1
ATOM 2551 N N . GLY A 1 326 ? -30.346 -10.754 13.552 1.00 94.94 326 GLY A N 1
ATOM 2552 C CA . GLY A 1 326 ? -31.574 -10.757 14.340 1.00 94.94 326 GLY A CA 1
ATOM 2553 C C . GLY A 1 326 ? -31.314 -10.809 15.850 1.00 94.94 326 GLY A C 1
ATOM 2554 O O . GLY A 1 326 ? -30.167 -10.707 16.290 1.00 94.94 326 GLY A O 1
ATOM 2555 N N . PRO A 1 327 ? -32.363 -11.002 16.669 1.00 91.25 327 PRO A N 1
ATOM 2556 C CA . PRO A 1 327 ? -32.261 -10.932 18.129 1.00 91.25 327 PRO A CA 1
ATOM 2557 C C . PRO A 1 327 ? -31.412 -12.049 18.752 1.00 91.25 327 PRO A C 1
ATOM 2559 O O . PRO A 1 327 ? -30.916 -11.895 19.863 1.00 91.25 327 PRO A O 1
ATOM 2562 N N . SER A 1 328 ? -31.223 -13.171 18.052 1.00 87.62 328 SER A N 1
ATOM 2563 C CA . SER A 1 328 ? -30.411 -14.300 18.517 1.00 87.62 328 SER A CA 1
ATOM 2564 C C . SER A 1 328 ? -28.934 -14.225 18.107 1.00 87.62 328 SER A C 1
ATOM 2566 O O . SER A 1 328 ? -28.166 -15.103 18.497 1.00 87.62 328 SER A O 1
ATOM 2568 N N . GLY A 1 329 ? -28.531 -13.230 17.309 1.00 93.44 329 GLY A N 1
ATOM 2569 C CA . GLY A 1 329 ? -27.172 -13.102 16.778 1.00 93.44 329 GLY A CA 1
ATOM 2570 C C . GLY A 1 329 ? -27.135 -12.802 15.279 1.00 93.44 329 GLY A C 1
ATOM 2571 O O . GLY A 1 329 ? -28.133 -12.387 14.685 1.00 93.44 329 GLY A O 1
ATOM 2572 N N . ALA A 1 330 ? -25.972 -13.028 14.667 1.00 96.06 330 ALA A N 1
ATOM 2573 C CA . ALA A 1 330 ? -25.788 -12.920 13.223 1.00 96.06 330 ALA A CA 1
ATOM 2574 C C . ALA A 1 330 ? -25.359 -14.263 12.622 1.00 96.06 330 ALA A C 1
ATOM 2576 O O . ALA A 1 330 ? -24.560 -14.986 13.218 1.00 96.06 330 ALA A O 1
ATOM 2577 N N . LYS A 1 331 ? -25.859 -14.574 11.427 1.00 97.38 331 LYS A N 1
ATOM 2578 C CA . LYS A 1 331 ? -25.470 -15.745 10.644 1.00 97.3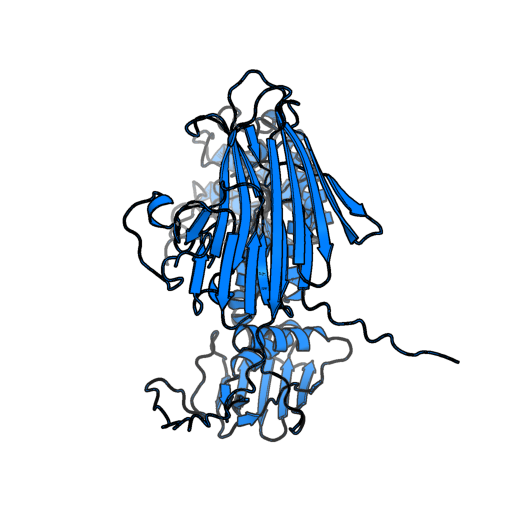8 331 LYS A CA 1
ATOM 2579 C C . LYS A 1 331 ? -24.978 -15.320 9.268 1.00 97.38 331 LYS A C 1
ATOM 2581 O O . LYS A 1 331 ? -25.680 -14.628 8.535 1.00 97.38 331 LYS A O 1
ATOM 2586 N N . VAL A 1 332 ? -23.772 -15.754 8.929 1.00 97.88 332 VAL A N 1
ATOM 2587 C CA . VAL A 1 332 ? -23.086 -15.501 7.664 1.00 97.88 332 VAL A CA 1
ATOM 2588 C C . VAL A 1 332 ? -22.927 -16.821 6.925 1.00 97.88 332 VAL A C 1
ATOM 2590 O O . VAL A 1 332 ? -22.439 -17.799 7.491 1.00 97.88 332 VAL A O 1
ATOM 2593 N N . ARG A 1 333 ? -23.318 -16.842 5.653 1.00 97.62 333 ARG A N 1
ATOM 2594 C CA . ARG A 1 333 ? -23.140 -17.980 4.750 1.00 97.62 333 ARG A CA 1
ATOM 2595 C C . ARG A 1 333 ? -22.395 -17.534 3.506 1.00 97.62 333 ARG A C 1
ATOM 2597 O O . ARG A 1 333 ? -22.696 -16.465 2.982 1.00 97.62 333 ARG A O 1
ATOM 2604 N N . GLY A 1 334 ? -21.470 -18.344 3.014 1.00 96.94 334 GLY A N 1
ATOM 2605 C CA . GLY A 1 334 ? -20.757 -18.073 1.766 1.00 96.94 334 GLY A CA 1
ATOM 2606 C C . GLY A 1 334 ? -20.662 -19.317 0.897 1.00 96.94 334 GLY A C 1
ATOM 2607 O O . GLY A 1 334 ? -20.403 -20.403 1.418 1.00 96.94 334 GLY A O 1
ATOM 2608 N N . GLN A 1 335 ? -20.848 -19.121 -0.413 1.00 95.88 335 GLN A N 1
ATOM 2609 C CA . GLN A 1 335 ? -20.683 -20.142 -1.456 1.00 95.88 335 GLN A CA 1
ATOM 2610 C C . GLN A 1 335 ? -19.258 -20.716 -1.453 1.00 95.88 335 GLN A C 1
ATOM 2612 O O . GLN A 1 335 ? -19.051 -21.908 -1.669 1.00 95.88 335 GLN A O 1
ATOM 2617 N N . ASP A 1 336 ? -18.280 -19.848 -1.203 1.00 92.94 336 ASP A N 1
ATOM 2618 C CA . ASP A 1 336 ? -16.846 -20.115 -1.182 1.00 92.94 336 ASP A CA 1
ATOM 2619 C C . ASP A 1 336 ? -16.131 -19.125 -0.235 1.00 92.94 336 ASP A C 1
ATOM 2621 O O . ASP A 1 336 ? -16.756 -18.282 0.418 1.00 92.94 336 ASP A O 1
ATOM 2625 N N . ASP A 1 337 ? -14.807 -19.234 -0.139 1.00 91.31 337 ASP A N 1
ATOM 2626 C CA . ASP A 1 337 ? -13.945 -18.400 0.707 1.00 91.31 337 ASP A CA 1
ATOM 2627 C C . ASP A 1 337 ? -14.055 -16.916 0.333 1.00 91.31 337 ASP A C 1
ATOM 2629 O O . ASP A 1 337 ? -14.103 -16.056 1.213 1.00 91.31 337 ASP A O 1
ATOM 2633 N N . ALA A 1 338 ? -14.160 -16.603 -0.964 1.00 92.00 338 ALA A N 1
ATOM 2634 C CA . ALA A 1 338 ? -14.311 -15.230 -1.439 1.00 92.00 338 ALA A CA 1
ATOM 2635 C C . ALA A 1 338 ? -15.645 -14.623 -0.973 1.00 92.00 338 ALA A C 1
ATOM 2637 O O . ALA A 1 338 ? -15.678 -13.474 -0.523 1.00 92.00 338 ALA A O 1
ATOM 2638 N N . GLY A 1 339 ? -16.725 -15.407 -1.020 1.00 95.00 339 GLY A N 1
ATOM 2639 C CA . GLY A 1 339 ? -18.036 -15.034 -0.502 1.00 95.00 339 GLY A CA 1
ATOM 2640 C C . GLY A 1 339 ? -17.998 -14.790 1.003 1.00 95.00 339 GLY A C 1
ATOM 2641 O O . GLY A 1 339 ? -18.466 -13.752 1.463 1.00 95.00 339 GLY A O 1
ATOM 2642 N N . LEU A 1 340 ? -17.370 -15.684 1.774 1.00 95.06 340 LEU A N 1
ATOM 2643 C CA . LEU A 1 340 ? -17.223 -15.520 3.226 1.00 95.06 340 LEU A CA 1
ATOM 2644 C C . LEU A 1 340 ? -16.420 -14.269 3.601 1.00 95.06 340 LEU A C 1
ATOM 2646 O O . LEU A 1 340 ? -16.869 -13.486 4.439 1.00 95.06 340 LEU A O 1
ATOM 2650 N N . ILE A 1 341 ? -15.269 -14.043 2.962 1.00 93.44 341 ILE A N 1
ATOM 2651 C CA . ILE A 1 341 ? -14.436 -12.853 3.190 1.00 93.44 341 ILE A CA 1
ATOM 2652 C C . ILE A 1 341 ? -15.247 -11.581 2.920 1.00 93.44 341 ILE A C 1
ATOM 2654 O O . ILE A 1 341 ? -15.270 -10.663 3.748 1.00 93.44 341 ILE A O 1
ATOM 2658 N N . GLN A 1 342 ? -15.954 -11.525 1.787 1.00 94.25 342 GLN A N 1
ATOM 2659 C CA . GLN A 1 342 ? -16.765 -10.363 1.440 1.00 94.25 342 GLN A CA 1
ATOM 2660 C C . GLN A 1 342 ? -17.952 -10.183 2.395 1.00 94.25 342 GLN A C 1
ATOM 2662 O O . GLN A 1 342 ? -18.257 -9.052 2.777 1.00 94.25 342 GLN A O 1
ATOM 2667 N N . ALA A 1 343 ? -18.574 -11.270 2.849 1.00 95.81 343 ALA A N 1
ATOM 2668 C CA . ALA A 1 343 ? -19.659 -11.223 3.818 1.00 95.81 343 ALA A CA 1
ATOM 2669 C C . ALA A 1 343 ? -19.211 -10.642 5.161 1.00 95.81 343 ALA A C 1
ATOM 2671 O O . ALA A 1 343 ? -19.897 -9.783 5.712 1.00 95.81 343 ALA A O 1
ATOM 2672 N N . MET A 1 344 ? -18.037 -11.036 5.665 1.00 95.06 344 MET A N 1
ATOM 2673 C CA . MET A 1 344 ? -17.488 -10.482 6.908 1.00 95.06 344 MET A CA 1
ATOM 2674 C C . MET A 1 344 ? -17.203 -8.978 6.783 1.00 95.06 344 MET A C 1
ATOM 2676 O O . MET A 1 344 ? -17.500 -8.214 7.706 1.00 95.06 344 MET A O 1
ATOM 2680 N N . ARG A 1 345 ? -16.704 -8.524 5.624 1.00 93.75 345 ARG A N 1
ATOM 2681 C CA . ARG A 1 345 ? -16.523 -7.091 5.325 1.00 93.75 345 ARG A CA 1
ATOM 2682 C C . ARG A 1 345 ? -17.855 -6.351 5.282 1.00 93.75 345 ARG A C 1
ATOM 2684 O O . ARG A 1 345 ? -17.984 -5.278 5.870 1.00 93.75 345 ARG A O 1
ATOM 2691 N N . THR A 1 346 ? -18.854 -6.911 4.603 1.00 95.44 346 THR A N 1
ATOM 2692 C CA . THR A 1 346 ? -20.201 -6.331 4.516 1.00 95.44 346 THR A CA 1
ATOM 2693 C C . THR A 1 346 ? -20.867 -6.266 5.893 1.00 95.44 346 THR A C 1
ATOM 2695 O O . THR A 1 346 ? -21.404 -5.217 6.244 1.00 95.44 346 THR A O 1
ATOM 2698 N N . LEU A 1 347 ? -20.747 -7.314 6.716 1.00 95.25 347 LEU A N 1
ATOM 2699 C CA . LEU A 1 347 ? -21.250 -7.348 8.093 1.00 95.25 347 LEU A CA 1
ATOM 2700 C C . LEU A 1 347 ? -20.605 -6.258 8.963 1.00 95.25 347 LEU A C 1
ATOM 2702 O O . LEU A 1 347 ? -21.299 -5.517 9.651 1.00 95.25 347 LEU A O 1
ATOM 2706 N N . ALA A 1 348 ? -19.281 -6.094 8.899 1.00 92.12 348 ALA A N 1
ATOM 2707 C CA . ALA A 1 348 ? -18.600 -5.010 9.609 1.00 92.12 348 ALA A CA 1
ATOM 2708 C C . ALA A 1 348 ? -19.038 -3.621 9.105 1.00 92.12 348 ALA A C 1
ATOM 2710 O O . ALA A 1 348 ? -19.088 -2.653 9.867 1.00 92.12 348 ALA A O 1
ATOM 2711 N N . LYS A 1 349 ? -19.383 -3.500 7.816 1.00 90.75 349 LYS A N 1
ATOM 2712 C CA . LYS A 1 349 ? -19.797 -2.229 7.214 1.00 90.75 349 LYS A CA 1
ATOM 2713 C C . LYS A 1 349 ? -21.202 -1.774 7.593 1.00 90.75 349 LYS A C 1
ATOM 2715 O O . LYS A 1 349 ? -21.455 -0.569 7.489 1.00 90.75 349 LYS A O 1
ATOM 2720 N N . ILE A 1 350 ? -22.079 -2.689 8.001 1.00 92.25 350 ILE A N 1
ATOM 2721 C CA . ILE A 1 350 ? -23.426 -2.340 8.469 1.00 92.25 350 ILE A CA 1
ATOM 2722 C C . ILE A 1 350 ? -23.463 -1.920 9.938 1.00 92.25 350 ILE A C 1
ATOM 2724 O O . ILE A 1 350 ? -24.513 -1.491 10.400 1.00 92.25 350 ILE A O 1
ATOM 2728 N N . ALA A 1 351 ? -22.344 -2.020 10.659 1.00 90.19 351 ALA A N 1
ATOM 2729 C CA . ALA A 1 351 ? -22.262 -1.572 12.040 1.00 90.19 351 ALA A CA 1
ATOM 2730 C C . ALA A 1 351 ? -22.637 -0.085 12.178 1.00 90.19 351 ALA A C 1
ATOM 2732 O O . ALA A 1 351 ? -22.280 0.738 11.330 1.00 90.19 351 ALA A O 1
ATOM 2733 N N . VAL A 1 352 ? -23.355 0.242 13.250 1.00 87.19 352 VAL A N 1
ATOM 2734 C CA . VAL A 1 352 ? -23.847 1.585 13.587 1.00 87.19 352 VAL A CA 1
ATOM 2735 C C . VAL A 1 352 ? -23.598 1.881 15.068 1.00 87.19 352 VAL A C 1
ATOM 2737 O O . VAL A 1 352 ? -23.499 0.941 15.862 1.00 87.19 352 VAL A O 1
ATOM 2740 N N . PRO A 1 353 ? -23.524 3.160 15.477 1.00 83.38 353 PRO A N 1
ATOM 2741 C CA . PRO A 1 353 ? -23.587 3.497 16.889 1.00 83.38 353 PRO A CA 1
ATOM 2742 C C . PRO A 1 353 ? -24.976 3.137 17.436 1.00 83.38 353 PRO A C 1
ATOM 2744 O O . PRO A 1 353 ? -25.995 3.444 16.819 1.00 83.38 353 PRO A O 1
ATOM 2747 N N . TYR A 1 354 ? -25.016 2.495 18.598 1.00 80.12 354 TYR A N 1
ATOM 2748 C CA . TYR A 1 354 ? -26.234 2.059 19.273 1.00 80.12 354 TYR A CA 1
ATOM 2749 C C . TYR A 1 354 ? -26.042 2.166 20.787 1.00 80.12 354 TYR A C 1
ATOM 2751 O O . TYR A 1 354 ? -25.161 1.515 21.335 1.00 80.12 354 TYR A O 1
ATOM 2759 N N . GLU A 1 355 ? -26.816 3.029 21.453 1.00 78.19 355 GLU A N 1
ATOM 2760 C CA . GLU A 1 355 ? -26.757 3.255 22.913 1.00 78.19 355 GLU A CA 1
ATOM 2761 C C . GLU A 1 355 ? -25.335 3.499 23.469 1.00 78.19 355 GLU A C 1
ATOM 2763 O O . GLU A 1 355 ? -24.966 3.027 24.544 1.00 78.19 355 GLU A O 1
ATOM 2768 N N . GLY A 1 356 ? -24.511 4.244 22.724 1.00 74.06 356 GLY A N 1
ATOM 2769 C CA . GLY A 1 356 ? -23.121 4.517 23.105 1.00 74.06 356 GLY A CA 1
ATOM 2770 C C . GLY A 1 356 ? -22.181 3.317 22.955 1.00 74.06 356 GLY A C 1
ATOM 2771 O O . GLY A 1 356 ? -21.140 3.305 23.597 1.00 74.06 356 GLY A O 1
ATOM 2772 N N . ARG A 1 357 ? -22.570 2.324 22.146 1.00 78.69 357 ARG A N 1
ATOM 2773 C CA . ARG A 1 357 ? -21.806 1.131 21.752 1.00 78.69 357 ARG A CA 1
ATOM 2774 C C . ARG A 1 357 ? -21.880 0.936 20.238 1.00 78.69 357 ARG A C 1
ATOM 2776 O O . ARG A 1 357 ? -22.489 1.734 19.526 1.00 78.69 357 ARG A O 1
ATOM 2783 N N . ILE A 1 358 ? -21.300 -0.154 19.740 1.00 85.50 358 ILE A N 1
ATOM 2784 C CA . ILE A 1 358 ? -21.444 -0.598 18.349 1.00 85.50 358 ILE A CA 1
ATOM 2785 C C . ILE A 1 358 ? -22.520 -1.685 18.273 1.00 85.50 358 ILE A C 1
ATOM 2787 O O . ILE A 1 358 ? -22.470 -2.668 19.011 1.00 85.50 358 ILE A O 1
ATOM 2791 N N . GLY A 1 359 ? -23.461 -1.541 17.343 1.00 89.38 359 GLY A N 1
ATOM 2792 C CA . GLY A 1 359 ? -24.484 -2.544 17.058 1.00 89.38 359 GLY A CA 1
ATOM 2793 C C . GLY A 1 359 ? -24.600 -2.874 15.571 1.00 89.38 359 GLY A C 1
ATOM 2794 O O . GLY A 1 359 ? -24.127 -2.129 14.713 1.00 89.38 359 GLY A O 1
ATOM 2795 N N . LEU A 1 360 ? -25.241 -3.999 15.264 1.00 92.06 360 LEU A N 1
ATOM 2796 C CA . LEU A 1 360 ? -25.588 -4.430 13.909 1.00 92.06 360 LEU A CA 1
ATOM 2797 C C . LEU A 1 360 ? -27.109 -4.314 13.719 1.00 92.06 360 LEU A C 1
ATOM 2799 O O . LEU A 1 360 ? -27.846 -4.994 14.435 1.00 92.06 360 LEU A O 1
ATOM 2803 N N . PRO A 1 361 ? -27.611 -3.489 12.787 1.00 93.31 361 PRO A N 1
ATOM 2804 C CA . PRO A 1 361 ? -29.038 -3.431 12.484 1.00 93.31 361 PRO A CA 1
ATOM 2805 C C . PRO A 1 361 ? -29.559 -4.798 12.041 1.00 93.31 361 PRO A C 1
ATOM 2807 O O . PRO A 1 361 ? -28.859 -5.525 11.332 1.00 93.31 361 PRO A O 1
ATOM 2810 N N . TYR A 1 362 ? -30.785 -5.147 12.428 1.00 95.25 362 TYR A N 1
ATOM 2811 C CA . TYR A 1 362 ? -31.412 -6.367 11.930 1.00 95.25 362 TYR A CA 1
ATOM 2812 C C . TYR A 1 362 ? -31.657 -6.246 10.428 1.00 95.25 362 TYR A C 1
ATOM 2814 O O . TYR A 1 362 ? -32.190 -5.249 9.935 1.00 95.25 362 TYR A O 1
ATOM 2822 N N . CYS A 1 363 ? -31.255 -7.267 9.683 1.00 95.31 363 CYS A N 1
ATOM 2823 C CA . CYS A 1 363 ? -31.415 -7.280 8.239 1.00 95.31 363 CYS A CA 1
ATOM 2824 C C . CYS A 1 363 ? -31.229 -8.677 7.656 1.00 95.31 363 CYS A C 1
ATOM 2826 O O . CYS A 1 363 ? -30.650 -9.562 8.292 1.00 95.31 363 CYS A O 1
ATOM 2828 N N . ARG A 1 364 ? -31.637 -8.825 6.396 1.00 96.62 364 ARG A N 1
ATOM 2829 C CA . ARG A 1 364 ? -31.146 -9.867 5.494 1.00 96.62 364 ARG A CA 1
ATOM 2830 C C . ARG A 1 364 ? -30.436 -9.229 4.302 1.00 96.62 364 ARG A C 1
ATOM 2832 O O . ARG A 1 364 ? -30.941 -8.267 3.727 1.00 96.62 364 ARG A O 1
ATOM 2839 N N . ILE A 1 365 ? -29.277 -9.765 3.934 1.00 97.12 365 ILE A N 1
ATOM 2840 C CA . ILE A 1 365 ? -28.491 -9.346 2.769 1.00 97.12 365 ILE A CA 1
ATOM 2841 C C . ILE A 1 365 ? -28.127 -10.589 1.975 1.00 97.12 365 ILE A C 1
ATOM 2843 O O . ILE A 1 365 ? -27.503 -11.477 2.541 1.00 97.12 365 ILE A O 1
ATOM 2847 N N . ASP A 1 366 ? -28.450 -10.616 0.685 1.00 97.00 366 ASP A N 1
ATOM 2848 C CA . ASP A 1 366 ? -27.946 -11.631 -0.244 1.00 97.00 366 ASP A CA 1
ATOM 2849 C C . ASP A 1 366 ? -27.241 -10.916 -1.398 1.00 97.00 366 ASP A C 1
ATOM 2851 O O . ASP A 1 366 ? -27.779 -9.966 -1.982 1.00 97.00 366 ASP A O 1
ATOM 2855 N N . ASP A 1 367 ? -26.017 -11.332 -1.712 1.00 96.94 367 ASP A N 1
ATOM 2856 C CA . ASP A 1 367 ? -25.200 -10.626 -2.692 1.00 96.94 367 ASP A CA 1
ATOM 2857 C C . ASP A 1 367 ? -24.161 -11.527 -3.361 1.00 96.94 367 ASP A C 1
ATOM 2859 O O . ASP A 1 367 ? -23.772 -12.568 -2.835 1.00 96.94 367 ASP A O 1
ATOM 2863 N N . TRP A 1 368 ? -23.736 -11.127 -4.558 1.00 95.75 368 TRP A N 1
ATOM 2864 C CA . TRP A 1 368 ? -22.686 -11.789 -5.332 1.00 95.75 368 TRP A CA 1
ATOM 2865 C C . TRP A 1 368 ? -22.096 -10.813 -6.354 1.00 95.75 368 TRP A C 1
ATOM 2867 O O . TRP A 1 368 ? -22.801 -9.918 -6.840 1.00 95.75 368 TRP A O 1
ATOM 2877 N N . PRO A 1 369 ? -20.813 -10.955 -6.725 1.00 94.94 369 PRO A N 1
ATOM 2878 C CA . PRO A 1 369 ? -20.206 -10.072 -7.709 1.00 94.94 369 PRO A CA 1
ATOM 2879 C C . PRO A 1 369 ? -20.896 -10.203 -9.076 1.00 94.94 369 PRO A C 1
ATOM 2881 O O . PRO A 1 369 ? -21.284 -11.288 -9.503 1.00 94.94 369 PRO A O 1
ATOM 2884 N N . ARG A 1 370 ? -21.052 -9.080 -9.791 1.00 93.94 370 ARG A N 1
ATOM 2885 C CA . ARG A 1 370 ? -21.526 -9.091 -11.190 1.00 93.94 370 ARG A CA 1
ATOM 2886 C C . ARG A 1 370 ? -20.444 -9.577 -12.156 1.00 93.94 370 ARG A C 1
ATOM 2888 O O . ARG A 1 370 ? -20.769 -10.233 -13.136 1.00 93.94 370 ARG A O 1
ATOM 2895 N N . LEU A 1 371 ? -19.197 -9.193 -11.899 1.00 93.81 371 LEU A N 1
ATOM 2896 C CA . LEU A 1 371 ? -18.033 -9.506 -12.721 1.00 93.81 371 LEU A CA 1
ATOM 2897 C C . LEU A 1 371 ? -17.049 -10.296 -11.879 1.00 93.81 371 LEU A C 1
ATOM 2899 O O . LEU A 1 371 ? -16.793 -9.904 -10.743 1.00 93.81 371 LEU A O 1
ATOM 2903 N N . GLU A 1 372 ? -16.469 -11.356 -12.431 1.00 91.56 372 GLU A N 1
ATOM 2904 C CA . GLU A 1 372 ? -15.455 -12.168 -11.749 1.00 91.56 372 GLU A CA 1
ATOM 2905 C C . GLU A 1 372 ? -14.124 -11.421 -11.595 1.00 91.56 372 GLU A C 1
ATOM 2907 O O . GLU A 1 372 ? -13.434 -11.600 -10.592 1.00 91.56 372 GLU A O 1
ATOM 2912 N N . TRP A 1 373 ? -13.798 -10.537 -12.542 1.00 94.56 373 TRP A N 1
ATOM 2913 C CA . TRP A 1 373 ? -12.589 -9.716 -12.540 1.00 94.56 373 TRP A CA 1
ATOM 2914 C C . TRP A 1 373 ? -12.882 -8.297 -12.045 1.00 94.56 373 TRP A C 1
ATOM 2916 O O . TRP A 1 373 ? -13.630 -7.556 -12.680 1.00 94.56 373 TRP A O 1
ATOM 2926 N N . ARG A 1 374 ? -12.323 -7.919 -10.891 1.00 95.94 374 ARG A N 1
ATOM 2927 C CA . ARG A 1 374 ? -12.491 -6.590 -10.279 1.00 95.94 374 ARG A CA 1
ATOM 2928 C C . ARG A 1 374 ? -11.138 -6.144 -9.749 1.00 95.94 374 ARG A C 1
ATOM 2930 O O . ARG A 1 374 ? -10.783 -6.452 -8.608 1.00 95.94 374 ARG A O 1
ATOM 2937 N N . GLY A 1 375 ? -10.367 -5.476 -10.601 1.00 95.56 375 GLY A N 1
ATOM 2938 C CA . GLY A 1 375 ? -8.990 -5.123 -10.286 1.00 95.56 375 GLY A CA 1
ATOM 2939 C C . GLY A 1 375 ? -8.636 -3.665 -10.506 1.00 95.56 375 GLY A C 1
ATOM 2940 O O . GLY A 1 375 ? -9.395 -2.906 -11.099 1.00 95.56 375 GLY A O 1
ATOM 2941 N N . VAL A 1 376 ? -7.467 -3.300 -9.990 1.00 97.62 376 VAL A N 1
ATOM 2942 C CA . VAL A 1 376 ? -6.809 -2.014 -10.236 1.00 97.62 376 VAL A CA 1
ATOM 2943 C C . VAL A 1 376 ? -5.373 -2.256 -10.687 1.00 97.62 376 VAL A C 1
ATOM 2945 O O . VAL A 1 376 ? -4.776 -3.274 -10.331 1.00 97.62 376 VAL A O 1
ATOM 2948 N N . HIS A 1 377 ? -4.828 -1.315 -11.450 1.00 97.94 377 HIS A N 1
ATOM 2949 C CA . HIS A 1 377 ? -3.420 -1.271 -11.825 1.00 97.94 377 HIS A CA 1
ATOM 2950 C C . HIS A 1 377 ? -2.697 -0.239 -10.950 1.00 97.94 377 HIS A C 1
ATOM 2952 O O . HIS A 1 377 ? -3.157 0.897 -10.841 1.00 97.94 377 HIS A O 1
ATOM 2958 N N . LEU A 1 378 ? -1.604 -0.639 -10.296 1.00 98.00 378 LEU A N 1
ATOM 2959 C CA . LEU A 1 378 ? -0.811 0.208 -9.405 1.00 98.00 378 LEU A CA 1
ATOM 2960 C C . LEU A 1 378 ? 0.686 0.085 -9.718 1.00 98.00 378 LEU A C 1
ATOM 2962 O O . LEU A 1 378 ? 1.189 -0.989 -10.044 1.00 98.00 378 LEU A O 1
ATOM 2966 N N . PHE A 1 379 ? 1.411 1.184 -9.527 1.00 96.94 379 PHE A N 1
ATOM 2967 C CA . PHE A 1 379 ? 2.869 1.216 -9.621 1.00 96.94 379 PHE A CA 1
ATOM 2968 C C . PHE A 1 379 ? 3.518 0.853 -8.288 1.00 96.94 379 PHE A C 1
ATOM 2970 O O . PHE A 1 379 ? 3.070 1.307 -7.235 1.00 96.94 379 PHE A O 1
ATOM 2977 N N . VAL A 1 380 ? 4.622 0.105 -8.328 1.00 96.31 380 VAL A N 1
ATOM 2978 C CA . VAL A 1 380 ? 5.439 -0.148 -7.133 1.00 96.31 380 VAL A CA 1
ATOM 2979 C C . VAL A 1 380 ? 6.522 0.920 -6.942 1.00 96.31 380 VAL A C 1
ATOM 2981 O O . VAL A 1 380 ? 6.802 1.732 -7.825 1.00 96.31 380 VAL A O 1
ATOM 2984 N N . GLY A 1 381 ? 7.150 0.925 -5.766 1.00 95.00 381 GLY A N 1
ATOM 2985 C CA . GLY A 1 381 ? 8.235 1.844 -5.433 1.00 95.00 381 GLY A CA 1
ATOM 2986 C C . GLY A 1 381 ? 8.669 1.733 -3.968 1.00 95.00 381 GLY A C 1
ATOM 2987 O O . GLY A 1 381 ? 8.064 0.983 -3.198 1.00 95.00 381 GLY A O 1
ATOM 2988 N N . PRO A 1 382 ? 9.683 2.503 -3.531 1.00 91.12 382 PRO A N 1
ATOM 2989 C CA . PRO A 1 382 ? 10.284 2.363 -2.200 1.00 91.12 382 PRO A CA 1
ATOM 2990 C C . PRO A 1 382 ? 9.304 2.560 -1.034 1.00 91.12 382 PRO A C 1
ATOM 2992 O O . PRO A 1 382 ? 9.551 2.064 0.062 1.00 91.12 382 PRO A O 1
ATOM 2995 N N . GLN A 1 383 ? 8.205 3.287 -1.264 1.00 91.56 383 GLN A N 1
ATOM 2996 C CA . GLN A 1 383 ? 7.170 3.612 -0.274 1.00 91.56 383 GLN A CA 1
ATOM 2997 C C . GLN A 1 383 ? 5.805 2.966 -0.586 1.00 91.56 383 GLN A C 1
ATOM 2999 O O . GLN A 1 383 ? 4.838 3.201 0.139 1.00 91.56 383 GLN A O 1
ATOM 3004 N N . ALA A 1 384 ? 5.705 2.165 -1.655 1.00 94.44 384 ALA A N 1
ATOM 3005 C CA . ALA A 1 384 ? 4.428 1.652 -2.153 1.00 94.44 384 ALA A CA 1
ATOM 3006 C C . ALA A 1 384 ? 3.724 0.737 -1.142 1.00 94.44 384 ALA A C 1
ATOM 3008 O O . ALA A 1 384 ? 2.535 0.912 -0.898 1.00 94.44 384 ALA A O 1
ATOM 3009 N N . LEU A 1 385 ? 4.465 -0.160 -0.478 1.00 96.19 385 LEU A N 1
ATOM 3010 C CA . LEU A 1 385 ? 3.903 -1.162 0.434 1.00 96.19 385 LEU A CA 1
ATOM 3011 C C . LEU A 1 385 ? 2.984 -0.561 1.511 1.00 96.19 385 LEU A C 1
ATOM 3013 O O . LEU A 1 385 ? 1.874 -1.051 1.727 1.00 96.19 385 LEU A O 1
ATOM 3017 N N . ASP A 1 386 ? 3.428 0.494 2.195 1.00 94.25 386 A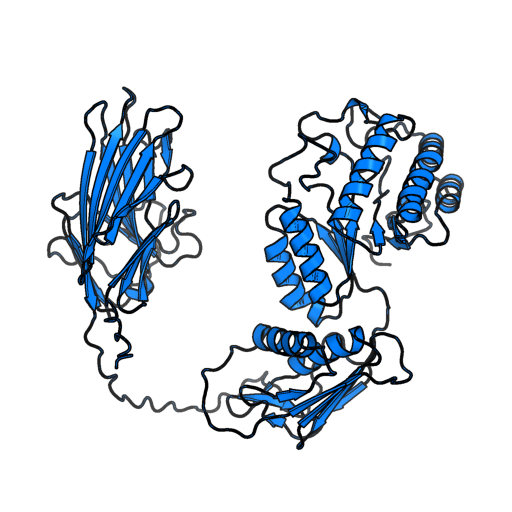SP A N 1
ATOM 3018 C CA . ASP A 1 386 ? 2.654 1.098 3.286 1.00 94.25 386 ASP A CA 1
ATOM 3019 C C . ASP A 1 386 ? 1.404 1.810 2.756 1.00 94.25 386 ASP A C 1
ATOM 3021 O O . ASP A 1 386 ? 0.309 1.664 3.312 1.00 94.25 386 ASP A O 1
ATOM 3025 N N . PHE A 1 387 ? 1.544 2.527 1.638 1.00 96.44 387 PHE A N 1
ATOM 3026 C CA . PHE A 1 387 ? 0.423 3.191 0.981 1.00 96.44 387 PHE A CA 1
ATOM 3027 C C . PHE A 1 387 ? -0.604 2.179 0.451 1.00 96.44 387 PHE A C 1
ATOM 3029 O O . PHE A 1 387 ? -1.800 2.319 0.715 1.00 96.44 387 PHE A O 1
ATOM 3036 N N . HIS A 1 388 ? -0.159 1.120 -0.225 1.00 97.81 388 HIS A N 1
ATOM 3037 C CA . HIS A 1 388 ? -1.024 0.079 -0.773 1.00 97.81 388 HIS A CA 1
ATOM 3038 C C . HIS A 1 388 ? -1.736 -0.709 0.326 1.00 97.81 388 HIS A C 1
ATOM 3040 O O . HIS A 1 388 ? -2.933 -0.959 0.206 1.00 97.81 388 HIS A O 1
ATOM 3046 N N . ARG A 1 389 ? -1.078 -1.010 1.455 1.00 95.19 389 ARG A N 1
ATOM 3047 C CA . ARG A 1 389 ? -1.747 -1.600 2.631 1.00 95.19 389 ARG A CA 1
ATOM 3048 C C . ARG A 1 389 ? -2.890 -0.733 3.140 1.00 95.19 389 ARG A C 1
ATOM 3050 O O . ARG A 1 389 ? -3.971 -1.248 3.439 1.00 95.19 389 ARG A O 1
ATOM 3057 N N . MET A 1 390 ? -2.679 0.579 3.219 1.00 92.56 390 MET A N 1
ATOM 3058 C CA . MET A 1 390 ? -3.730 1.517 3.605 1.00 92.56 390 MET A CA 1
ATOM 3059 C C . MET A 1 390 ? -4.867 1.538 2.574 1.00 92.56 390 MET A C 1
ATOM 3061 O O . MET A 1 390 ? -6.030 1.411 2.962 1.00 92.56 390 MET A O 1
ATOM 3065 N N . LEU A 1 391 ? -4.546 1.662 1.283 1.00 95.50 391 LEU A N 1
ATOM 3066 C CA . LEU A 1 391 ? -5.519 1.701 0.187 1.00 95.50 391 LEU A CA 1
ATOM 3067 C C . LEU A 1 391 ? -6.366 0.422 0.130 1.00 95.50 391 LEU A C 1
ATOM 3069 O O . LEU A 1 391 ? -7.593 0.485 0.047 1.00 95.50 391 LEU A O 1
ATOM 3073 N N . VAL A 1 392 ? -5.728 -0.741 0.240 1.00 94.25 392 VAL A N 1
ATOM 3074 C CA . VAL A 1 392 ? -6.399 -2.042 0.255 1.00 94.25 392 VAL A CA 1
ATOM 3075 C C . VAL A 1 392 ? -7.314 -2.160 1.461 1.00 94.25 392 VAL A C 1
ATOM 3077 O O . VAL A 1 392 ? -8.495 -2.449 1.295 1.00 94.25 392 VAL A O 1
ATOM 3080 N N . THR A 1 393 ? -6.799 -1.886 2.662 1.00 88.38 393 THR A N 1
ATOM 3081 C CA . THR A 1 393 ? -7.567 -2.025 3.908 1.00 88.38 393 THR A CA 1
ATOM 3082 C C . THR A 1 393 ? -8.777 -1.097 3.938 1.00 88.38 393 THR A C 1
ATOM 3084 O O . THR A 1 393 ? -9.849 -1.499 4.382 1.00 88.38 393 THR A O 1
ATOM 3087 N N . ARG A 1 394 ? -8.615 0.151 3.484 1.00 86.69 394 ARG A N 1
ATOM 3088 C CA . ARG A 1 394 ? -9.642 1.191 3.637 1.00 86.69 394 ARG A CA 1
ATOM 3089 C C . ARG A 1 394 ? -10.600 1.297 2.455 1.00 86.69 394 ARG A C 1
ATOM 3091 O O . ARG A 1 394 ? -11.724 1.747 2.659 1.00 86.69 394 ARG A O 1
ATOM 3098 N N . ALA A 1 395 ? -10.180 0.905 1.253 1.00 90.69 395 ALA A N 1
ATOM 3099 C CA . ALA A 1 395 ? -10.968 1.091 0.037 1.00 90.69 395 ALA A CA 1
ATOM 3100 C C . ALA A 1 395 ? -11.151 -0.207 -0.756 1.00 90.69 395 ALA A C 1
ATOM 3102 O O . ALA A 1 395 ? -12.275 -0.692 -0.857 1.00 90.69 395 ALA A O 1
ATOM 3103 N N . LEU A 1 396 ? -10.081 -0.794 -1.301 1.00 94.75 396 LEU A N 1
ATOM 3104 C CA . LEU A 1 396 ? -10.221 -1.832 -2.334 1.00 94.75 396 LEU A CA 1
ATOM 3105 C C . LEU A 1 396 ? -10.884 -3.113 -1.807 1.00 94.75 396 LEU A C 1
ATOM 3107 O O . LEU A 1 396 ? -11.875 -3.571 -2.375 1.00 94.75 396 LEU A O 1
ATOM 3111 N N . ALA A 1 397 ? -10.397 -3.655 -0.687 1.00 91.56 397 ALA A N 1
ATOM 3112 C CA . ALA A 1 397 ? -10.984 -4.850 -0.083 1.00 91.56 397 ALA A CA 1
ATOM 3113 C C . ALA A 1 397 ? -12.443 -4.616 0.373 1.00 91.56 397 ALA A C 1
ATOM 3115 O O . ALA A 1 397 ? -13.308 -5.408 -0.003 1.00 91.56 397 ALA A O 1
ATOM 3116 N N . PRO A 1 398 ? -12.777 -3.526 1.102 1.00 87.81 398 PRO A N 1
ATOM 3117 C CA . PRO A 1 398 ? -14.164 -3.199 1.455 1.00 87.81 398 PRO A CA 1
ATOM 3118 C C . PRO A 1 398 ? -15.121 -3.002 0.270 1.00 87.81 398 PRO A C 1
ATOM 3120 O O . PRO A 1 398 ? -16.330 -3.208 0.429 1.00 87.81 398 PRO A O 1
ATOM 3123 N N . LEU A 1 399 ? -14.605 -2.583 -0.890 1.00 91.44 399 LEU A N 1
ATOM 3124 C CA . LEU A 1 399 ? -15.359 -2.405 -2.136 1.00 91.44 399 LEU A CA 1
ATOM 3125 C C . LEU A 1 399 ? -15.453 -3.691 -2.976 1.00 91.44 399 LEU A C 1
ATOM 3127 O O . LEU A 1 399 ? -16.139 -3.701 -3.995 1.00 91.44 399 LEU A O 1
ATOM 3131 N N . GLY A 1 400 ? -14.821 -4.782 -2.538 1.00 92.25 400 GLY A N 1
ATOM 3132 C CA . GLY A 1 400 ? -14.917 -6.093 -3.177 1.00 92.25 400 GLY A CA 1
ATOM 3133 C C . GLY A 1 400 ? -13.984 -6.299 -4.371 1.00 92.25 400 GLY A C 1
ATOM 3134 O O . GLY A 1 400 ? -14.203 -7.242 -5.138 1.00 92.25 400 GLY A O 1
ATOM 3135 N N . PHE A 1 401 ? -12.952 -5.463 -4.541 1.00 96.31 401 PHE A N 1
ATOM 3136 C CA . PHE A 1 401 ? -11.873 -5.740 -5.495 1.00 96.31 401 PHE A CA 1
ATOM 3137 C C . PHE A 1 401 ? -11.162 -7.035 -5.101 1.00 96.31 401 PHE A C 1
ATOM 3139 O O . PHE A 1 401 ? -10.886 -7.261 -3.922 1.00 96.31 401 PHE A O 1
ATOM 3146 N N . ASN A 1 402 ? -10.879 -7.886 -6.085 1.00 95.81 402 ASN A N 1
ATOM 3147 C CA . ASN A 1 402 ? -10.264 -9.193 -5.866 1.00 95.81 402 ASN A CA 1
ATOM 3148 C C . ASN A 1 402 ? -8.916 -9.361 -6.550 1.00 95.81 402 ASN A C 1
ATOM 3150 O O . ASN A 1 402 ? -8.311 -10.414 -6.377 1.00 95.81 402 ASN A O 1
ATOM 3154 N N . LYS A 1 403 ? -8.451 -8.381 -7.331 1.00 98.06 403 LYS A N 1
ATOM 3155 C CA . LYS A 1 403 ? -7.183 -8.488 -8.062 1.00 98.06 403 LYS A CA 1
ATOM 3156 C C . LYS A 1 403 ? -6.452 -7.161 -8.104 1.00 98.06 403 LYS A C 1
ATOM 3158 O O . LYS A 1 403 ? -7.086 -6.110 -8.123 1.00 98.06 403 LYS A O 1
ATOM 3163 N N . ILE A 1 404 ? -5.128 -7.196 -8.119 1.00 98.62 404 ILE A N 1
ATOM 3164 C CA . ILE A 1 404 ? -4.300 -6.001 -8.293 1.00 98.62 404 ILE A CA 1
ATOM 3165 C C . ILE A 1 404 ? -3.160 -6.343 -9.240 1.00 98.62 404 ILE A C 1
ATOM 3167 O O . ILE A 1 404 ? -2.381 -7.253 -8.966 1.00 98.62 404 ILE A O 1
ATOM 3171 N N . VAL A 1 405 ? -3.063 -5.592 -10.334 1.00 98.81 405 VAL A N 1
ATOM 3172 C CA . VAL A 1 405 ? -1.907 -5.616 -11.231 1.00 98.81 405 VAL A CA 1
ATOM 3173 C C . VAL A 1 405 ? -0.867 -4.655 -10.665 1.00 98.81 405 VAL A C 1
ATOM 3175 O O . VAL A 1 405 ? -1.152 -3.470 -10.494 1.00 98.81 405 VAL A O 1
ATOM 3178 N N . LEU A 1 406 ? 0.314 -5.170 -10.334 1.00 98.62 406 LEU A N 1
ATOM 3179 C CA . LEU A 1 406 ? 1.434 -4.403 -9.798 1.00 98.62 406 LEU A CA 1
ATOM 3180 C C . LEU A 1 406 ? 2.516 -4.286 -10.866 1.00 98.62 406 LEU A C 1
ATOM 3182 O O . LEU A 1 406 ? 3.067 -5.297 -11.284 1.00 98.62 406 LEU A O 1
ATOM 3186 N N . GLN A 1 407 ? 2.846 -3.068 -11.289 1.00 98.31 407 GLN A N 1
ATOM 3187 C CA . GLN A 1 407 ? 3.937 -2.830 -12.233 1.00 98.31 407 GLN A CA 1
ATOM 3188 C C . GLN A 1 407 ? 5.283 -2.899 -11.511 1.00 98.31 407 GLN A C 1
ATOM 3190 O O . GLN A 1 407 ? 5.659 -1.982 -10.782 1.00 98.31 407 GLN A O 1
ATOM 3195 N N . CYS A 1 408 ? 5.973 -4.027 -11.673 1.00 98.31 408 CYS A N 1
ATOM 3196 C CA . CYS A 1 408 ? 7.082 -4.504 -10.850 1.00 98.31 408 CYS A CA 1
ATOM 3197 C C . CYS A 1 408 ? 8.475 -4.292 -11.459 1.00 98.31 408 CYS A C 1
ATOM 3199 O O . CYS A 1 408 ? 9.466 -4.598 -10.793 1.00 98.31 408 CYS A O 1
ATOM 3201 N N . GLU A 1 409 ? 8.591 -3.784 -12.686 1.00 94.75 409 GLU A N 1
ATOM 3202 C CA . GLU A 1 409 ? 9.887 -3.611 -13.365 1.00 94.75 409 GLU A CA 1
ATOM 3203 C C . GLU A 1 409 ? 10.918 -2.791 -12.570 1.00 94.75 409 GLU A C 1
ATOM 3205 O O . GLU A 1 409 ? 12.113 -3.069 -12.617 1.00 94.75 409 GLU A O 1
ATOM 3210 N N . ARG A 1 410 ? 10.470 -1.830 -11.753 1.00 91.62 410 ARG A N 1
ATOM 3211 C CA . ARG A 1 410 ? 11.329 -1.020 -10.874 1.00 91.62 410 ARG A CA 1
ATOM 3212 C C . ARG A 1 410 ? 11.602 -1.699 -9.531 1.00 91.62 410 ARG A C 1
ATOM 3214 O O . ARG A 1 410 ? 11.509 -1.061 -8.483 1.00 91.62 410 ARG A O 1
ATOM 3221 N N . SER A 1 411 ? 11.972 -2.973 -9.559 1.00 96.94 411 SER A N 1
ATOM 3222 C CA . SER A 1 411 ? 12.415 -3.724 -8.377 1.00 96.94 411 SER A CA 1
ATOM 3223 C C . SER A 1 411 ? 13.887 -4.119 -8.501 1.00 96.94 411 SER A C 1
ATOM 3225 O O . SER A 1 411 ? 14.439 -4.116 -9.598 1.00 96.94 411 SER A O 1
ATOM 3227 N N . ASP A 1 412 ? 14.562 -4.410 -7.388 1.00 96.00 412 ASP A N 1
ATOM 3228 C CA . ASP A 1 412 ? 15.986 -4.791 -7.368 1.00 96.00 412 ASP A CA 1
ATOM 3229 C C . ASP A 1 412 ? 16.229 -6.256 -7.794 1.00 96.00 412 ASP A C 1
ATOM 3231 O O . ASP A 1 412 ? 16.880 -7.030 -7.089 1.00 96.00 412 ASP A O 1
ATOM 3235 N N . TRP A 1 413 ? 15.714 -6.622 -8.971 1.00 98.00 413 TRP A N 1
ATOM 3236 C CA . TRP A 1 413 ? 15.890 -7.937 -9.587 1.00 98.00 413 TRP A CA 1
ATOM 3237 C C . TRP A 1 413 ? 17.372 -8.302 -9.722 1.00 98.00 413 TRP A C 1
ATOM 3239 O O . TRP A 1 413 ? 18.190 -7.511 -10.202 1.00 98.00 413 TRP A O 1
ATOM 3249 N N . LEU A 1 414 ? 17.725 -9.518 -9.305 1.00 97.88 414 LEU A N 1
ATOM 3250 C CA . LEU A 1 414 ? 19.091 -10.038 -9.370 1.00 97.88 414 LEU A CA 1
ATOM 3251 C C . LEU A 1 414 ? 19.538 -10.276 -10.815 1.00 97.88 414 LEU A C 1
ATOM 3253 O O . LEU A 1 414 ? 20.717 -10.122 -11.128 1.00 97.88 414 LEU A O 1
ATOM 3257 N N . SER A 1 415 ? 18.593 -10.626 -11.685 1.00 97.69 415 SER A N 1
ATOM 3258 C CA . SER A 1 415 ? 18.777 -10.824 -13.128 1.00 97.69 415 SER A CA 1
ATOM 3259 C C . SER A 1 415 ? 19.153 -9.549 -13.895 1.00 97.69 415 SER A C 1
ATOM 3261 O O . SER A 1 415 ? 19.689 -9.641 -14.999 1.00 97.69 415 SER A O 1
ATOM 3263 N N . THR A 1 416 ? 18.935 -8.364 -13.316 1.00 96.38 416 THR A N 1
ATOM 3264 C CA . THR A 1 416 ? 19.268 -7.068 -13.928 1.00 96.38 416 THR A CA 1
ATOM 3265 C C . THR A 1 416 ? 20.129 -6.217 -12.981 1.00 96.38 416 THR A C 1
ATOM 3267 O O . THR A 1 416 ? 19.660 -5.215 -12.436 1.00 96.38 416 THR A O 1
ATOM 3270 N N . PRO A 1 417 ? 21.394 -6.589 -12.723 1.00 95.56 417 PRO A N 1
ATOM 3271 C CA . PRO A 1 417 ? 22.243 -5.845 -11.798 1.00 95.56 417 PRO A CA 1
ATOM 3272 C C . PRO A 1 417 ? 22.578 -4.442 -12.334 1.00 95.56 417 PRO A C 1
ATOM 3274 O O . PRO A 1 417 ? 22.741 -4.235 -13.532 1.00 95.56 417 PRO A O 1
ATOM 3277 N N . GLY A 1 418 ? 22.721 -3.465 -11.435 1.00 93.75 418 GLY A N 1
ATOM 3278 C CA . GLY A 1 418 ? 23.201 -2.120 -11.770 1.00 93.75 418 GLY A CA 1
ATOM 3279 C C . GLY A 1 418 ? 22.137 -1.136 -12.268 1.00 93.75 418 GLY A C 1
ATOM 3280 O O . GLY A 1 418 ? 22.451 0.044 -12.406 1.00 93.75 418 GLY A O 1
ATOM 3281 N N . ILE A 1 419 ? 20.886 -1.561 -12.482 1.00 95.00 419 ILE A N 1
ATOM 3282 C CA . ILE A 1 419 ? 19.795 -0.678 -12.947 1.00 95.00 419 ILE A CA 1
ATOM 3283 C C . ILE A 1 419 ? 19.112 0.112 -11.817 1.00 95.00 419 ILE A C 1
ATOM 3285 O O . ILE A 1 419 ? 18.149 0.839 -12.058 1.00 95.00 419 ILE A O 1
ATOM 3289 N N . GLN A 1 420 ? 19.556 -0.043 -10.565 1.00 94.69 420 GLN A N 1
ATOM 3290 C CA . GLN A 1 420 ? 18.875 0.547 -9.413 1.00 94.69 420 GLN A CA 1
ATOM 3291 C C . GLN A 1 420 ? 18.873 2.085 -9.461 1.00 94.69 420 GLN A C 1
ATOM 3293 O O . GLN A 1 420 ? 19.892 2.728 -9.715 1.00 94.69 420 GLN A O 1
ATOM 3298 N N . THR A 1 421 ? 17.723 2.684 -9.153 1.00 94.88 421 THR A N 1
ATOM 3299 C CA . THR A 1 421 ? 17.513 4.136 -9.065 1.00 94.88 421 THR A CA 1
ATOM 3300 C C . THR A 1 421 ? 16.846 4.500 -7.736 1.00 94.88 421 THR A C 1
ATOM 3302 O O . THR A 1 421 ? 16.504 3.631 -6.934 1.00 94.88 421 THR A O 1
ATOM 3305 N N . SER A 1 422 ? 16.586 5.790 -7.503 1.00 94.50 422 SER A N 1
ATOM 3306 C CA . SER A 1 422 ? 15.808 6.251 -6.343 1.00 94.50 422 SER A CA 1
ATOM 3307 C C . SER A 1 422 ? 14.361 5.738 -6.319 1.00 94.50 422 SER A C 1
ATOM 3309 O O . SER A 1 422 ? 13.714 5.818 -5.279 1.00 94.50 422 SER A O 1
ATOM 3311 N N . MET A 1 423 ? 13.850 5.211 -7.436 1.00 93.38 423 MET A N 1
ATOM 3312 C CA . MET A 1 423 ? 12.498 4.654 -7.557 1.00 93.38 423 MET A CA 1
ATOM 3313 C C . MET A 1 423 ? 12.465 3.128 -7.397 1.00 93.38 423 MET A C 1
ATOM 3315 O O . MET A 1 423 ? 11.393 2.537 -7.491 1.00 93.38 423 MET A O 1
ATOM 3319 N N . THR A 1 424 ? 13.612 2.482 -7.173 1.00 95.75 424 THR A N 1
ATOM 3320 C CA . THR A 1 424 ? 13.691 1.022 -7.087 1.00 95.75 424 THR A CA 1
ATOM 3321 C C . THR A 1 424 ? 13.164 0.504 -5.750 1.00 95.75 424 THR A C 1
ATOM 3323 O O . THR A 1 424 ? 13.631 0.900 -4.681 1.00 95.75 424 THR A O 1
ATOM 3326 N N . MET A 1 425 ? 12.213 -0.426 -5.805 1.00 96.94 425 MET A N 1
ATOM 3327 C CA . MET A 1 425 ? 11.689 -1.138 -4.645 1.00 96.94 425 MET A CA 1
ATOM 3328 C C . MET A 1 425 ? 12.546 -2.374 -4.319 1.00 96.94 425 MET A C 1
ATOM 3330 O O . MET A 1 425 ? 12.835 -3.171 -5.209 1.00 96.94 425 MET A O 1
ATOM 3334 N N . PRO A 1 426 ? 12.904 -2.608 -3.045 1.00 97.44 426 PRO A N 1
ATOM 3335 C CA . PRO A 1 426 ? 13.480 -3.883 -2.637 1.00 97.44 426 PRO A CA 1
ATOM 3336 C C . PRO A 1 426 ? 12.510 -5.056 -2.859 1.00 97.44 426 PRO A C 1
ATOM 3338 O O . PRO A 1 426 ? 11.386 -5.037 -2.355 1.00 97.44 426 PRO A O 1
ATOM 3341 N N . ARG A 1 427 ? 12.967 -6.138 -3.488 1.00 97.19 427 ARG A N 1
ATOM 3342 C CA . ARG A 1 427 ? 12.216 -7.360 -3.822 1.00 97.19 427 ARG A CA 1
ATOM 3343 C C . ARG A 1 427 ? 11.618 -8.036 -2.593 1.00 97.19 427 ARG A C 1
ATOM 3345 O O . ARG A 1 427 ? 10.533 -8.601 -2.648 1.00 97.19 427 ARG A O 1
ATOM 3352 N N . ARG A 1 428 ? 12.275 -7.894 -1.433 1.00 97.44 428 ARG A N 1
ATOM 3353 C CA . ARG A 1 428 ? 11.739 -8.334 -0.131 1.00 97.44 428 ARG A CA 1
ATOM 3354 C C . ARG A 1 428 ? 10.455 -7.595 0.263 1.00 97.44 428 ARG A C 1
ATOM 3356 O O . ARG A 1 428 ? 9.592 -8.183 0.903 1.00 97.44 428 ARG A O 1
ATOM 3363 N N . LEU A 1 429 ? 10.342 -6.306 -0.073 1.00 98.12 429 LEU A N 1
ATOM 3364 C CA . LEU A 1 429 ? 9.138 -5.520 0.184 1.00 98.12 429 LEU A CA 1
ATOM 3365 C C . LEU A 1 429 ? 8.063 -5.871 -0.841 1.00 98.12 429 LEU A C 1
ATOM 3367 O O . LEU A 1 429 ? 6.909 -6.000 -0.452 1.00 98.12 429 LEU A O 1
ATOM 3371 N N . LEU A 1 430 ? 8.447 -6.092 -2.103 1.00 98.50 430 LEU A N 1
ATOM 3372 C CA . LEU A 1 430 ? 7.522 -6.550 -3.138 1.00 98.50 430 LEU A CA 1
ATOM 3373 C C . LEU A 1 430 ? 6.898 -7.905 -2.769 1.00 98.50 430 LEU A C 1
ATOM 3375 O O . LEU A 1 430 ? 5.679 -8.047 -2.781 1.00 98.50 430 LEU A O 1
ATOM 3379 N N . LYS A 1 431 ? 7.711 -8.875 -2.328 1.00 98.50 431 LYS A N 1
ATOM 3380 C CA . LYS A 1 431 ? 7.227 -10.163 -1.805 1.00 98.50 431 LYS A CA 1
ATOM 3381 C C . LYS A 1 431 ? 6.273 -9.979 -0.623 1.00 98.50 431 LYS A C 1
ATOM 3383 O O . LYS A 1 431 ? 5.202 -10.578 -0.599 1.00 98.50 431 LYS A O 1
ATOM 3388 N N . ALA A 1 432 ? 6.627 -9.113 0.329 1.00 98.44 432 ALA A N 1
ATOM 3389 C CA . ALA A 1 432 ? 5.765 -8.804 1.469 1.00 98.44 432 ALA A CA 1
ATOM 3390 C C . ALA A 1 432 ? 4.437 -8.137 1.061 1.00 98.44 432 ALA A C 1
ATOM 3392 O O . ALA A 1 432 ? 3.448 -8.255 1.788 1.00 98.44 432 ALA A O 1
ATOM 3393 N N . GLU A 1 433 ? 4.405 -7.434 -0.073 1.00 98.31 433 GLU A N 1
ATOM 3394 C CA . GLU A 1 433 ? 3.188 -6.874 -0.653 1.00 98.31 433 GLU A CA 1
ATOM 3395 C C . GLU A 1 433 ? 2.300 -7.961 -1.259 1.00 98.31 433 GLU A C 1
ATOM 3397 O O . GLU A 1 433 ? 1.124 -8.045 -0.912 1.00 98.31 433 GLU A O 1
ATOM 3402 N N . PHE A 1 434 ? 2.875 -8.840 -2.083 1.00 98.62 434 PHE A N 1
ATOM 3403 C CA . PHE A 1 434 ? 2.177 -9.986 -2.671 1.00 98.62 434 PHE A CA 1
ATOM 3404 C C . PHE A 1 434 ? 1.569 -10.892 -1.595 1.00 98.62 434 PHE A C 1
ATOM 3406 O O . PHE A 1 434 ? 0.386 -11.233 -1.658 1.00 98.62 434 PHE A O 1
ATOM 3413 N N . ASP A 1 435 ? 2.349 -11.225 -0.566 1.00 97.88 435 ASP A N 1
ATOM 3414 C CA . ASP A 1 435 ? 1.877 -12.037 0.556 1.00 97.88 435 ASP A CA 1
ATOM 3415 C C . ASP A 1 435 ? 0.736 -11.339 1.297 1.00 97.88 435 ASP A C 1
ATOM 3417 O O . ASP A 1 435 ? -0.289 -11.955 1.585 1.00 97.88 435 ASP A O 1
ATOM 3421 N N . TYR A 1 436 ? 0.864 -10.033 1.548 1.00 95.81 436 TYR A N 1
ATOM 3422 C CA . TYR A 1 436 ? -0.207 -9.257 2.161 1.00 95.81 436 TYR A CA 1
ATOM 3423 C C . TYR A 1 436 ? -1.489 -9.299 1.318 1.00 95.81 436 TYR A C 1
ATOM 3425 O O . TYR A 1 436 ? -2.544 -9.606 1.867 1.00 95.81 436 TYR A O 1
ATOM 3433 N N . LEU A 1 437 ? -1.423 -9.064 0.004 1.00 96.56 437 LEU A N 1
ATOM 3434 C CA . LEU A 1 437 ? -2.600 -9.093 -0.873 1.00 96.56 437 LEU A CA 1
ATOM 3435 C C . LEU A 1 437 ? -3.317 -10.450 -0.832 1.00 96.56 437 LEU A C 1
ATOM 3437 O O . LEU A 1 437 ? -4.538 -10.484 -0.651 1.00 96.56 437 LEU A O 1
ATOM 3441 N N . ARG A 1 438 ? -2.568 -11.560 -0.841 1.00 94.44 438 ARG A N 1
ATOM 3442 C CA . ARG A 1 438 ? -3.138 -12.908 -0.677 1.00 94.44 438 ARG A CA 1
ATOM 3443 C C . ARG A 1 438 ? -3.883 -13.076 0.644 1.00 94.44 438 ARG A C 1
ATOM 3445 O O . ARG A 1 438 ? -4.993 -13.601 0.641 1.00 94.44 438 ARG A O 1
ATOM 3452 N N . THR A 1 439 ? -3.348 -12.562 1.758 1.00 89.19 439 THR A N 1
ATOM 3453 C CA . THR A 1 439 ? -4.056 -12.602 3.060 1.00 89.19 439 THR A CA 1
ATOM 3454 C C . THR A 1 439 ? -5.361 -11.804 3.074 1.00 89.19 439 THR A C 1
ATOM 3456 O O . THR A 1 439 ? -6.172 -11.962 3.982 1.00 89.19 439 THR A O 1
ATOM 3459 N N . ARG A 1 440 ? -5.578 -10.934 2.080 1.00 88.94 440 ARG A N 1
ATOM 3460 C CA . ARG A 1 440 ? -6.818 -10.170 1.892 1.00 88.94 440 ARG A CA 1
ATOM 3461 C C . ARG A 1 440 ? -7.764 -10.824 0.883 1.00 88.94 440 ARG A C 1
ATOM 3463 O O . ARG A 1 440 ? -8.766 -10.201 0.530 1.00 88.94 440 ARG A O 1
ATOM 3470 N N . GLY A 1 441 ? -7.469 -12.029 0.394 1.00 90.19 441 GLY A N 1
ATOM 3471 C CA . GLY A 1 441 ? -8.238 -12.660 -0.682 1.00 90.19 441 GLY A CA 1
ATOM 3472 C C . GLY A 1 441 ? -8.160 -11.885 -2.002 1.00 90.19 441 GLY A C 1
ATOM 3473 O O . GLY A 1 441 ? -9.110 -11.911 -2.783 1.00 90.19 441 GLY A O 1
ATOM 3474 N N . ILE A 1 442 ? -7.069 -11.142 -2.219 1.00 95.62 442 ILE A N 1
ATOM 3475 C CA . ILE A 1 442 ? -6.795 -10.392 -3.445 1.00 95.62 442 ILE A CA 1
ATOM 3476 C C . ILE A 1 442 ? -5.653 -11.093 -4.181 1.00 95.62 442 ILE A C 1
ATOM 3478 O O . ILE A 1 442 ? -4.595 -11.309 -3.598 1.00 95.62 442 ILE A O 1
ATOM 3482 N N . GLU A 1 443 ? -5.849 -11.429 -5.454 1.00 97.81 443 GLU A N 1
ATOM 3483 C CA . GLU A 1 443 ? -4.801 -11.979 -6.318 1.00 97.81 443 GLU A CA 1
ATOM 3484 C C . GLU A 1 443 ? -3.853 -10.858 -6.777 1.00 97.81 443 GLU A C 1
ATOM 3486 O O . GLU A 1 443 ? -4.291 -9.936 -7.477 1.00 97.81 443 GLU A O 1
ATOM 3491 N N . PRO A 1 444 ? -2.565 -10.903 -6.401 1.00 98.62 444 PRO A N 1
ATOM 3492 C CA . PRO A 1 444 ? -1.561 -10.012 -6.961 1.00 98.62 444 PRO A CA 1
ATOM 3493 C C . PRO A 1 444 ? -1.045 -10.546 -8.309 1.00 98.62 444 PRO A C 1
ATOM 3495 O O . PRO A 1 444 ? -0.753 -11.734 -8.444 1.00 98.62 444 PRO A O 1
ATOM 3498 N N . ILE A 1 445 ? -0.902 -9.661 -9.296 1.00 98.88 445 ILE A N 1
ATOM 3499 C CA . ILE A 1 445 ? -0.475 -9.984 -10.666 1.00 98.88 445 ILE A CA 1
ATOM 3500 C C . ILE A 1 445 ? 0.736 -9.109 -10.998 1.00 98.88 445 ILE A C 1
ATOM 3502 O O . ILE A 1 445 ? 0.579 -7.889 -11.077 1.00 98.88 445 ILE A O 1
ATOM 3506 N N . PRO A 1 446 ? 1.942 -9.672 -11.175 1.00 98.81 446 PRO A N 1
ATOM 3507 C CA . PRO A 1 446 ? 3.103 -8.885 -11.544 1.00 98.81 446 PRO A CA 1
ATOM 3508 C C . PRO A 1 446 ? 3.010 -8.498 -13.017 1.00 98.81 446 PRO A C 1
ATOM 3510 O O . PRO A 1 446 ? 2.827 -9.353 -13.886 1.00 98.81 446 PRO A O 1
ATOM 3513 N N . LEU A 1 447 ? 3.177 -7.209 -13.283 1.00 98.81 447 LEU A N 1
ATOM 3514 C CA . LEU A 1 447 ? 3.419 -6.653 -14.602 1.00 98.81 447 LEU A CA 1
ATOM 3515 C C . LEU A 1 447 ? 4.886 -6.264 -14.701 1.00 98.81 447 LEU A C 1
ATOM 3517 O O . LEU A 1 447 ? 5.370 -5.478 -13.894 1.00 98.81 447 LEU A O 1
ATOM 3521 N N . ILE A 1 448 ? 5.597 -6.806 -15.683 1.00 98.69 448 ILE A N 1
ATOM 3522 C CA . ILE A 1 448 ? 6.943 -6.344 -16.030 1.00 98.69 448 ILE A CA 1
ATOM 3523 C C . ILE A 1 448 ? 6.957 -6.119 -17.532 1.00 98.69 448 ILE A C 1
ATOM 3525 O O . ILE A 1 448 ? 6.795 -7.069 -18.307 1.00 98.69 448 ILE A O 1
ATOM 3529 N N . GLN A 1 449 ? 7.144 -4.866 -17.941 1.00 98.31 449 GLN A N 1
ATOM 3530 C CA . GLN A 1 449 ? 7.258 -4.535 -19.357 1.00 98.31 449 GLN A CA 1
ATOM 3531 C C . GLN A 1 449 ? 8.331 -5.396 -20.023 1.00 98.31 449 GLN A C 1
ATOM 3533 O O . GLN A 1 449 ? 9.430 -5.563 -19.489 1.00 98.31 449 GLN A O 1
ATOM 3538 N N . SER A 1 450 ? 7.972 -6.015 -21.150 1.00 98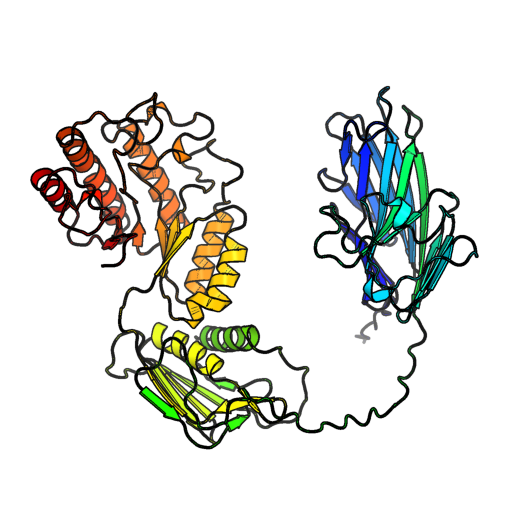.31 450 SER A N 1
ATOM 3539 C CA . SER A 1 450 ? 8.787 -7.048 -21.801 1.00 98.31 450 SER A CA 1
ATOM 3540 C C . SER A 1 450 ? 8.941 -6.847 -23.313 1.00 98.31 450 SER A C 1
ATOM 3542 O O . SER A 1 450 ? 9.334 -7.789 -24.003 1.00 98.31 450 SER A O 1
ATOM 3544 N N . PHE A 1 451 ? 8.642 -5.660 -23.860 1.00 98.00 451 PHE A N 1
ATOM 3545 C CA . PHE A 1 451 ? 8.944 -5.340 -25.263 1.00 98.00 451 PHE A CA 1
ATOM 3546 C C . PHE A 1 451 ? 9.129 -3.835 -25.510 1.00 98.00 451 PHE A C 1
ATOM 3548 O O . PHE A 1 451 ? 10.252 -3.418 -25.801 1.00 98.00 451 PHE A O 1
ATOM 3555 N N . GLY A 1 452 ? 8.053 -3.050 -25.382 1.00 95.62 452 GLY A N 1
ATOM 3556 C CA . GLY A 1 452 ? 8.076 -1.587 -25.251 1.00 95.62 452 GLY A CA 1
ATOM 3557 C C . GLY A 1 452 ? 8.206 -1.163 -23.787 1.00 95.62 452 GLY A C 1
ATOM 3558 O O . GLY A 1 452 ? 8.250 -2.028 -22.911 1.00 95.62 452 GLY A O 1
ATOM 3559 N N . HIS A 1 453 ? 8.289 0.147 -23.525 1.00 97.00 453 HIS A N 1
ATOM 3560 C CA . HIS A 1 453 ? 8.417 0.715 -22.168 1.00 97.00 453 HIS A CA 1
ATOM 3561 C C . HIS A 1 453 ? 9.561 0.099 -21.338 1.00 97.00 453 HIS A C 1
ATOM 3563 O O . HIS A 1 453 ? 9.449 -0.143 -20.135 1.00 97.00 453 HIS A O 1
ATOM 3569 N N . MET A 1 454 ? 10.685 -0.194 -21.994 1.00 97.56 454 MET A N 1
ATOM 3570 C CA . MET A 1 454 ? 11.851 -0.869 -21.420 1.00 97.56 454 MET A CA 1
ATOM 3571 C C . MET A 1 454 ? 12.901 0.102 -20.864 1.00 97.56 454 MET A C 1
ATOM 3573 O O . MET A 1 454 ? 13.992 -0.340 -20.510 1.00 97.56 454 MET A O 1
ATOM 3577 N N . GLU A 1 455 ? 12.628 1.411 -20.755 1.00 96.38 455 GLU A N 1
ATOM 3578 C CA . GLU A 1 455 ? 13.589 2.413 -20.252 1.00 96.38 455 GLU A CA 1
ATOM 3579 C C . GLU A 1 455 ? 14.228 2.001 -18.920 1.00 96.38 455 GLU A C 1
ATOM 3581 O O . GLU A 1 455 ? 15.404 2.271 -18.666 1.00 96.38 455 GLU A O 1
ATOM 3586 N N . TRP A 1 456 ? 13.443 1.340 -18.065 1.00 95.75 456 TRP A N 1
ATOM 3587 C CA . TRP A 1 456 ? 13.871 0.848 -16.760 1.00 95.75 456 TRP A CA 1
ATOM 3588 C C . TRP A 1 456 ? 15.051 -0.130 -16.859 1.00 95.75 456 TRP A C 1
ATOM 3590 O O . TRP A 1 456 ? 15.946 -0.085 -16.015 1.00 95.75 456 TRP A O 1
ATOM 3600 N N . LEU A 1 457 ? 15.097 -0.960 -17.907 1.00 97.44 457 LEU A N 1
ATOM 3601 C CA . LEU A 1 457 ? 16.139 -1.963 -18.122 1.00 97.44 457 LEU A CA 1
ATOM 3602 C C . LEU A 1 457 ? 17.480 -1.312 -18.477 1.00 97.44 457 LEU A C 1
ATOM 3604 O O . LEU A 1 457 ? 18.538 -1.879 -18.205 1.00 97.44 457 LEU A O 1
ATOM 3608 N N . PHE A 1 458 ? 17.440 -0.113 -19.062 1.00 97.31 458 PHE A N 1
ATOM 3609 C CA . PHE A 1 458 ? 18.624 0.610 -19.524 1.00 97.31 458 PHE A CA 1
ATOM 3610 C C . PHE A 1 458 ? 19.140 1.663 -18.532 1.00 97.31 458 PHE A C 1
ATOM 3612 O O . PHE A 1 458 ? 20.072 2.420 -18.839 1.00 97.31 458 PHE A O 1
ATOM 3619 N N . ALA A 1 459 ? 18.534 1.743 -17.344 1.00 95.62 459 ALA A N 1
ATOM 3620 C CA . ALA A 1 459 ? 18.945 2.676 -16.307 1.00 95.62 459 ALA A CA 1
ATOM 3621 C C . ALA A 1 459 ? 20.439 2.516 -15.973 1.00 95.62 459 ALA A C 1
ATOM 3623 O O . ALA A 1 459 ? 21.011 1.428 -16.047 1.00 95.62 459 ALA A O 1
ATOM 3624 N N . ASN A 1 460 ? 21.093 3.633 -15.641 1.00 95.94 460 ASN A N 1
ATOM 3625 C CA . ASN A 1 460 ? 22.536 3.700 -15.374 1.00 95.94 460 ASN A CA 1
ATOM 3626 C C . ASN A 1 460 ? 23.420 3.159 -16.520 1.00 95.94 460 ASN A C 1
ATOM 3628 O O . ASN A 1 460 ? 24.535 2.691 -16.285 1.00 95.94 460 ASN A O 1
ATOM 3632 N N . GLY A 1 461 ? 22.926 3.217 -17.762 1.00 95.19 461 GLY A N 1
ATOM 3633 C CA . GLY A 1 461 ? 23.668 2.801 -18.953 1.00 95.19 461 GLY A CA 1
ATOM 3634 C C . GLY A 1 461 ? 23.845 1.288 -19.098 1.00 95.19 461 GLY A C 1
ATOM 3635 O O . GLY A 1 461 ? 24.653 0.867 -19.923 1.00 95.19 461 GLY A O 1
ATOM 3636 N N . GLN A 1 462 ? 23.116 0.487 -18.320 1.00 96.31 462 GLN A N 1
ATOM 3637 C CA . GLN A 1 462 ? 23.149 -0.973 -18.412 1.00 96.31 462 GLN A CA 1
ATOM 3638 C C . GLN A 1 462 ? 22.372 -1.481 -19.632 1.00 96.31 462 GLN A C 1
ATOM 3640 O O . GLN A 1 462 ? 21.553 -0.760 -20.198 1.00 96.31 462 GLN A O 1
ATOM 3645 N N . ASN A 1 463 ? 22.628 -2.731 -20.030 1.00 97.12 463 ASN A N 1
ATOM 3646 C CA . ASN A 1 463 ? 21.841 -3.512 -20.997 1.00 97.12 463 ASN A CA 1
ATOM 3647 C C . ASN A 1 463 ? 21.599 -2.854 -22.373 1.00 97.12 463 ASN A C 1
ATOM 3649 O O . ASN A 1 463 ? 20.708 -3.266 -23.119 1.00 97.12 463 ASN A O 1
ATOM 3653 N N . ARG A 1 464 ? 22.352 -1.808 -22.736 1.00 97.31 464 ARG A N 1
ATOM 3654 C CA . ARG A 1 464 ? 22.133 -1.017 -23.963 1.00 97.31 464 ARG A CA 1
ATOM 3655 C C . ARG A 1 464 ? 22.271 -1.853 -25.229 1.00 97.31 464 ARG A C 1
ATOM 3657 O O . ARG A 1 464 ? 21.646 -1.557 -26.242 1.00 97.31 464 ARG A O 1
ATOM 3664 N N . GLU A 1 465 ? 23.080 -2.902 -25.176 1.00 96.94 465 GLU A N 1
ATOM 3665 C CA . GLU A 1 465 ? 23.266 -3.869 -26.249 1.00 96.94 465 GLU A CA 1
ATOM 3666 C C . GLU A 1 465 ? 21.987 -4.646 -26.586 1.00 96.94 465 GLU A C 1
ATOM 3668 O O . GLU A 1 465 ? 21.877 -5.167 -27.697 1.00 96.94 465 GLU A O 1
ATOM 3673 N N . LEU A 1 466 ? 21.002 -4.686 -25.683 1.00 98.19 466 LEU A N 1
ATOM 3674 C CA . LEU A 1 466 ? 19.709 -5.333 -25.905 1.00 98.19 466 LEU A CA 1
ATOM 3675 C C . LEU A 1 466 ? 18.705 -4.433 -26.628 1.00 98.19 466 LEU A C 1
ATOM 3677 O O . LEU A 1 466 ? 17.745 -4.948 -27.195 1.00 98.19 466 LEU A O 1
ATOM 3681 N N . ALA A 1 467 ? 18.924 -3.115 -26.654 1.00 98.06 467 ALA A N 1
ATOM 3682 C CA . ALA A 1 467 ? 17.987 -2.163 -27.244 1.00 98.06 467 ALA A CA 1
ATOM 3683 C C . ALA A 1 467 ? 17.766 -2.427 -28.742 1.00 98.06 467 ALA A C 1
ATOM 3685 O O . ALA A 1 467 ? 18.714 -2.758 -29.462 1.00 98.06 467 ALA A O 1
ATOM 3686 N N . PHE A 1 468 ? 16.530 -2.263 -29.219 1.00 98.25 468 PHE A N 1
ATOM 3687 C CA . PHE A 1 468 ? 16.223 -2.256 -30.653 1.00 98.25 468 PHE A CA 1
ATOM 3688 C C . PHE A 1 468 ? 16.930 -1.093 -31.348 1.00 98.25 468 PHE A C 1
ATOM 3690 O O . PHE A 1 468 ? 17.655 -1.294 -32.323 1.00 98.25 468 PHE A O 1
ATOM 3697 N N . ASN A 1 469 ? 16.793 0.103 -30.774 1.00 97.31 469 ASN A N 1
ATOM 3698 C CA . ASN A 1 469 ? 17.496 1.297 -31.205 1.00 97.31 469 ASN A CA 1
ATOM 3699 C C . ASN A 1 469 ? 18.445 1.774 -30.087 1.00 97.31 469 ASN A C 1
ATOM 3701 O O . ASN A 1 469 ? 17.977 2.228 -29.043 1.00 97.31 469 ASN A O 1
ATOM 3705 N N . PRO A 1 470 ? 19.776 1.694 -30.266 1.00 93.75 470 PRO A N 1
ATOM 3706 C CA . PRO A 1 470 ? 20.726 2.110 -29.234 1.00 93.75 470 PRO A CA 1
ATOM 3707 C C . PRO A 1 470 ? 20.728 3.625 -28.971 1.00 93.75 470 PRO A C 1
ATOM 3709 O O . PRO A 1 470 ? 21.188 4.039 -27.904 1.00 93.75 470 PRO A O 1
ATOM 3712 N N . ASP A 1 471 ? 20.211 4.441 -29.893 1.00 95.38 471 ASP A N 1
ATOM 3713 C CA . ASP A 1 471 ? 20.091 5.894 -29.727 1.00 95.38 471 ASP A CA 1
ATOM 3714 C C . ASP A 1 471 ? 18.808 6.284 -28.977 1.00 95.38 471 ASP A C 1
ATOM 3716 O O . ASP A 1 471 ? 18.747 7.339 -28.344 1.00 95.38 471 ASP A O 1
ATOM 3720 N N . VAL A 1 472 ? 17.794 5.410 -28.988 1.00 96.62 472 VAL A N 1
ATOM 3721 C CA . VAL A 1 472 ? 16.509 5.608 -28.304 1.00 96.62 472 VAL A CA 1
ATOM 3722 C C . VAL A 1 472 ? 16.167 4.365 -27.486 1.00 96.62 472 VAL A C 1
ATOM 3724 O O . VAL A 1 472 ? 15.544 3.419 -27.962 1.00 96.62 472 VAL A O 1
ATOM 3727 N N . LEU A 1 473 ? 16.576 4.392 -26.220 1.00 97.19 473 LEU A N 1
ATOM 3728 C CA . LEU A 1 473 ? 16.439 3.294 -25.264 1.00 97.19 473 LEU A CA 1
ATOM 3729 C C . LEU A 1 473 ? 14.992 3.112 -24.778 1.00 97.19 473 LEU A C 1
ATOM 3731 O O . LEU A 1 473 ? 14.678 3.471 -23.649 1.00 97.19 473 LEU A O 1
ATOM 3735 N N . TYR A 1 474 ? 14.123 2.589 -25.639 1.00 97.81 474 TYR A N 1
ATOM 3736 C CA . TYR A 1 474 ? 12.691 2.418 -25.365 1.00 97.81 474 TYR A CA 1
ATOM 3737 C C . TYR A 1 474 ? 12.232 0.960 -25.429 1.00 97.81 474 TYR A C 1
ATOM 3739 O O . TYR A 1 474 ? 11.462 0.513 -24.588 1.00 97.81 474 TYR A O 1
ATOM 3747 N N . SER A 1 475 ? 12.728 0.199 -26.402 1.00 98.06 475 SER A N 1
ATOM 3748 C CA . SER A 1 475 ? 12.342 -1.192 -26.629 1.00 98.06 475 SER A CA 1
ATOM 3749 C C . SER A 1 475 ? 13.561 -2.101 -26.730 1.00 98.06 475 SER A C 1
ATOM 3751 O O . SER A 1 475 ? 14.670 -1.671 -27.069 1.00 98.06 475 SER A O 1
ATOM 3753 N N . VAL A 1 476 ? 13.362 -3.383 -26.438 1.00 98.25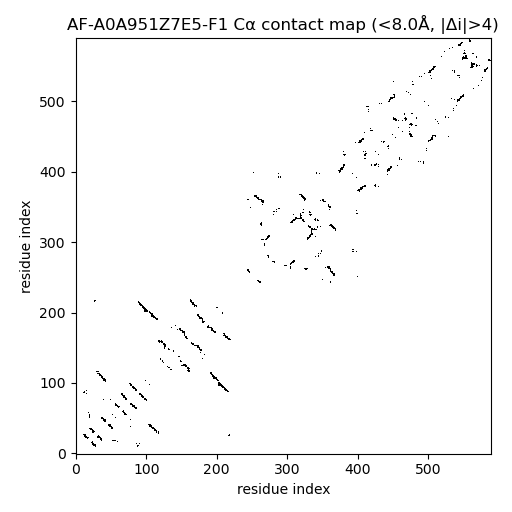 476 VAL A N 1
ATOM 3754 C CA . VAL A 1 476 ? 14.374 -4.426 -26.663 1.00 98.25 476 VAL A CA 1
ATOM 3755 C C . VAL A 1 476 ? 14.259 -5.013 -28.069 1.00 98.25 476 VAL A C 1
ATOM 3757 O O . VAL A 1 476 ? 13.180 -5.042 -28.653 1.00 98.25 476 VAL A O 1
ATOM 3760 N N . ASP A 1 477 ? 15.367 -5.519 -28.614 1.00 98.25 477 ASP A N 1
ATOM 3761 C CA . ASP A 1 477 ? 15.373 -6.249 -29.884 1.00 98.25 477 ASP A CA 1
ATOM 3762 C C . ASP A 1 477 ? 15.115 -7.749 -29.640 1.00 98.25 477 ASP A C 1
ATOM 3764 O O . ASP A 1 477 ? 15.998 -8.443 -29.115 1.00 98.25 477 ASP A O 1
ATOM 3768 N N . PRO A 1 478 ? 13.954 -8.298 -30.037 1.00 97.81 478 PRO A N 1
ATOM 3769 C CA . PRO A 1 478 ? 13.612 -9.699 -29.795 1.00 97.81 478 PRO A CA 1
ATOM 3770 C C . PRO A 1 478 ? 14.398 -10.684 -30.677 1.00 97.81 478 PRO A C 1
ATOM 3772 O O . PRO A 1 478 ? 14.371 -11.894 -30.433 1.00 97.81 478 PRO A O 1
ATOM 3775 N N . ARG A 1 479 ? 15.125 -10.194 -31.692 1.00 98.00 479 ARG A N 1
ATOM 3776 C CA . ARG A 1 479 ? 15.999 -11.019 -32.544 1.00 98.00 479 ARG A CA 1
ATOM 3777 C C . ARG A 1 479 ? 17.315 -11.370 -31.853 1.00 98.00 479 ARG A C 1
ATOM 3779 O O . ARG A 1 479 ? 17.972 -12.334 -32.243 1.00 98.00 479 ARG A O 1
ATOM 3786 N N . LYS A 1 480 ? 17.721 -10.601 -30.837 1.00 98.25 480 LYS A N 1
ATOM 3787 C CA . LYS A 1 480 ? 18.976 -10.826 -30.111 1.00 98.25 480 LYS A CA 1
ATOM 3788 C C . LYS A 1 480 ? 18.806 -11.989 -29.121 1.00 98.25 480 LYS A C 1
ATOM 3790 O O . LYS A 1 480 ? 17.947 -11.912 -28.242 1.00 98.25 480 LYS A O 1
ATOM 3795 N N . PRO A 1 481 ? 19.651 -13.039 -29.171 1.00 98.00 481 PRO A N 1
ATOM 3796 C CA . PRO A 1 481 ? 19.577 -14.147 -28.212 1.00 98.00 481 PRO A CA 1
ATOM 3797 C C . PRO A 1 481 ? 19.724 -13.703 -26.749 1.00 98.00 481 PRO A C 1
ATOM 3799 O O . PRO A 1 481 ? 19.080 -14.265 -25.865 1.00 98.00 481 PRO A O 1
ATOM 3802 N N . ALA A 1 482 ? 20.524 -12.661 -26.500 1.00 98.00 482 ALA A N 1
ATOM 3803 C CA . ALA A 1 482 ? 20.725 -12.094 -25.168 1.00 98.00 482 ALA A CA 1
ATOM 3804 C C . ALA A 1 482 ? 19.433 -11.507 -24.566 1.00 98.00 482 ALA A C 1
ATOM 3806 O O . ALA A 1 482 ? 19.205 -11.666 -23.370 1.00 98.00 482 ALA A O 1
ATOM 3807 N N . THR A 1 483 ? 18.544 -10.930 -25.388 1.00 98.38 483 THR A N 1
ATOM 3808 C CA . THR A 1 483 ? 17.228 -10.438 -24.943 1.00 98.38 483 THR A CA 1
ATOM 3809 C C . THR A 1 483 ? 16.391 -11.579 -24.373 1.00 98.38 483 THR A C 1
ATOM 3811 O O . THR A 1 483 ? 15.850 -11.474 -23.275 1.00 98.38 483 THR A O 1
ATOM 3814 N N . ARG A 1 484 ? 16.333 -12.711 -25.086 1.00 98.06 484 ARG A N 1
ATOM 3815 C CA . ARG A 1 484 ? 15.597 -13.898 -24.627 1.00 98.06 484 ARG A CA 1
ATOM 3816 C C . ARG A 1 484 ? 16.192 -14.476 -23.351 1.00 98.06 484 ARG A C 1
ATOM 3818 O O . ARG A 1 484 ? 15.443 -14.879 -22.466 1.00 98.06 484 ARG A O 1
ATOM 3825 N N . HIS A 1 485 ? 17.521 -14.515 -23.252 1.00 98.50 485 HIS A N 1
ATOM 3826 C CA . HIS A 1 485 ? 18.205 -15.008 -22.060 1.00 98.50 485 HIS A CA 1
ATOM 3827 C C . HIS A 1 485 ? 17.880 -14.154 -20.828 1.00 98.50 485 HIS A C 1
ATOM 3829 O O . HIS A 1 485 ? 17.445 -14.702 -19.817 1.00 98.50 485 HIS A O 1
ATOM 3835 N N . LEU A 1 486 ? 18.014 -12.826 -20.938 1.00 98.62 486 LEU A N 1
ATOM 3836 C CA . LEU A 1 486 ? 17.737 -11.909 -19.833 1.00 98.62 486 LEU A CA 1
ATOM 3837 C C . LEU A 1 486 ? 16.267 -11.964 -19.408 1.00 98.62 486 LEU A C 1
ATOM 3839 O O . LEU A 1 486 ? 15.989 -12.128 -18.225 1.00 98.62 486 LEU A O 1
ATOM 3843 N N . LEU A 1 487 ? 15.325 -11.882 -20.354 1.00 98.62 487 LEU A N 1
ATOM 3844 C CA . LEU A 1 487 ? 13.896 -11.922 -20.025 1.00 98.62 487 LEU A CA 1
ATOM 3845 C C . LEU A 1 487 ? 13.473 -13.273 -19.435 1.00 98.62 487 LEU A C 1
ATOM 3847 O O . LEU A 1 487 ? 12.632 -13.299 -18.542 1.00 98.62 487 LEU A O 1
ATOM 3851 N N . SER A 1 488 ? 14.071 -14.384 -19.880 1.00 98.75 488 SER A N 1
ATOM 3852 C CA . SER A 1 488 ? 13.822 -15.693 -19.259 1.00 98.75 488 SER A CA 1
ATOM 3853 C C . SER A 1 488 ? 14.307 -15.710 -17.813 1.00 98.75 488 SER A C 1
ATOM 3855 O O . SER A 1 488 ? 13.545 -16.095 -16.938 1.00 98.75 488 SER A O 1
ATOM 3857 N N . ALA A 1 489 ? 15.533 -15.247 -17.548 1.00 98.75 489 ALA A N 1
ATOM 3858 C CA . ALA A 1 489 ? 16.083 -15.205 -16.194 1.00 98.75 489 ALA A CA 1
ATOM 3859 C C . ALA A 1 489 ? 15.275 -14.283 -15.265 1.00 98.75 489 ALA A C 1
ATOM 3861 O O . ALA A 1 489 ? 15.017 -14.643 -14.120 1.00 98.75 489 ALA A O 1
ATOM 3862 N N . LEU A 1 490 ? 14.843 -13.125 -15.771 1.00 98.75 490 LEU A N 1
ATOM 3863 C CA . LEU A 1 490 ? 14.015 -12.174 -15.035 1.00 98.75 490 LEU A CA 1
ATOM 3864 C C . LEU A 1 490 ? 12.655 -12.756 -14.659 1.00 98.75 490 LEU A C 1
ATOM 3866 O O . LEU A 1 490 ? 12.237 -12.647 -13.510 1.00 98.75 490 LEU A O 1
ATOM 3870 N N . TRP A 1 491 ? 11.960 -13.378 -15.610 1.00 98.81 491 TRP A N 1
ATOM 3871 C CA . TRP A 1 491 ? 10.656 -13.965 -15.327 1.00 98.81 491 TRP A CA 1
ATOM 3872 C C . TRP A 1 491 ? 10.756 -15.244 -14.497 1.00 98.81 491 TRP A C 1
ATOM 3874 O O . TRP A 1 491 ? 9.903 -15.447 -13.639 1.00 98.81 491 TRP A O 1
ATOM 3884 N N . ASP A 1 492 ? 11.797 -16.059 -14.681 1.00 98.81 492 ASP A N 1
ATOM 3885 C CA . ASP A 1 492 ? 12.073 -17.204 -13.808 1.00 98.81 492 ASP A CA 1
ATOM 3886 C C . ASP A 1 492 ? 12.273 -16.715 -12.353 1.00 98.81 492 ASP A C 1
ATOM 3888 O O . ASP A 1 492 ? 11.623 -17.227 -11.443 1.00 98.81 492 ASP A O 1
ATOM 3892 N N . GLU A 1 493 ? 13.062 -15.650 -12.141 1.00 98.75 493 GLU A N 1
ATOM 3893 C CA . GLU A 1 493 ? 13.244 -15.011 -10.828 1.00 98.75 493 GLU A CA 1
ATOM 3894 C C . GLU A 1 493 ? 11.934 -14.434 -10.262 1.00 98.75 493 GLU A C 1
ATOM 3896 O O . GLU A 1 493 ? 11.612 -14.648 -9.092 1.00 98.75 493 GLU A O 1
ATOM 3901 N N . ALA A 1 494 ? 11.177 -13.682 -11.065 1.00 98.81 494 ALA A N 1
ATOM 3902 C CA . ALA A 1 494 ? 9.947 -13.033 -10.620 1.00 98.81 494 ALA A CA 1
ATOM 3903 C C . ALA A 1 494 ? 8.861 -14.050 -10.249 1.00 98.81 494 ALA A C 1
ATOM 3905 O O . ALA A 1 494 ? 8.176 -13.867 -9.244 1.00 98.81 494 ALA A O 1
ATOM 3906 N N . ILE A 1 495 ? 8.712 -15.126 -11.026 1.00 98.81 495 ILE A N 1
ATOM 3907 C CA . ILE A 1 495 ? 7.731 -16.185 -10.765 1.00 98.81 495 ILE A CA 1
ATOM 3908 C C . ILE A 1 495 ? 8.132 -16.995 -9.531 1.00 98.81 495 ILE A C 1
ATOM 3910 O O . ILE A 1 495 ? 7.274 -17.242 -8.685 1.00 98.81 495 ILE A O 1
ATOM 3914 N N . GLU A 1 496 ? 9.415 -17.346 -9.381 1.00 98.62 496 GLU A N 1
ATOM 3915 C CA . GLU A 1 496 ? 9.918 -18.040 -8.187 1.00 98.62 496 GLU A CA 1
ATOM 3916 C C . GLU A 1 496 ? 9.718 -17.196 -6.923 1.00 98.62 496 GLU A C 1
ATOM 3918 O O . GLU A 1 496 ? 9.253 -17.698 -5.902 1.00 98.62 496 GLU A O 1
ATOM 3923 N N . LEU A 1 497 ? 10.035 -15.899 -6.985 1.00 98.69 497 LEU A N 1
ATOM 3924 C CA . LEU A 1 497 ? 9.892 -15.011 -5.838 1.00 98.69 497 LEU A CA 1
ATOM 3925 C C . LEU A 1 497 ? 8.424 -14.767 -5.489 1.00 98.69 497 LEU A C 1
ATOM 3927 O O . LEU A 1 497 ? 8.067 -14.779 -4.314 1.00 98.69 497 LEU A O 1
ATOM 3931 N N . LEU A 1 498 ? 7.602 -14.428 -6.483 1.00 98.69 498 LEU A N 1
ATOM 3932 C CA . LEU A 1 498 ? 6.272 -13.872 -6.256 1.00 98.69 498 LEU A CA 1
ATOM 3933 C C . LEU A 1 498 ? 5.172 -14.926 -6.256 1.00 98.69 498 LEU A C 1
ATOM 3935 O O . LEU A 1 498 ? 4.116 -14.631 -5.704 1.00 98.69 498 LEU A O 1
ATOM 3939 N N . GLU A 1 499 ? 5.398 -16.116 -6.817 1.00 98.44 499 GLU A N 1
ATOM 3940 C CA . GLU A 1 499 ? 4.449 -17.239 -6.920 1.00 98.44 499 GLU A CA 1
ATOM 3941 C C . GLU A 1 499 ? 3.072 -16.866 -7.540 1.00 98.44 499 GLU A C 1
ATOM 3943 O O . GLU A 1 499 ? 2.020 -17.170 -6.962 1.00 98.44 499 GLU A O 1
ATOM 3948 N N . PRO A 1 500 ? 3.015 -16.123 -8.662 1.00 98.44 500 PRO A N 1
ATOM 3949 C CA . PRO A 1 500 ? 1.756 -15.646 -9.232 1.00 98.44 500 PRO A CA 1
ATOM 3950 C C . PRO A 1 500 ? 0.967 -16.760 -9.942 1.00 98.44 500 PRO A C 1
ATOM 3952 O O . PRO A 1 500 ? 1.545 -17.696 -10.482 1.00 98.44 500 PRO A O 1
ATOM 3955 N N . THR A 1 501 ? -0.358 -16.621 -10.021 1.00 97.81 501 THR A N 1
ATOM 3956 C CA . THR A 1 501 ? -1.225 -17.452 -10.887 1.00 97.81 501 THR A CA 1
ATOM 3957 C C . THR A 1 501 ? -1.380 -16.871 -12.294 1.00 97.81 501 THR A C 1
ATOM 3959 O O . THR A 1 501 ? -1.623 -17.608 -13.249 1.00 97.81 501 THR A O 1
ATOM 3962 N N . THR A 1 502 ? -1.201 -15.555 -12.424 1.00 98.62 502 THR A N 1
ATOM 3963 C CA . THR A 1 502 ? -1.277 -14.784 -13.669 1.00 98.62 502 THR A CA 1
ATOM 3964 C C . THR A 1 502 ? -0.092 -13.826 -13.722 1.00 98.62 502 THR A C 1
ATOM 3966 O O . THR A 1 502 ? 0.214 -13.203 -12.709 1.00 98.62 502 THR A O 1
ATOM 3969 N N . ILE A 1 503 ? 0.547 -13.667 -14.880 1.00 98.69 503 ILE A N 1
ATOM 3970 C CA . ILE A 1 503 ? 1.618 -12.687 -15.117 1.00 98.69 503 ILE A CA 1
ATOM 3971 C C . ILE A 1 503 ? 1.266 -11.775 -16.288 1.00 98.69 503 ILE A C 1
ATOM 3973 O O . ILE A 1 503 ? 0.639 -12.215 -17.250 1.00 98.69 503 ILE A O 1
ATOM 3977 N N . HIS A 1 504 ? 1.678 -10.511 -16.218 1.00 98.81 504 HIS A N 1
ATOM 3978 C CA . HIS A 1 504 ? 1.387 -9.503 -17.231 1.00 98.81 504 HIS A CA 1
ATOM 3979 C C . HIS A 1 504 ? 2.673 -9.042 -17.930 1.00 98.81 504 HIS A C 1
ATOM 3981 O O . HIS A 1 504 ? 3.567 -8.475 -17.308 1.00 98.81 504 HIS A O 1
ATOM 3987 N N . PHE A 1 505 ? 2.771 -9.251 -19.243 1.00 98.62 505 PHE A N 1
ATOM 3988 C CA . PHE A 1 505 ? 3.984 -8.913 -20.009 1.00 98.62 505 PHE A CA 1
ATOM 3989 C C . PHE A 1 505 ? 4.027 -7.469 -20.526 1.00 98.62 505 PHE A C 1
ATOM 3991 O O . PHE A 1 505 ? 5.021 -7.045 -21.118 1.00 98.62 505 PHE A O 1
ATOM 3998 N N . GLY A 1 506 ? 2.937 -6.729 -20.323 1.00 97.00 506 GLY A N 1
ATOM 3999 C CA . GLY A 1 506 ? 2.775 -5.372 -20.832 1.00 97.00 506 GLY A CA 1
ATOM 4000 C C . GLY A 1 506 ? 2.388 -5.447 -22.299 1.00 97.00 506 GLY A C 1
ATOM 4001 O O . GLY A 1 506 ? 1.300 -5.941 -22.595 1.00 97.00 506 GLY A O 1
ATOM 4002 N N . LEU A 1 507 ? 3.331 -5.079 -23.172 1.00 96.81 507 LEU A N 1
ATOM 4003 C CA . LEU A 1 507 ? 3.221 -5.119 -24.640 1.00 96.81 507 LEU A CA 1
ATOM 4004 C C . LEU A 1 507 ? 2.370 -3.995 -25.251 1.00 96.81 507 LEU A C 1
ATOM 4006 O O . LEU A 1 507 ? 1.949 -4.110 -26.402 1.00 96.81 507 LEU A O 1
ATOM 4010 N N . ASP A 1 508 ? 2.168 -2.915 -24.506 1.00 96.25 508 ASP A N 1
ATOM 4011 C CA . ASP A 1 508 ? 1.576 -1.668 -24.981 1.00 96.25 508 ASP A CA 1
ATOM 4012 C C . ASP A 1 508 ? 2.606 -0.775 -25.675 1.00 96.25 508 ASP A C 1
ATOM 4014 O O . ASP A 1 508 ? 3.804 -0.838 -25.384 1.00 96.25 508 ASP A O 1
ATOM 4018 N N . GLU A 1 509 ? 2.127 0.049 -26.611 1.00 95.75 509 GLU A N 1
ATOM 4019 C CA . GLU A 1 509 ? 2.856 1.185 -27.201 1.00 95.75 509 GLU A CA 1
ATOM 4020 C C . GLU A 1 509 ? 4.261 0.844 -27.750 1.00 95.75 509 GLU A C 1
ATOM 4022 O O . GLU A 1 509 ? 5.134 1.700 -27.853 1.00 95.75 509 GLU A O 1
ATOM 4027 N N . VAL A 1 510 ? 4.482 -0.414 -28.149 1.00 96.25 510 VAL A N 1
ATOM 4028 C CA . VAL A 1 510 ? 5.793 -1.019 -28.479 1.00 96.25 510 VAL A CA 1
ATOM 4029 C C . VAL A 1 510 ? 6.712 -0.148 -29.344 1.00 96.25 510 VAL A C 1
ATOM 4031 O O . VAL A 1 510 ? 7.932 -0.119 -29.148 1.00 96.25 510 VAL A O 1
ATOM 4034 N N . ASP A 1 511 ? 6.129 0.529 -30.323 1.00 94.81 511 ASP A N 1
ATOM 4035 C CA . ASP A 1 511 ? 6.776 1.293 -31.383 1.00 94.81 511 ASP A CA 1
ATOM 4036 C C . ASP A 1 511 ? 6.658 2.816 -31.222 1.00 94.81 511 ASP A C 1
ATOM 4038 O O . ASP A 1 511 ? 7.061 3.561 -32.113 1.00 94.81 511 ASP A O 1
ATOM 4042 N N . MET A 1 512 ? 6.201 3.305 -30.064 1.00 94.06 512 MET A N 1
ATOM 4043 C CA . MET A 1 512 ? 5.983 4.736 -29.806 1.00 94.06 512 MET A CA 1
ATOM 4044 C C . MET A 1 512 ? 7.250 5.591 -29.973 1.00 94.06 512 MET A C 1
ATOM 4046 O O . MET A 1 512 ? 7.172 6.778 -30.301 1.00 94.06 512 MET A O 1
ATOM 4050 N N . ARG A 1 513 ? 8.438 5.029 -29.703 1.00 95.31 513 ARG A N 1
ATOM 4051 C CA . ARG A 1 513 ? 9.709 5.770 -29.716 1.00 95.31 513 ARG A CA 1
ATOM 4052 C C . ARG A 1 513 ? 10.847 4.941 -30.291 1.00 95.31 513 ARG A C 1
ATOM 4054 O O . ARG A 1 513 ? 11.086 3.819 -29.861 1.00 95.31 513 ARG A O 1
ATOM 4061 N N . GLY A 1 514 ? 11.627 5.541 -31.189 1.00 94.25 514 GLY A N 1
ATOM 4062 C CA . GLY A 1 514 ? 12.876 4.945 -31.677 1.00 94.25 514 GLY A CA 1
ATOM 4063 C C . GLY A 1 514 ? 12.716 3.910 -32.789 1.00 94.25 514 GLY A C 1
ATOM 4064 O O . GLY A 1 514 ? 13.714 3.296 -33.167 1.00 94.25 514 GLY A O 1
ATOM 4065 N N . TRP A 1 515 ? 11.509 3.738 -33.325 1.00 96.94 515 TRP A N 1
ATOM 4066 C CA . TRP A 1 515 ? 11.212 2.838 -34.438 1.00 96.94 515 TRP A CA 1
ATOM 4067 C C . TRP A 1 515 ? 11.070 3.599 -35.763 1.00 96.94 515 TRP A C 1
ATOM 4069 O O . TRP A 1 515 ? 10.689 4.771 -35.749 1.00 96.94 515 TRP A O 1
ATOM 4079 N N . PRO A 1 516 ? 11.393 2.972 -36.911 1.00 95.88 516 PRO A N 1
ATOM 4080 C CA . PRO A 1 516 ? 10.997 3.503 -38.212 1.00 95.88 516 PRO A CA 1
ATOM 4081 C C . PRO A 1 516 ? 9.472 3.419 -38.382 1.00 95.88 516 PRO A C 1
ATOM 4083 O O . PRO A 1 516 ? 8.824 2.580 -37.759 1.00 95.88 516 PRO A O 1
ATOM 4086 N N . GLU A 1 517 ? 8.910 4.242 -39.269 1.00 93.75 517 GLU A N 1
ATOM 4087 C CA . GLU A 1 517 ? 7.504 4.146 -39.695 1.00 93.75 517 GLU A CA 1
ATOM 4088 C C . GLU A 1 517 ? 7.297 2.904 -40.586 1.00 93.75 517 GLU A C 1
ATOM 4090 O O . GLU A 1 517 ? 7.147 2.997 -41.803 1.00 93.75 517 GLU A O 1
ATOM 4095 N N . ASP A 1 518 ? 7.354 1.720 -39.975 1.00 96.38 518 ASP A N 1
ATOM 4096 C CA . ASP A 1 518 ? 7.259 0.420 -40.643 1.00 96.38 518 ASP A CA 1
ATOM 4097 C C . ASP A 1 518 ? 6.382 -0.556 -39.830 1.00 96.38 518 ASP A C 1
ATOM 4099 O O . ASP A 1 518 ? 6.890 -1.352 -39.028 1.00 96.38 518 ASP A O 1
ATOM 4103 N N . PRO A 1 519 ? 5.049 -0.524 -40.029 1.00 95.25 519 PRO A N 1
ATOM 4104 C CA . PRO A 1 519 ? 4.118 -1.423 -39.344 1.00 95.25 519 PRO A CA 1
ATOM 4105 C C . PRO A 1 519 ? 4.403 -2.912 -39.569 1.00 95.25 519 PRO A C 1
ATOM 4107 O O . PRO A 1 519 ? 4.155 -3.729 -38.674 1.00 95.25 519 PRO A O 1
ATOM 4110 N N . ALA A 1 520 ? 4.954 -3.270 -40.736 1.00 96.81 520 ALA A N 1
ATOM 4111 C CA . ALA A 1 520 ? 5.272 -4.650 -41.078 1.00 96.81 520 ALA A CA 1
ATOM 4112 C C . ALA A 1 520 ? 6.430 -5.173 -40.220 1.00 96.81 520 ALA A C 1
ATOM 4114 O O . ALA A 1 520 ? 6.342 -6.288 -39.703 1.00 96.81 520 ALA A O 1
ATOM 4115 N N . LEU A 1 521 ? 7.464 -4.354 -39.993 1.00 97.62 521 LEU A N 1
ATOM 4116 C CA . LEU A 1 521 ? 8.559 -4.684 -39.078 1.00 97.62 521 LEU A CA 1
ATOM 4117 C C . LEU A 1 521 ? 8.058 -4.877 -37.640 1.00 97.62 521 LEU A C 1
ATOM 4119 O O . LEU A 1 521 ? 8.457 -5.827 -36.966 1.00 97.62 521 LEU A O 1
ATOM 4123 N N . VAL A 1 522 ? 7.159 -4.015 -37.163 1.00 97.44 522 VAL A N 1
ATOM 4124 C CA . VAL A 1 522 ? 6.575 -4.144 -35.815 1.00 97.44 522 VAL A CA 1
ATOM 4125 C C . VAL A 1 522 ? 5.787 -5.450 -35.697 1.00 97.44 522 VAL A C 1
ATOM 4127 O O . VAL A 1 522 ? 5.948 -6.187 -34.724 1.00 97.44 522 VAL A O 1
ATOM 4130 N N . THR A 1 523 ? 4.989 -5.787 -36.714 1.00 98.12 523 THR A N 1
ATOM 4131 C CA . THR A 1 523 ? 4.246 -7.054 -36.788 1.00 98.12 523 THR A CA 1
ATOM 4132 C C . THR A 1 523 ? 5.180 -8.271 -36.845 1.00 98.12 523 THR A C 1
ATOM 4134 O O . THR A 1 523 ? 4.919 -9.272 -36.173 1.00 98.12 523 THR A O 1
ATOM 4137 N N . GLU A 1 524 ? 6.285 -8.198 -37.592 1.00 97.94 524 GLU A N 1
ATOM 4138 C CA . GLU A 1 524 ? 7.310 -9.248 -37.641 1.00 97.94 524 GLU A CA 1
ATOM 4139 C C . GLU A 1 524 ? 7.929 -9.480 -36.256 1.00 97.94 524 GLU A C 1
ATOM 4141 O O . GLU A 1 524 ? 7.958 -10.612 -35.764 1.00 97.94 524 GLU A O 1
ATOM 4146 N N . LEU A 1 525 ? 8.383 -8.411 -35.593 1.00 98.25 525 LEU A N 1
ATOM 4147 C CA . LEU A 1 525 ? 9.042 -8.505 -34.290 1.00 98.25 525 LEU A CA 1
ATOM 4148 C C . LEU A 1 525 ? 8.069 -8.904 -33.172 1.00 98.25 525 LEU A C 1
ATOM 4150 O O . LEU A 1 525 ? 8.446 -9.672 -32.283 1.00 98.25 525 LEU A O 1
ATOM 4154 N N . TRP A 1 526 ? 6.802 -8.497 -33.260 1.00 98.06 526 TRP A N 1
ATOM 4155 C CA . TRP A 1 526 ? 5.716 -9.018 -32.426 1.00 98.06 526 TRP A CA 1
ATOM 4156 C C . TRP A 1 526 ? 5.563 -10.538 -32.572 1.00 98.06 526 TRP A C 1
ATOM 4158 O O . TRP A 1 526 ? 5.483 -11.256 -31.574 1.00 98.06 526 TRP A O 1
ATOM 4168 N N . GLY A 1 527 ? 5.610 -11.043 -33.811 1.00 97.12 527 GLY A N 1
ATOM 4169 C CA . GLY A 1 527 ? 5.577 -12.474 -34.127 1.00 97.12 527 GLY A CA 1
ATOM 4170 C C . GLY A 1 527 ? 6.772 -13.272 -33.592 1.00 97.12 527 GLY A C 1
ATOM 4171 O O . GLY A 1 527 ? 6.700 -14.497 -33.513 1.00 97.12 527 GLY A O 1
ATOM 4172 N N . ILE A 1 528 ? 7.851 -12.601 -33.181 1.00 97.56 528 ILE A N 1
ATOM 4173 C CA . ILE A 1 528 ? 9.013 -13.215 -32.526 1.00 97.56 528 ILE A CA 1
ATOM 4174 C C . ILE A 1 528 ? 8.885 -13.134 -31.001 1.00 97.56 528 ILE A C 1
ATOM 4176 O O . ILE A 1 528 ? 9.138 -14.126 -30.311 1.00 97.56 528 ILE A O 1
ATOM 4180 N N . GLN A 1 529 ? 8.523 -11.963 -30.472 1.00 98.00 529 GLN A N 1
ATOM 4181 C CA . GLN A 1 529 ? 8.530 -11.697 -29.036 1.00 98.00 529 GLN A CA 1
ATOM 4182 C C . GLN A 1 529 ? 7.364 -12.374 -28.313 1.00 98.00 529 GLN A C 1
ATOM 4184 O O . GLN A 1 529 ? 7.566 -13.022 -27.285 1.00 98.00 529 GLN A O 1
ATOM 4189 N N . LEU A 1 530 ? 6.149 -12.267 -28.853 1.00 97.56 530 LEU A N 1
ATOM 4190 C CA . LEU A 1 530 ? 4.947 -12.742 -28.175 1.00 97.56 530 LEU A CA 1
ATOM 4191 C C . LEU A 1 530 ? 4.939 -14.271 -27.967 1.00 97.56 530 LEU A C 1
ATOM 4193 O O . LEU A 1 530 ? 4.685 -14.694 -26.837 1.00 97.56 530 LEU A O 1
ATOM 4197 N N . PRO A 1 531 ? 5.279 -15.122 -28.963 1.00 97.12 531 PRO A N 1
ATOM 4198 C CA . PRO A 1 531 ? 5.347 -16.569 -28.740 1.00 97.12 531 PRO A CA 1
ATOM 4199 C C . PRO A 1 531 ? 6.408 -16.974 -27.713 1.00 97.12 531 PRO A C 1
ATOM 4201 O O . PRO A 1 531 ? 6.211 -17.929 -26.966 1.00 97.12 531 PRO A O 1
ATOM 4204 N N . PHE A 1 532 ? 7.523 -16.240 -27.650 1.00 98.12 532 PHE A N 1
ATOM 4205 C CA . PHE A 1 532 ? 8.559 -16.461 -26.642 1.00 98.12 532 PHE A CA 1
ATOM 4206 C C . PHE A 1 532 ? 8.029 -16.197 -25.223 1.00 98.12 532 PHE A C 1
ATOM 4208 O O . PHE A 1 532 ? 8.200 -17.042 -24.345 1.00 98.12 532 PHE A O 1
ATOM 4215 N N . LEU A 1 533 ? 7.337 -15.077 -25.004 1.00 98.44 533 LEU A N 1
ATOM 4216 C CA . LEU A 1 533 ? 6.747 -14.748 -23.701 1.00 98.44 533 LEU A CA 1
ATOM 4217 C C . LEU A 1 533 ? 5.618 -15.720 -23.317 1.00 98.44 533 LEU A C 1
ATOM 4219 O O . LEU A 1 533 ? 5.528 -16.151 -22.167 1.00 98.44 533 LEU A O 1
ATOM 4223 N N . ALA A 1 534 ? 4.810 -16.150 -24.289 1.00 98.00 534 ALA A N 1
ATOM 4224 C CA . ALA A 1 534 ? 3.797 -17.181 -24.078 1.00 98.00 534 ALA A CA 1
ATOM 4225 C C . ALA A 1 534 ? 4.405 -18.518 -23.613 1.00 98.00 534 ALA A C 1
ATOM 4227 O O . ALA A 1 534 ? 3.839 -19.187 -22.746 1.00 98.00 534 ALA A O 1
ATOM 4228 N N . GLU A 1 535 ? 5.575 -18.897 -24.138 1.00 97.94 535 GLU A N 1
ATOM 4229 C CA . GLU A 1 535 ? 6.285 -20.102 -23.699 1.00 97.94 535 GLU A CA 1
ATOM 4230 C C . GLU A 1 535 ? 6.808 -19.972 -22.261 1.00 97.94 535 GLU A C 1
ATOM 4232 O O . GLU A 1 535 ? 6.790 -20.957 -21.525 1.00 97.94 535 GLU A O 1
ATOM 4237 N N . ILE A 1 536 ? 7.201 -18.772 -21.808 1.00 98.44 536 ILE A N 1
ATOM 4238 C CA . ILE A 1 536 ? 7.534 -18.537 -20.392 1.00 98.44 536 ILE A CA 1
ATOM 4239 C C . ILE A 1 536 ? 6.322 -18.848 -19.510 1.00 98.44 536 ILE A C 1
ATOM 4241 O O . ILE A 1 536 ? 6.437 -19.663 -18.594 1.00 98.44 536 ILE A O 1
ATOM 4245 N N . ALA A 1 537 ? 5.162 -18.252 -19.802 1.00 98.25 537 ALA A N 1
ATOM 4246 C CA . ALA A 1 537 ? 3.948 -18.478 -19.015 1.00 98.25 537 ALA A CA 1
ATOM 4247 C C . ALA A 1 537 ? 3.555 -19.966 -18.991 1.00 98.25 537 ALA A C 1
ATOM 4249 O O . ALA A 1 537 ? 3.295 -20.539 -17.932 1.00 98.25 537 ALA A O 1
ATOM 4250 N N . LYS A 1 538 ? 3.605 -20.625 -20.155 1.00 97.81 538 LYS A N 1
ATOM 4251 C CA . LYS A 1 538 ? 3.296 -22.051 -20.303 1.00 97.81 538 LYS A CA 1
ATOM 4252 C C . LYS A 1 538 ? 4.258 -22.951 -19.524 1.00 97.81 538 LYS A C 1
ATOM 4254 O O . LYS A 1 538 ? 3.798 -23.862 -18.840 1.00 97.81 538 LYS A O 1
ATOM 4259 N N . ARG A 1 539 ? 5.570 -22.703 -19.607 1.00 97.62 539 ARG A N 1
ATOM 4260 C CA . ARG A 1 539 ? 6.618 -23.463 -18.902 1.00 97.62 539 ARG A CA 1
ATOM 4261 C C . ARG A 1 539 ? 6.437 -23.430 -17.385 1.00 97.62 539 ARG A C 1
ATOM 4263 O O . ARG A 1 539 ? 6.715 -24.428 -16.729 1.00 97.62 539 ARG A O 1
ATOM 4270 N N . HIS A 1 540 ? 5.947 -22.312 -16.853 1.00 97.81 540 HIS A N 1
ATOM 4271 C CA . HIS A 1 540 ? 5.675 -22.130 -15.423 1.00 97.81 540 HIS A CA 1
ATOM 4272 C C . HIS A 1 540 ? 4.243 -22.483 -15.007 1.00 97.81 540 HIS A C 1
ATOM 4274 O O . HIS A 1 540 ? 3.926 -22.446 -13.822 1.00 97.81 540 HIS A O 1
ATOM 4280 N N . GLY A 1 541 ? 3.370 -22.843 -15.953 1.00 97.56 541 GLY A N 1
ATOM 4281 C CA . GLY A 1 541 ? 1.979 -23.191 -15.661 1.00 97.56 541 GLY A CA 1
ATOM 4282 C C . GLY A 1 541 ? 1.134 -22.017 -15.154 1.00 97.56 541 GLY A C 1
ATOM 4283 O O . GLY A 1 541 ? 0.181 -22.242 -14.413 1.00 97.56 541 GLY A O 1
ATOM 4284 N N . VAL A 1 542 ? 1.470 -20.783 -15.543 1.00 98.00 542 VAL A N 1
ATOM 4285 C CA . VAL A 1 542 ? 0.753 -19.556 -15.151 1.00 98.00 542 VAL A CA 1
ATOM 4286 C C . VAL A 1 542 ? -0.031 -18.968 -16.324 1.00 98.00 542 VAL A C 1
ATOM 4288 O O . VAL A 1 542 ? 0.284 -19.206 -17.493 1.00 98.00 542 VAL A O 1
ATOM 4291 N N . HIS A 1 543 ? -1.062 -18.179 -16.026 1.00 98.19 543 HIS A N 1
ATOM 4292 C CA . HIS A 1 543 ? -1.818 -17.459 -17.046 1.00 98.19 543 HIS A CA 1
ATOM 4293 C C . HIS A 1 543 ? -1.036 -16.258 -17.578 1.00 98.19 543 HIS A C 1
ATOM 4295 O O . HIS A 1 543 ? -0.345 -15.560 -16.838 1.00 98.19 543 HIS A O 1
ATOM 4301 N N . MET A 1 544 ? -1.180 -16.005 -18.876 1.00 98.31 544 MET A N 1
ATOM 4302 C CA . MET A 1 544 ? -0.596 -14.854 -19.551 1.00 98.31 544 MET A CA 1
ATOM 4303 C C . MET A 1 544 ? -1.608 -13.713 -19.625 1.00 98.31 544 MET A C 1
ATOM 4305 O O . MET A 1 544 ? -2.759 -13.943 -19.990 1.00 98.31 544 MET A O 1
ATOM 4309 N N . MET A 1 545 ? -1.158 -12.492 -19.356 1.00 98.62 545 MET A N 1
ATOM 4310 C CA . MET A 1 545 ? -1.907 -11.254 -19.542 1.00 98.62 545 MET A CA 1
ATOM 4311 C C . MET A 1 545 ? -1.074 -10.237 -20.340 1.00 98.62 545 MET A C 1
ATOM 4313 O O . MET A 1 545 ? 0.158 -10.223 -20.251 1.00 98.62 545 MET A O 1
ATOM 4317 N N . LEU A 1 546 ? -1.739 -9.411 -21.144 1.00 98.44 546 LEU A N 1
ATOM 4318 C CA . LEU A 1 546 ? -1.134 -8.336 -21.935 1.00 98.44 546 LEU A CA 1
ATOM 4319 C C . LEU A 1 546 ? -2.140 -7.211 -22.194 1.00 98.44 546 LEU A C 1
ATOM 4321 O O . LEU A 1 546 ? -3.348 -7.446 -22.131 1.00 98.44 546 LEU A O 1
ATOM 4325 N N . TRP A 1 547 ? -1.642 -6.023 -22.534 1.00 98.06 547 TRP A N 1
ATOM 4326 C CA . TRP A 1 547 ? -2.477 -4.921 -23.006 1.00 98.06 547 TRP A CA 1
ATOM 4327 C C . TRP A 1 547 ? -3.021 -5.187 -24.419 1.00 98.06 547 TRP A C 1
ATOM 4329 O O . TRP A 1 547 ? -2.440 -5.951 -25.196 1.00 98.06 547 TRP A O 1
ATOM 4339 N N . GLY A 1 548 ? -4.176 -4.593 -24.735 1.00 96.31 548 GLY A N 1
ATOM 4340 C CA . GLY A 1 548 ? -4.902 -4.832 -25.988 1.00 96.31 548 GLY A CA 1
ATOM 4341 C C . GLY A 1 548 ? -4.497 -3.962 -27.183 1.00 96.31 548 GLY A C 1
ATOM 4342 O O . GLY A 1 548 ? -4.822 -4.313 -28.319 1.00 96.31 548 GLY A O 1
ATOM 4343 N N . ASP A 1 549 ? -3.773 -2.862 -26.970 1.00 96.88 549 ASP A N 1
ATOM 4344 C CA . ASP A 1 549 ? -3.692 -1.741 -27.913 1.00 96.88 549 ASP A CA 1
ATOM 4345 C C . ASP A 1 549 ? -3.043 -2.082 -29.258 1.00 96.88 549 ASP A C 1
ATOM 4347 O O . ASP A 1 549 ? -3.590 -1.768 -30.318 1.00 96.88 549 ASP A O 1
ATOM 4351 N N . LYS A 1 550 ? -1.921 -2.813 -29.260 1.00 96.88 550 LYS A N 1
ATOM 4352 C CA . LYS A 1 550 ? -1.268 -3.267 -30.505 1.00 96.88 550 LYS A CA 1
ATOM 4353 C C . LYS A 1 550 ? -2.095 -4.300 -31.274 1.00 96.88 550 LYS A C 1
ATOM 4355 O O . LYS A 1 550 ? -1.805 -4.577 -32.442 1.00 96.88 550 LYS A O 1
ATOM 4360 N N . GLY A 1 551 ? -3.110 -4.871 -30.630 1.00 96.25 551 GLY A N 1
ATOM 4361 C CA . GLY A 1 551 ? -4.077 -5.778 -31.219 1.00 96.25 551 GLY A CA 1
ATOM 4362 C C . GLY A 1 551 ? -5.307 -5.086 -31.798 1.00 96.25 551 GLY A C 1
ATOM 4363 O O . GLY A 1 551 ? -6.139 -5.809 -32.325 1.00 96.25 551 GLY A O 1
ATOM 4364 N N . LEU A 1 552 ? -5.455 -3.760 -31.737 1.00 96.81 552 LEU A N 1
ATOM 4365 C CA . LEU A 1 552 ? -6.632 -3.025 -32.227 1.00 96.81 552 LEU A CA 1
ATOM 4366 C C . LEU A 1 552 ? -6.220 -1.990 -33.278 1.00 96.81 552 LEU A C 1
ATOM 4368 O O . LEU A 1 552 ? -5.401 -1.129 -33.003 1.00 96.81 552 LEU A O 1
ATOM 4372 N N . ALA A 1 553 ? -6.765 -2.048 -34.489 1.00 97.06 553 ALA A N 1
ATOM 4373 C CA . ALA A 1 553 ? -6.490 -1.072 -35.540 1.00 97.06 553 ALA A CA 1
ATOM 4374 C C . ALA A 1 553 ? -7.241 0.247 -35.301 1.00 97.06 553 ALA A C 1
ATOM 4376 O O . ALA A 1 553 ? -8.345 0.223 -34.746 1.00 97.06 553 ALA A O 1
ATOM 4377 N N . PRO A 1 554 ? -6.723 1.388 -35.794 1.00 95.56 554 PRO A N 1
ATOM 4378 C CA . PRO A 1 554 ? -7.436 2.659 -35.732 1.00 95.56 554 PRO A CA 1
ATOM 4379 C C . PRO A 1 554 ? -8.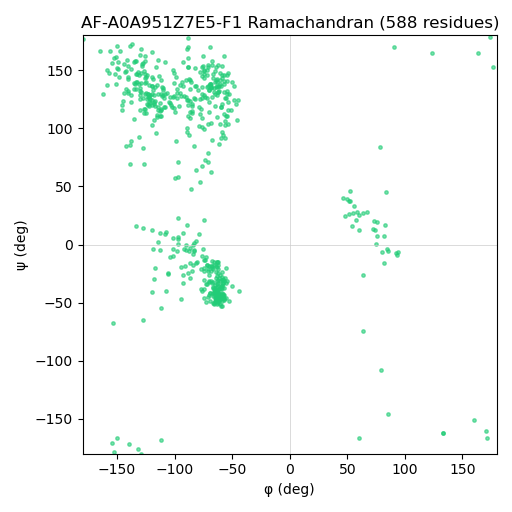888 2.533 -36.223 1.00 95.56 554 PRO A C 1
ATOM 4381 O O . PRO A 1 554 ? -9.139 2.088 -37.344 1.00 95.56 554 PRO A O 1
ATOM 4384 N N .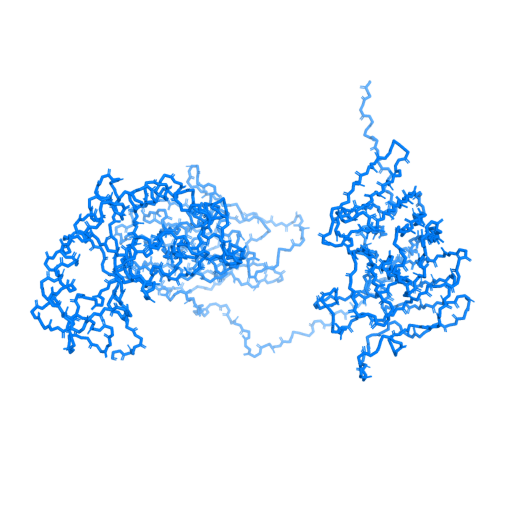 GLY A 1 555 ? -9.842 2.925 -35.372 1.00 94.12 555 GLY A N 1
ATOM 4385 C CA . GLY A 1 555 ? -11.282 2.822 -35.633 1.00 94.12 555 GLY A CA 1
ATOM 4386 C C . GLY A 1 555 ? -11.968 1.553 -35.106 1.00 94.12 555 GLY A C 1
ATOM 4387 O O . GLY A 1 555 ? -13.193 1.486 -35.165 1.00 94.12 555 GLY A O 1
ATOM 4388 N N . GLU A 1 556 ? -11.231 0.573 -34.570 1.00 94.81 556 GLU A N 1
ATOM 4389 C CA . GLU A 1 556 ? -11.818 -0.588 -33.873 1.00 94.81 556 GLU A CA 1
ATOM 4390 C C . GLU A 1 556 ? -12.196 -0.280 -32.406 1.00 94.81 556 GLU A C 1
ATOM 4392 O O . GLU A 1 556 ? -12.976 -1.029 -31.823 1.00 94.81 556 GLU A O 1
ATOM 4397 N N . ALA A 1 557 ? -11.692 0.823 -31.834 1.00 92.81 557 ALA A N 1
ATOM 4398 C CA . ALA A 1 557 ? -12.035 1.340 -30.503 1.00 92.81 557 ALA A CA 1
ATOM 4399 C C . ALA A 1 557 ? -11.914 2.882 -30.432 1.00 92.81 557 ALA A C 1
ATOM 4401 O O . ALA A 1 557 ? -11.442 3.517 -31.384 1.00 92.81 557 ALA A O 1
ATOM 4402 N N . ILE A 1 558 ? -12.375 3.486 -29.326 1.00 91.44 558 ILE A N 1
ATOM 4403 C CA . ILE A 1 558 ? -12.478 4.948 -29.129 1.00 91.44 558 ILE A CA 1
ATOM 4404 C C . ILE A 1 558 ? -11.113 5.643 -28.934 1.00 91.44 558 ILE A C 1
ATOM 4406 O O . ILE A 1 558 ? -10.895 6.778 -29.388 1.00 91.44 558 ILE A O 1
ATOM 4410 N N . ASP A 1 559 ? -10.173 4.960 -28.289 1.00 92.75 559 ASP A N 1
ATOM 4411 C CA . ASP A 1 559 ? -8.749 5.265 -28.230 1.00 92.75 559 ASP A CA 1
ATOM 4412 C C . ASP A 1 559 ? -7.943 3.964 -28.070 1.00 92.75 559 ASP A C 1
ATOM 4414 O O . ASP A 1 559 ? -8.441 2.903 -28.438 1.00 92.75 559 ASP A O 1
ATOM 4418 N N . ALA A 1 560 ? -6.654 4.061 -27.716 1.00 93.25 560 ALA A N 1
ATOM 4419 C CA . ALA A 1 560 ? -5.744 2.920 -27.542 1.00 93.25 560 ALA A CA 1
ATOM 4420 C C . ALA A 1 560 ? -5.746 1.873 -28.679 1.00 93.25 560 ALA A C 1
ATOM 4422 O O . ALA A 1 560 ? -5.384 0.722 -28.485 1.00 93.25 560 ALA A O 1
ATOM 4423 N N . ALA A 1 561 ? -6.125 2.258 -29.896 1.00 96.12 561 ALA A N 1
ATOM 4424 C CA . ALA A 1 561 ? -6.176 1.373 -31.053 1.00 96.12 561 ALA A CA 1
ATOM 4425 C C . ALA A 1 561 ? -4.899 1.529 -31.892 1.00 96.12 561 ALA A C 1
ATOM 4427 O O . ALA A 1 561 ? -4.896 2.140 -32.964 1.00 96.12 561 ALA A O 1
ATOM 4428 N N . LEU A 1 562 ? -3.787 1.026 -31.351 1.00 95.69 562 LEU A N 1
ATOM 4429 C CA . LEU A 1 562 ? -2.420 1.270 -31.827 1.00 95.69 562 LEU A CA 1
ATOM 4430 C C . LEU A 1 562 ? -1.882 0.154 -32.737 1.00 95.69 562 LEU A C 1
ATOM 4432 O O . LEU A 1 562 ? -0.679 -0.027 -32.895 1.00 95.69 562 LEU A O 1
ATOM 4436 N N . GLY A 1 563 ? -2.767 -0.613 -33.361 1.00 95.00 563 GLY A N 1
ATOM 4437 C CA . GLY A 1 563 ? -2.470 -1.732 -34.254 1.00 95.00 563 GLY A CA 1
ATOM 4438 C C . GLY A 1 563 ? -2.058 -1.348 -35.682 1.00 95.00 563 GLY A C 1
ATOM 4439 O O . GLY A 1 563 ? -1.944 -2.240 -36.518 1.00 95.00 563 GLY A O 1
ATOM 4440 N N . ASP A 1 564 ? -1.830 -0.060 -35.956 1.00 95.75 564 ASP A N 1
ATOM 4441 C CA . ASP A 1 564 ? -1.441 0.532 -37.249 1.00 95.75 564 ASP A CA 1
ATOM 4442 C C . ASP A 1 564 ? -2.482 0.387 -38.369 1.00 95.75 564 ASP A C 1
ATOM 4444 O O . ASP A 1 564 ? -3.161 1.351 -38.722 1.00 95.75 564 ASP A O 1
ATOM 4448 N N . THR A 1 565 ? -2.634 -0.814 -38.931 1.00 96.19 565 THR A N 1
ATOM 4449 C CA . THR A 1 565 ? -3.603 -1.119 -39.993 1.00 96.19 565 THR A CA 1
ATOM 4450 C C . THR A 1 565 ? -4.496 -2.295 -39.589 1.00 96.19 565 THR A C 1
ATOM 4452 O O . THR A 1 565 ? -4.084 -3.131 -38.782 1.00 96.19 565 THR A O 1
ATOM 4455 N N . PRO A 1 566 ? -5.700 -2.452 -40.176 1.00 97.25 566 PRO A N 1
ATOM 4456 C CA . PRO A 1 566 ? -6.541 -3.627 -39.922 1.00 97.25 566 PRO A CA 1
ATOM 4457 C C . PRO A 1 566 ? -5.838 -4.965 -40.195 1.00 97.25 566 PRO A C 1
ATOM 4459 O O . PRO A 1 566 ? -6.093 -5.955 -39.509 1.00 97.25 566 PRO A O 1
ATOM 4462 N N . GLN A 1 567 ? -4.938 -5.011 -41.183 1.00 97.50 567 GLN A N 1
ATOM 4463 C CA . GLN A 1 567 ? -4.182 -6.218 -41.514 1.00 97.50 567 GLN A CA 1
ATOM 4464 C C . GLN A 1 567 ? -3.134 -6.542 -40.441 1.00 97.50 567 GLN A C 1
ATOM 4466 O O . GLN A 1 567 ? -3.029 -7.705 -40.034 1.00 97.50 567 GLN A O 1
ATOM 4471 N N . ASP A 1 568 ? -2.394 -5.532 -39.981 1.00 97.50 568 ASP A N 1
ATOM 4472 C CA . ASP A 1 568 ? -1.367 -5.662 -38.944 1.00 97.50 568 ASP A CA 1
ATOM 4473 C C . ASP A 1 568 ? -1.977 -6.024 -37.591 1.00 97.50 568 ASP A C 1
ATOM 4475 O O . ASP A 1 568 ? -1.588 -7.028 -36.991 1.00 97.50 568 ASP A O 1
ATOM 4479 N N . ALA A 1 569 ? -3.005 -5.292 -37.153 1.00 97.31 569 ALA A N 1
ATOM 4480 C CA . ALA A 1 569 ? -3.737 -5.590 -35.926 1.00 97.31 569 ALA A CA 1
ATOM 4481 C C . ALA A 1 569 ? -4.285 -7.026 -35.939 1.00 97.31 569 ALA A C 1
ATOM 4483 O O . ALA A 1 569 ? -4.073 -7.790 -34.997 1.00 97.31 569 ALA A O 1
ATOM 4484 N N . ALA A 1 570 ? -4.906 -7.456 -37.045 1.00 97.31 570 ALA A N 1
ATOM 4485 C CA . ALA A 1 570 ? -5.393 -8.826 -37.179 1.00 97.31 570 ALA A CA 1
ATOM 4486 C C . ALA A 1 570 ? -4.261 -9.869 -37.143 1.00 97.31 570 ALA A C 1
ATOM 4488 O O . ALA A 1 570 ? -4.455 -10.960 -36.602 1.00 97.31 570 ALA A O 1
ATOM 4489 N N . ALA A 1 571 ? -3.088 -9.571 -37.710 1.00 97.62 571 ALA A N 1
ATOM 4490 C CA . ALA A 1 571 ? -1.923 -10.451 -37.632 1.00 97.62 571 ALA A CA 1
ATOM 4491 C C . ALA A 1 571 ? -1.384 -10.566 -36.201 1.00 97.62 571 ALA A C 1
ATOM 4493 O O . ALA A 1 571 ? -1.141 -11.680 -35.735 1.00 97.62 571 ALA A O 1
ATOM 4494 N N . ARG A 1 572 ? -1.283 -9.446 -35.481 1.00 97.25 572 ARG A N 1
ATOM 4495 C CA . ARG A 1 572 ? -0.843 -9.403 -34.081 1.00 97.25 572 ARG A CA 1
ATOM 4496 C C . ARG A 1 572 ? -1.822 -10.130 -33.163 1.00 97.25 572 ARG A C 1
ATOM 4498 O O . ARG A 1 572 ? -1.375 -10.945 -32.359 1.00 97.25 572 ARG A O 1
ATOM 4505 N N . ARG A 1 573 ? -3.139 -9.956 -33.361 1.00 95.44 573 ARG A N 1
ATOM 4506 C CA . ARG A 1 573 ? -4.193 -10.719 -32.660 1.00 95.44 573 ARG A CA 1
ATOM 4507 C C . ARG A 1 573 ? -4.066 -12.224 -32.870 1.00 95.44 573 ARG A C 1
ATOM 4509 O O . ARG A 1 573 ? -4.185 -12.978 -31.913 1.00 95.44 573 ARG A O 1
ATOM 4516 N N . ARG A 1 574 ? -3.796 -12.679 -34.100 1.00 95.88 574 ARG A N 1
ATOM 4517 C CA . ARG A 1 574 ? -3.620 -14.117 -34.396 1.00 95.88 574 ARG A CA 1
ATOM 4518 C C . ARG A 1 574 ? -2.434 -14.749 -33.665 1.00 95.88 574 ARG A C 1
ATOM 4520 O O . ARG A 1 574 ? -2.438 -15.961 -33.481 1.00 95.88 574 ARG A O 1
ATOM 4527 N N . ALA A 1 575 ? -1.432 -13.961 -33.278 1.00 95.25 575 ALA A N 1
ATOM 4528 C CA . ALA A 1 575 ? -0.283 -14.447 -32.518 1.00 95.25 575 ALA A CA 1
ATOM 4529 C C . ALA A 1 575 ? -0.572 -14.588 -31.010 1.00 95.25 575 ALA A C 1
ATOM 4531 O O . ALA A 1 575 ? 0.199 -15.238 -30.304 1.00 95.25 575 ALA A O 1
ATOM 4532 N N . ILE A 1 576 ? -1.665 -13.999 -30.511 1.00 96.06 576 ILE A N 1
ATOM 4533 C CA . ILE A 1 576 ? -2.058 -14.070 -29.102 1.00 96.06 576 ILE A CA 1
ATOM 4534 C C . ILE A 1 576 ? -2.570 -15.480 -28.777 1.00 96.06 576 ILE A C 1
ATOM 4536 O O . ILE A 1 576 ? -3.489 -15.964 -29.444 1.00 96.06 576 ILE A O 1
ATOM 4540 N N . PRO A 1 577 ? -2.020 -16.153 -27.745 1.00 93.56 577 PRO A N 1
ATOM 4541 C CA . PRO A 1 577 ? -2.544 -17.433 -27.286 1.00 93.56 577 PRO A CA 1
ATOM 4542 C C . PRO A 1 577 ? -4.021 -17.327 -26.896 1.00 93.56 577 PRO A C 1
ATOM 4544 O O . PRO A 1 577 ? -4.424 -16.397 -26.204 1.00 93.56 577 PRO A O 1
ATOM 4547 N N . SER A 1 578 ? -4.836 -18.314 -27.271 1.00 90.44 578 SER A N 1
ATOM 4548 C CA . SER A 1 578 ? -6.290 -18.287 -27.037 1.00 90.44 578 SER A CA 1
ATOM 4549 C C . SER A 1 578 ? -6.702 -18.247 -25.559 1.00 90.44 578 SER A C 1
ATOM 4551 O O . SER A 1 578 ? -7.851 -17.953 -25.253 1.00 90.44 578 SER A O 1
ATOM 4553 N N . ASN A 1 579 ? -5.793 -18.593 -24.646 1.00 91.56 579 ASN A N 1
ATOM 4554 C CA . ASN A 1 579 ? -5.990 -18.565 -23.197 1.00 91.56 579 ASN A CA 1
ATOM 4555 C C . ASN A 1 579 ? -5.343 -17.344 -22.516 1.00 91.56 579 ASN A C 1
ATOM 4557 O O . ASN A 1 579 ? -5.310 -17.301 -21.286 1.00 91.56 579 ASN A O 1
ATOM 4561 N N . ALA A 1 580 ? -4.791 -16.397 -23.281 1.00 96.38 580 ALA A N 1
ATOM 4562 C CA . ALA A 1 580 ? -4.256 -15.157 -22.737 1.00 96.38 580 ALA A CA 1
ATOM 4563 C C . ALA A 1 580 ? -5.388 -14.188 -22.362 1.00 96.38 580 ALA A C 1
ATOM 4565 O O . ALA A 1 580 ? -6.419 -14.111 -23.030 1.00 96.38 580 ALA A O 1
ATOM 4566 N N . MET A 1 581 ? -5.179 -13.432 -21.290 1.00 97.06 581 MET A N 1
ATOM 4567 C CA . MET A 1 581 ? -6.074 -12.376 -20.836 1.00 97.06 581 MET A CA 1
ATOM 4568 C C . MET A 1 581 ? -5.682 -11.051 -21.486 1.00 97.06 581 MET A C 1
ATOM 4570 O O . MET A 1 581 ? -4.535 -10.622 -21.375 1.00 97.06 581 MET A O 1
ATOM 4574 N N . ILE A 1 582 ? -6.640 -10.384 -22.124 1.00 96.81 582 ILE A N 1
ATOM 4575 C CA . ILE A 1 582 ? -6.436 -9.047 -22.684 1.00 96.81 582 ILE A CA 1
ATOM 4576 C C . ILE A 1 582 ? -6.923 -8.007 -21.685 1.00 96.81 582 ILE A C 1
ATOM 4578 O O . ILE A 1 582 ? -8.093 -7.992 -21.303 1.00 96.81 582 ILE A O 1
ATOM 4582 N N . ALA A 1 583 ? -6.000 -7.155 -21.261 1.00 95.38 583 ALA A N 1
ATOM 4583 C CA . ALA A 1 583 ? -6.268 -5.947 -20.512 1.00 95.38 583 ALA A CA 1
ATOM 4584 C C . ALA A 1 583 ? -6.534 -4.825 -21.521 1.00 95.38 583 ALA A C 1
ATOM 4586 O O . ALA A 1 583 ? -5.612 -4.233 -22.075 1.00 95.38 583 ALA A O 1
ATOM 4587 N N . ASP A 1 584 ? -7.800 -4.594 -21.833 1.00 92.38 584 ASP A N 1
ATOM 4588 C CA . ASP A 1 584 ? -8.184 -3.565 -22.796 1.00 92.38 584 ASP A CA 1
ATOM 4589 C C . ASP A 1 584 ? -8.271 -2.207 -22.084 1.00 92.38 584 ASP A C 1
ATOM 4591 O O . ASP A 1 584 ? -9.068 -2.052 -21.154 1.00 92.38 584 ASP A O 1
ATOM 4595 N N . TRP A 1 585 ? -7.394 -1.263 -22.439 1.00 93.12 585 TRP A N 1
ATOM 4596 C CA . TRP A 1 585 ? -7.317 0.053 -21.800 1.00 93.12 585 TRP A CA 1
ATOM 4597 C C . TRP A 1 585 ? -7.807 1.126 -22.760 1.00 93.12 585 TRP A C 1
ATOM 4599 O O . TRP A 1 585 ? -7.401 1.137 -23.909 1.00 93.12 585 TRP A O 1
ATOM 4609 N N . HIS A 1 586 ? -8.644 2.033 -22.263 1.00 91.44 586 HIS A N 1
ATOM 4610 C CA . HIS A 1 586 ? -9.192 3.174 -22.998 1.00 91.44 586 HIS A CA 1
ATOM 4611 C C . HIS A 1 586 ? -9.287 4.343 -22.014 1.00 91.44 586 HIS A C 1
ATOM 4613 O O . HIS A 1 586 ? -9.757 4.154 -20.888 1.00 91.44 586 HIS A O 1
ATOM 4619 N N . TYR A 1 587 ? -8.780 5.527 -22.369 1.00 88.44 587 TYR A N 1
ATOM 4620 C CA . TYR A 1 587 ? -8.867 6.714 -21.503 1.00 88.44 587 TYR A CA 1
ATOM 4621 C C . TYR A 1 587 ? -10.120 7.537 -21.772 1.00 88.44 587 TYR A C 1
ATOM 4623 O O . TYR A 1 587 ? -10.484 8.385 -20.952 1.00 88.44 587 TYR A O 1
ATOM 4631 N N . LYS A 1 588 ? -10.750 7.337 -22.928 1.00 86.69 588 LYS A N 1
ATOM 4632 C CA . LYS A 1 588 ? -12.013 7.982 -23.265 1.00 86.69 588 LYS A CA 1
ATOM 4633 C C . LYS A 1 588 ? -13.169 7.103 -22.813 1.00 86.69 588 LYS A C 1
ATOM 4635 O O . LYS A 1 588 ? -13.112 5.885 -22.932 1.00 86.69 588 LYS A O 1
ATOM 4640 N N . ASP A 1 589 ? -14.213 7.752 -22.313 1.00 74.31 589 ASP A N 1
ATOM 4641 C CA . ASP A 1 589 ? -15.488 7.088 -22.073 1.00 74.31 589 ASP A CA 1
ATOM 4642 C C . ASP A 1 589 ? -16.142 6.746 -23.425 1.00 74.31 589 ASP A C 1
ATOM 4644 O O . ASP A 1 589 ? -16.103 7.567 -24.351 1.00 74.31 589 ASP A O 1
ATOM 4648 N N . ASP A 1 590 ? -16.724 5.547 -23.510 1.00 57.53 590 ASP A N 1
ATOM 4649 C CA . ASP A 1 590 ? -17.510 5.061 -24.657 1.00 57.53 590 ASP A CA 1
ATOM 4650 C C . ASP A 1 590 ? -18.792 5.872 -24.919 1.00 57.53 590 ASP A C 1
ATOM 4652 O O . ASP A 1 590 ? -19.487 6.258 -23.941 1.00 57.53 590 ASP A O 1
#

Radius of gyration: 32.05 Å; Cα contacts (8 Å, |Δi|>4): 1237; chains: 1; bounding box: 79×62×90 Å